Protein AF-A0AAF0JNV0-F1 (afdb_monomer_lite)

Foldseek 3Di:
DAFAEWEFQLAFEDDPPATDADDPLLSLLVVLLVVVVVLVVPVPPNVFKFFPFKFKEWQKWFWADADDQWIWTFRQAVFDKDKDKDFQADCVVLLVLLLVLLVDAFVVNLVSLVVSLVQLVCCPPVVPRTDIDMDIATRTDQPLLVQVVVLNRLQNIHSDDAFHHYDDGDDDDVVSNSVSLNVLLVSLVVLLVVLVVSLVSLVVSLVSNLVVLVVVLVVVLVVLVVVLVVLVVVLVVVLVVLVVVLVVVLVVLCVVCVVVLVVLVVLLVVLVVVLVVLVVCVVVVNDDPVSVVVNVVSVVVSVVSVVVSVVSVVVSVVVSVVSVVVSVVVSVVSVVVSVVSVVVSVVSVVSSVVSSVSSVVSSVSSNVSSVVVSVVSVVSSCSSSSSIHGAHPVGTGMYIFIWMWTWIAGPVRDIDIAIFGRKYWYFDDDPPDTDTDIDGDPVCVVVRVVVCVVQVDPVNVVVSSVSGCLDPVNLVSNLVSLVVCCVVVSDPPVSSVVSSVVSVVSNVD

Secondary structure (DSSP, 8-state):
----EEE--SEEEEETTEEEP--HHHHHHHHHHHHHHHHHHTTTTSTTPEEEEEEEEEEEEEEEEEETTEEEEE-TTT--EEEEEEEEE--HHHHHHHHHGGG--HHHHHHHHHHHHHHHHHHHHT-TTEEEEEEEEETB---HHHHHHHHHHGGG-BS-PPSEEEPPPPP--HHHHHHHHHHHHHHHHHHHHHHHHHHHHHHHHHHHHHHHHHHHHHHHHHHHHHHHHHHHHHHHHHHHHHHHHHHHHHHHHHHHHHHHHHHHHHHHHHHHHHHHHHHHHHHTT---HHHHHHHHHHHHHHHHHHHHHHHHHHHHHHHHHHHHHHHHHHHHHHHHHHHHHHHHHHHHHHHHHHHHHHHHHHHHHHHHHHHHHHHHHHHHHHHHHHTPEEPPTT-SEEEEEEEEEEEEE-TT--EEEEEE--EEEEEEE-SS-EEEEEEE-HHHHHHHHHHHHHH-SHHHHHHHHHT-S-SHHHHHHHHHHHHHHHHTTSS-HHHHHHHHHHHHHTT--

Radius of gyration: 56.32 Å; chains: 1; bounding box: 100×49×172 Å

Structure (mmCIF, N/CA/C/O backbone):
data_AF-A0AAF0JNV0-F1
#
_entry.id   AF-A0AAF0JNV0-F1
#
loop_
_atom_site.group_PDB
_atom_site.id
_atom_site.type_symbol
_atom_site.label_atom_id
_atom_site.label_alt_id
_atom_site.label_comp_id
_atom_site.label_asym_id
_atom_site.label_entity_id
_atom_site.label_seq_id
_atom_site.pdbx_PDB_ins_code
_atom_site.Cartn_x
_atom_site.Cartn_y
_atom_site.Cartn_z
_atom_site.occupancy
_atom_site.B_iso_or_equiv
_atom_site.auth_seq_id
_atom_site.auth_comp_id
_atom_site.auth_asym_id
_atom_site.auth_atom_id
_atom_site.pdbx_PDB_model_num
ATOM 1 N N . MET A 1 1 ? 4.043 14.669 -39.389 1.00 43.84 1 MET A N 1
ATOM 2 C CA . MET A 1 1 ? 5.152 15.501 -38.875 1.00 43.84 1 MET A CA 1
ATOM 3 C C . MET A 1 1 ? 6.414 14.658 -38.894 1.00 43.84 1 MET A C 1
ATOM 5 O O . MET A 1 1 ? 6.358 13.520 -38.448 1.00 43.84 1 MET A O 1
ATOM 9 N N . THR A 1 2 ? 7.511 15.151 -39.465 1.00 56.94 2 THR A N 1
ATOM 10 C CA . THR A 1 2 ? 8.812 14.467 -39.427 1.00 56.94 2 THR A CA 1
ATOM 11 C C . THR A 1 2 ? 9.325 14.486 -37.989 1.00 56.94 2 THR A C 1
ATOM 13 O O . THR A 1 2 ? 9.565 15.553 -37.431 1.00 56.94 2 THR A O 1
ATOM 16 N N . GLN A 1 3 ? 9.426 13.313 -37.367 1.00 75.44 3 GLN A N 1
ATOM 17 C CA . GLN A 1 3 ? 9.951 13.164 -36.011 1.00 75.44 3 GLN A CA 1
ATOM 18 C C . GLN A 1 3 ? 11.408 13.655 -35.966 1.00 75.44 3 GLN A C 1
ATOM 20 O O . GLN A 1 3 ? 12.186 13.335 -36.870 1.00 75.44 3 GLN A O 1
ATOM 25 N N . GLN A 1 4 ? 11.773 14.441 -34.946 1.00 90.44 4 GLN A N 1
ATOM 26 C CA . GLN A 1 4 ? 13.150 14.919 -34.770 1.00 90.44 4 GLN A CA 1
ATOM 27 C C . GLN A 1 4 ? 14.109 13.730 -34.623 1.00 90.44 4 GLN A C 1
ATOM 29 O O . GLN A 1 4 ? 13.754 12.709 -34.030 1.00 90.44 4 GLN A O 1
ATOM 34 N N . GLN A 1 5 ? 15.304 13.851 -35.205 1.00 93.94 5 GLN A N 1
ATOM 35 C CA . GLN A 1 5 ? 16.331 12.811 -35.195 1.00 93.94 5 GLN A CA 1
ATOM 36 C C . GLN A 1 5 ? 17.563 13.288 -34.432 1.00 93.94 5 GLN A C 1
ATOM 38 O O . GLN A 1 5 ? 18.047 14.398 -34.655 1.00 93.94 5 GLN A O 1
ATOM 43 N N . TYR A 1 6 ? 18.082 12.413 -33.579 1.00 94.62 6 TYR A N 1
ATOM 44 C CA . TYR A 1 6 ? 19.271 12.638 -32.773 1.00 94.62 6 TYR A CA 1
ATOM 45 C C . TYR A 1 6 ? 20.254 11.496 -32.984 1.00 94.62 6 TYR A C 1
ATOM 47 O O . TYR A 1 6 ? 19.867 10.331 -33.055 1.00 94.62 6 TYR A O 1
ATOM 55 N N . TYR A 1 7 ? 21.533 11.824 -33.064 1.00 92.75 7 TYR A N 1
ATOM 56 C CA . TYR A 1 7 ? 22.616 10.902 -33.359 1.00 92.75 7 TYR A CA 1
ATOM 57 C C . TYR A 1 7 ? 23.446 10.687 -32.106 1.00 92.75 7 TYR A C 1
ATOM 59 O O . TYR A 1 7 ? 23.985 11.640 -31.547 1.00 92.75 7 TYR A O 1
ATOM 67 N N . ILE A 1 8 ? 23.559 9.434 -31.671 1.00 91.50 8 ILE A N 1
ATOM 68 C CA . ILE A 1 8 ? 24.489 9.062 -30.605 1.00 91.50 8 ILE A CA 1
ATOM 69 C C . ILE A 1 8 ? 25.893 8.918 -31.225 1.00 91.50 8 ILE A C 1
ATOM 71 O O . ILE A 1 8 ? 26.005 8.402 -32.343 1.00 91.50 8 ILE A O 1
ATOM 75 N N . PRO A 1 9 ? 26.968 9.370 -30.554 1.00 87.06 9 PRO A N 1
ATOM 76 C CA . PRO A 1 9 ? 28.335 9.206 -31.046 1.00 87.06 9 PRO A CA 1
ATOM 77 C C . PRO A 1 9 ? 28.729 7.730 -31.206 1.00 87.06 9 PRO A C 1
ATOM 79 O O . PRO A 1 9 ? 28.411 6.896 -30.362 1.00 87.06 9 PRO A O 1
ATOM 82 N N . ALA A 1 10 ? 29.445 7.397 -32.287 1.00 84.12 10 ALA A N 1
ATOM 83 C CA . ALA A 1 10 ? 29.913 6.027 -32.565 1.00 84.12 10 ALA A CA 1
ATOM 84 C C . ALA A 1 10 ? 30.970 5.529 -31.575 1.00 84.12 10 ALA A C 1
ATOM 86 O O . ALA A 1 10 ? 31.101 4.325 -31.344 1.00 84.12 10 ALA A O 1
ATOM 87 N N . VAL A 1 11 ? 31.694 6.471 -30.978 1.00 85.56 11 VAL A N 1
ATOM 88 C CA . VAL A 1 11 ? 32.676 6.227 -29.935 1.00 85.56 11 VAL A CA 1
ATOM 89 C C . VAL A 1 11 ? 32.436 7.224 -28.812 1.00 85.56 11 VAL A C 1
ATOM 91 O O . VAL A 1 11 ? 32.247 8.412 -29.073 1.00 85.56 11 VAL A O 1
ATOM 94 N N . LEU A 1 12 ? 32.452 6.739 -27.573 1.00 85.19 12 LEU A N 1
ATOM 95 C CA . LEU A 1 12 ? 32.429 7.576 -26.379 1.00 85.19 12 LEU A CA 1
ATOM 96 C C . LEU A 1 12 ? 33.811 7.604 -25.742 1.00 85.19 12 LEU A C 1
ATOM 98 O O . LEU A 1 12 ? 34.355 6.558 -25.388 1.00 85.19 12 LEU A O 1
ATOM 102 N N . ILE A 1 13 ? 34.358 8.800 -25.565 1.00 83.81 13 ILE A N 1
ATOM 103 C CA . ILE A 1 13 ? 35.601 9.004 -24.824 1.00 83.81 13 ILE A CA 1
ATOM 104 C C . ILE A 1 13 ? 35.232 9.232 -23.362 1.00 83.81 13 ILE A C 1
ATOM 106 O O . ILE A 1 13 ? 34.379 10.058 -23.053 1.00 83.81 13 ILE A O 1
ATOM 110 N N . MET A 1 14 ? 35.832 8.465 -22.461 1.00 80.50 14 MET A N 1
ATOM 111 C CA . MET A 1 14 ? 35.452 8.398 -21.054 1.00 80.50 14 MET A CA 1
ATOM 112 C C . MET A 1 14 ? 36.561 8.970 -20.168 1.00 80.50 14 MET A C 1
ATOM 114 O O . MET A 1 14 ? 37.718 8.557 -20.277 1.00 80.50 14 MET A O 1
ATOM 118 N N . THR A 1 15 ? 36.192 9.845 -19.225 1.00 71.19 15 THR A N 1
ATOM 119 C CA . THR A 1 15 ? 37.034 10.201 -18.067 1.00 71.19 15 THR A CA 1
ATOM 120 C C . THR A 1 15 ? 36.371 9.698 -16.791 1.00 71.19 15 THR A C 1
ATOM 122 O O . THR A 1 15 ? 35.393 10.255 -16.294 1.00 71.19 15 THR A O 1
ATOM 125 N N . GLY A 1 16 ? 36.862 8.571 -16.274 1.00 70.56 16 GLY A N 1
ATOM 126 C CA . GLY A 1 16 ? 36.147 7.835 -15.229 1.00 70.56 16 GLY A CA 1
ATOM 127 C C . GLY A 1 16 ? 34.832 7.259 -15.766 1.00 70.56 16 GLY A C 1
ATOM 128 O O . GLY A 1 16 ? 34.832 6.558 -16.775 1.00 70.56 16 GLY A O 1
ATOM 129 N N . GLU A 1 17 ? 33.710 7.543 -15.102 1.00 65.38 17 GLU A N 1
ATOM 130 C CA . GLU A 1 17 ? 32.392 6.984 -15.453 1.00 65.38 17 GLU A CA 1
ATOM 131 C C . GLU A 1 17 ? 31.568 7.851 -16.418 1.00 65.38 17 GLU A C 1
ATOM 133 O O . GLU A 1 17 ? 30.508 7.414 -16.869 1.00 65.38 17 GLU A O 1
ATOM 138 N N . LYS A 1 18 ? 32.027 9.064 -16.762 1.00 69.38 18 LYS A N 1
ATOM 139 C CA . LYS A 1 18 ? 31.268 9.996 -17.610 1.00 69.38 18 LYS A CA 1
ATOM 140 C C . LYS A 1 18 ? 31.876 10.135 -19.013 1.00 69.38 18 LYS A C 1
ATOM 142 O O . LYS A 1 18 ? 33.100 10.252 -19.127 1.00 69.38 18 LYS A O 1
ATOM 147 N N . PRO A 1 19 ? 31.042 10.140 -20.069 1.00 78.44 19 PRO A N 1
ATOM 148 C CA . PRO A 1 19 ? 31.490 10.461 -21.416 1.00 78.44 19 PRO A CA 1
ATOM 149 C C . PRO A 1 19 ? 31.802 11.958 -21.540 1.00 78.44 19 PRO A C 1
ATOM 151 O O . PRO A 1 19 ? 31.100 12.791 -20.965 1.00 78.44 19 PRO A O 1
ATOM 154 N N . ILE A 1 20 ? 32.841 12.285 -22.303 1.00 78.94 20 ILE A N 1
ATOM 155 C CA . ILE A 1 20 ? 33.163 13.645 -22.736 1.00 78.94 20 ILE A CA 1
ATOM 156 C C . ILE A 1 20 ? 32.524 13.874 -24.105 1.00 78.94 20 ILE A C 1
ATOM 158 O O . ILE A 1 20 ? 32.528 12.991 -24.967 1.00 78.94 20 ILE A O 1
ATOM 162 N N . GLU A 1 21 ? 31.965 15.063 -24.298 1.00 75.44 21 GLU A N 1
ATOM 163 C CA . GLU A 1 21 ? 31.470 15.491 -25.599 1.00 75.44 21 GLU A CA 1
ATOM 164 C C . GLU A 1 21 ? 32.647 15.843 -26.515 1.00 75.44 21 GLU A C 1
ATOM 166 O O . GLU A 1 21 ? 33.492 16.666 -26.169 1.00 75.44 21 GLU A O 1
ATOM 171 N N . HIS A 1 22 ? 32.691 15.223 -27.692 1.00 79.12 22 HIS A N 1
ATOM 172 C CA . HIS A 1 22 ? 33.696 15.509 -28.708 1.00 79.12 22 HIS A CA 1
ATOM 173 C C . HIS A 1 22 ? 33.040 15.812 -30.050 1.00 79.12 22 HIS A C 1
ATOM 175 O O . HIS A 1 22 ? 31.973 15.294 -30.388 1.00 79.12 22 HIS A O 1
ATOM 181 N N . GLU A 1 23 ? 33.723 16.640 -30.835 1.00 85.12 23 GLU A N 1
ATOM 182 C CA . GLU A 1 23 ? 33.334 16.939 -32.206 1.00 85.12 23 GLU A CA 1
ATOM 183 C C . GLU A 1 23 ? 33.435 15.696 -33.109 1.00 85.12 23 GLU A C 1
ATOM 185 O O . GLU A 1 23 ? 34.151 14.728 -32.833 1.00 85.12 23 GLU A O 1
ATOM 190 N N . LEU A 1 24 ? 32.700 15.728 -34.225 1.00 83.88 24 LEU A N 1
ATOM 191 C CA . LEU A 1 24 ? 32.598 14.602 -35.160 1.00 83.88 24 LEU A CA 1
ATOM 192 C C . LEU A 1 24 ? 33.951 14.159 -35.739 1.00 83.88 24 LEU A C 1
ATOM 194 O O . LEU A 1 24 ? 34.103 12.990 -36.087 1.00 83.88 24 LEU A O 1
ATOM 198 N N . ASP A 1 25 ? 34.922 15.066 -35.852 1.00 89.44 25 ASP A N 1
ATOM 199 C CA . ASP A 1 25 ? 36.262 14.752 -36.346 1.00 89.44 25 ASP A CA 1
ATOM 200 C C . ASP A 1 25 ? 37.057 13.884 -35.364 1.00 89.44 25 ASP A C 1
ATOM 202 O O . ASP A 1 25 ? 37.627 12.872 -35.772 1.00 89.44 25 ASP A O 1
ATOM 206 N N . SER A 1 26 ? 37.018 14.207 -34.071 1.00 89.00 26 SER A N 1
ATOM 207 C CA . SER A 1 26 ? 37.591 13.374 -33.008 1.00 89.00 26 SER A CA 1
ATOM 208 C C . SER A 1 26 ? 36.904 12.009 -32.928 1.00 89.00 26 SER A C 1
ATOM 210 O O . SER A 1 26 ? 37.582 10.991 -32.805 1.00 89.00 26 SER A O 1
ATOM 212 N N . VAL A 1 27 ? 35.572 11.953 -33.076 1.00 88.31 27 VAL A N 1
ATOM 213 C CA . VAL A 1 27 ? 34.831 10.676 -33.115 1.00 88.31 27 VAL A CA 1
ATOM 214 C C . VAL A 1 27 ? 35.296 9.807 -34.287 1.00 88.31 27 VAL A C 1
ATOM 216 O O . VAL A 1 27 ? 35.524 8.612 -34.111 1.00 88.31 27 VAL A O 1
ATOM 219 N N . LEU A 1 28 ? 35.479 10.394 -35.472 1.00 89.81 28 LEU A N 1
ATOM 220 C CA . LEU A 1 28 ? 35.956 9.678 -36.655 1.00 89.81 28 LEU A CA 1
ATOM 221 C C . LEU A 1 28 ? 37.397 9.166 -36.489 1.00 89.81 28 LEU A C 1
ATOM 223 O O . LEU A 1 28 ? 37.675 8.010 -36.808 1.00 89.81 28 LEU A O 1
ATOM 227 N N . ALA A 1 29 ? 38.291 9.987 -35.932 1.00 90.62 29 ALA A N 1
ATOM 228 C CA . ALA A 1 29 ? 39.654 9.575 -35.597 1.00 90.62 29 ALA A CA 1
ATOM 229 C C . ALA A 1 29 ? 39.668 8.398 -34.608 1.00 90.62 29 ALA A C 1
ATOM 231 O O . ALA A 1 29 ? 40.393 7.422 -34.805 1.00 90.62 29 ALA A O 1
ATOM 232 N N . CYS A 1 30 ? 38.807 8.432 -33.587 1.00 89.81 30 CYS A N 1
ATOM 233 C CA . CYS A 1 30 ? 38.661 7.335 -32.635 1.00 89.81 30 CYS A CA 1
ATOM 234 C C . CYS A 1 30 ? 38.168 6.033 -33.277 1.00 89.81 30 CYS A C 1
ATOM 236 O O . CYS A 1 30 ? 38.628 4.963 -32.878 1.00 89.81 30 CYS A O 1
ATOM 238 N N . ILE A 1 31 ? 37.260 6.100 -34.261 1.00 89.50 31 ILE A N 1
ATOM 239 C CA . ILE A 1 31 ? 36.834 4.916 -35.023 1.00 89.50 31 ILE A CA 1
ATOM 240 C C . ILE A 1 31 ? 38.056 4.283 -35.692 1.00 89.50 31 ILE A C 1
ATOM 242 O O . ILE A 1 31 ? 38.305 3.096 -35.504 1.00 89.50 31 ILE A O 1
ATOM 246 N N . TYR A 1 32 ? 38.846 5.065 -36.430 1.00 90.31 32 TYR A N 1
ATOM 247 C CA . TYR A 1 32 ? 40.035 4.561 -37.123 1.00 90.31 32 TYR A CA 1
ATOM 248 C C . TYR A 1 32 ? 41.091 4.017 -36.171 1.00 90.31 32 TYR A C 1
ATOM 250 O O . TYR A 1 32 ? 41.570 2.904 -36.380 1.00 90.31 32 TYR A O 1
ATOM 258 N N . TYR A 1 33 ? 41.388 4.743 -35.094 1.00 88.50 33 TYR A N 1
ATOM 259 C CA . TYR A 1 33 ? 42.298 4.278 -34.050 1.00 88.50 33 TYR A CA 1
ATOM 260 C C . TYR A 1 33 ? 41.877 2.909 -33.504 1.00 88.50 33 TYR A C 1
ATOM 262 O O . TYR A 1 33 ? 42.670 1.971 -33.477 1.00 88.50 33 TYR A O 1
ATOM 270 N N . TYR A 1 34 ? 40.602 2.758 -33.138 1.00 87.00 34 TYR A N 1
ATOM 271 C CA . TYR A 1 34 ? 40.077 1.494 -32.632 1.00 87.00 34 TYR A CA 1
ATOM 272 C C . TYR A 1 34 ? 40.221 0.346 -33.643 1.00 87.00 34 TYR A C 1
ATOM 274 O O . TYR A 1 34 ? 40.635 -0.754 -33.269 1.00 87.00 34 TYR A O 1
ATOM 282 N N . LEU A 1 35 ? 39.913 0.590 -34.919 1.00 83.88 35 LEU A N 1
ATOM 283 C CA . LEU A 1 35 ? 40.027 -0.427 -35.965 1.00 83.88 35 LEU A CA 1
ATOM 284 C C . LEU A 1 35 ? 41.467 -0.899 -36.152 1.00 83.88 35 LEU A C 1
ATOM 286 O O . LEU A 1 35 ? 41.705 -2.103 -36.253 1.00 83.88 35 LEU A O 1
ATOM 290 N N . VAL A 1 36 ? 42.423 0.030 -36.152 1.00 83.81 36 VAL A N 1
ATOM 291 C CA . VAL A 1 36 ? 43.853 -0.279 -36.256 1.00 83.81 36 VAL A CA 1
ATOM 292 C C . VAL A 1 36 ? 44.308 -1.117 -35.063 1.00 83.81 36 VAL A C 1
ATOM 294 O O . VAL A 1 36 ? 44.938 -2.157 -35.259 1.00 83.81 36 VAL A O 1
ATOM 297 N N . THR A 1 37 ? 43.928 -0.738 -33.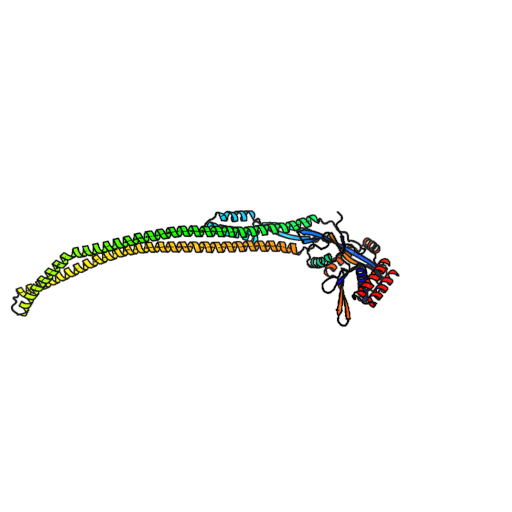842 1.00 81.12 37 THR A N 1
ATOM 298 C CA . THR A 1 37 ? 44.262 -1.489 -32.622 1.00 81.12 37 THR A CA 1
ATOM 299 C C . THR A 1 37 ? 43.689 -2.908 -32.654 1.00 81.12 37 THR A C 1
ATOM 301 O O . THR A 1 37 ? 44.419 -3.878 -32.445 1.00 81.12 37 THR A O 1
ATOM 304 N N . LYS A 1 38 ? 42.412 -3.066 -33.026 1.00 76.19 38 LYS A N 1
ATOM 305 C CA . LYS A 1 38 ? 41.756 -4.380 -33.137 1.00 76.19 38 LYS A CA 1
ATOM 306 C C . LYS A 1 38 ? 42.378 -5.266 -34.220 1.00 76.19 38 LYS A C 1
ATOM 308 O O . LYS A 1 38 ? 42.484 -6.479 -34.043 1.00 76.19 38 LYS A O 1
ATOM 313 N N . HIS A 1 39 ? 42.824 -4.679 -35.331 1.00 69.38 39 HIS A N 1
ATOM 314 C CA . HIS A 1 39 ? 43.530 -5.411 -36.383 1.00 69.38 39 HIS A CA 1
ATOM 315 C C . HIS A 1 39 ? 44.871 -5.997 -35.913 1.00 69.38 39 HIS A C 1
ATOM 317 O O . HIS A 1 39 ? 45.237 -7.080 -36.379 1.00 69.38 39 HIS A O 1
ATOM 323 N N . ARG A 1 40 ? 45.573 -5.330 -34.982 1.00 67.56 40 ARG A N 1
ATOM 324 C CA . ARG A 1 40 ? 46.857 -5.794 -34.424 1.00 67.56 40 ARG A CA 1
ATOM 325 C C . ARG A 1 40 ? 46.714 -6.944 -33.435 1.00 67.56 40 ARG A C 1
ATOM 327 O O . ARG A 1 40 ? 47.529 -7.859 -33.454 1.00 67.56 40 ARG A O 1
ATOM 334 N N . GLU A 1 41 ? 45.682 -6.928 -32.595 1.00 59.25 41 GLU A N 1
ATOM 335 C CA . GLU A 1 41 ? 45.451 -7.988 -31.600 1.00 59.25 41 GLU A CA 1
ATOM 336 C C . GLU A 1 41 ? 45.135 -9.355 -32.252 1.00 59.25 41 GLU A C 1
ATOM 338 O O . GLU A 1 41 ? 45.386 -10.406 -31.668 1.00 59.25 41 GLU A O 1
ATOM 343 N N . GLY A 1 42 ? 44.648 -9.365 -33.500 1.00 52.28 42 GLY A N 1
ATOM 344 C CA . GLY A 1 42 ? 44.255 -10.562 -34.257 1.00 52.28 42 GLY A CA 1
ATOM 345 C C . GLY A 1 42 ? 45.369 -11.282 -35.038 1.00 52.28 42 GLY A C 1
ATOM 346 O O . GLY A 1 42 ? 45.064 -11.896 -36.065 1.00 52.28 42 GLY A O 1
ATOM 347 N N . LEU A 1 43 ? 46.624 -11.219 -34.573 1.00 39.38 43 LEU A N 1
ATOM 348 C CA . LEU A 1 43 ? 47.893 -11.552 -35.261 1.00 39.38 43 LEU A CA 1
ATOM 349 C C . LEU A 1 43 ? 48.032 -12.933 -35.953 1.00 39.38 43 LEU A C 1
ATOM 351 O O . LEU A 1 43 ? 49.084 -13.209 -36.521 1.00 39.38 43 LEU A O 1
ATOM 355 N N . ILE A 1 44 ? 47.012 -13.802 -35.975 1.00 40.66 44 ILE A N 1
ATOM 356 C CA . ILE A 1 44 ? 47.068 -15.106 -36.675 1.00 40.66 44 ILE A CA 1
ATOM 357 C C . ILE A 1 44 ? 45.867 -15.362 -37.623 1.00 40.66 44 ILE A C 1
ATOM 359 O O . ILE A 1 44 ? 45.933 -16.269 -38.447 1.00 40.66 44 ILE A O 1
ATOM 363 N N . VAL A 1 45 ? 44.800 -14.543 -37.631 1.00 41.62 45 VAL A N 1
ATOM 364 C CA . VAL A 1 45 ? 43.605 -14.791 -38.490 1.00 41.62 45 VAL A CA 1
ATOM 365 C C . VAL A 1 45 ? 43.287 -13.646 -39.471 1.00 41.62 45 VAL A C 1
ATOM 367 O O . VAL A 1 45 ? 42.649 -13.871 -40.500 1.00 41.62 45 VAL A O 1
ATOM 370 N N . SER A 1 46 ? 43.765 -12.421 -39.230 1.00 47.72 46 SER A N 1
ATOM 371 C CA . SER A 1 46 ? 43.442 -11.232 -40.044 1.00 47.72 46 SER A CA 1
ATOM 372 C C . SER A 1 46 ? 44.375 -10.978 -41.238 1.00 47.72 46 SER A C 1
ATOM 374 O O . SER A 1 46 ? 44.021 -10.193 -42.115 1.00 47.72 46 SER A O 1
ATOM 376 N N . ALA A 1 47 ? 45.513 -11.677 -41.340 1.00 48.06 47 ALA A N 1
ATOM 377 C CA . ALA A 1 47 ? 46.592 -11.405 -42.305 1.00 48.06 47 ALA A CA 1
ATOM 378 C C . ALA A 1 47 ? 46.230 -11.560 -43.804 1.00 48.06 47 ALA A C 1
ATOM 380 O O . ALA A 1 47 ? 47.085 -11.374 -44.665 1.00 48.06 47 ALA A O 1
ATOM 381 N N . ARG A 1 48 ? 44.981 -11.899 -44.149 1.00 57.81 48 ARG A N 1
ATOM 382 C CA . ARG A 1 48 ? 44.514 -11.988 -45.546 1.00 57.81 48 ARG A CA 1
ATOM 383 C C . ARG A 1 48 ? 43.269 -11.154 -45.862 1.00 57.81 48 ARG A C 1
ATOM 385 O O . ARG A 1 48 ? 42.917 -11.045 -47.029 1.00 57.81 48 ARG A O 1
ATOM 392 N N . LYS A 1 49 ? 42.594 -10.552 -44.878 1.00 69.50 49 LYS A N 1
ATOM 393 C CA . LYS A 1 49 ? 41.371 -9.769 -45.124 1.00 69.50 49 LYS A CA 1
ATOM 394 C C . LYS A 1 49 ? 41.707 -8.289 -45.288 1.00 69.50 49 LYS A C 1
ATOM 396 O O . LYS A 1 49 ? 42.202 -7.675 -44.350 1.00 69.50 49 LYS A O 1
ATOM 401 N N . ARG A 1 50 ? 41.398 -7.711 -46.450 1.00 78.62 50 ARG A N 1
ATOM 402 C CA . ARG A 1 50 ? 41.500 -6.261 -46.690 1.00 78.62 50 ARG A CA 1
ATOM 403 C C . ARG A 1 50 ? 40.189 -5.577 -46.318 1.00 78.62 50 ARG A C 1
ATOM 405 O O . ARG A 1 50 ? 39.123 -6.127 -46.608 1.00 78.62 50 ARG A O 1
ATOM 412 N N . ILE A 1 51 ? 40.252 -4.408 -45.679 1.00 85.38 51 ILE A N 1
ATOM 413 C CA . ILE A 1 51 ? 39.056 -3.589 -45.447 1.00 85.38 51 ILE A CA 1
ATOM 414 C C . ILE A 1 51 ? 38.670 -2.947 -46.779 1.00 85.38 51 ILE A C 1
ATOM 416 O O . ILE A 1 51 ? 39.455 -2.219 -47.367 1.00 85.38 51 ILE A O 1
ATOM 420 N N . LYS A 1 52 ? 37.455 -3.226 -47.245 1.00 86.44 52 LYS A N 1
ATOM 421 C CA . LYS A 1 52 ? 36.879 -2.662 -48.469 1.00 86.44 52 LYS A CA 1
ATOM 422 C C . LYS A 1 52 ? 36.030 -1.421 -48.189 1.00 86.44 52 LYS A C 1
ATOM 424 O O . LYS A 1 52 ? 35.969 -0.526 -49.022 1.00 86.44 52 LYS A O 1
ATOM 429 N N . ALA A 1 53 ? 35.342 -1.381 -47.047 1.00 89.44 53 ALA A N 1
ATOM 430 C CA . ALA A 1 53 ? 34.549 -0.226 -46.630 1.00 89.44 53 ALA A CA 1
ATOM 431 C C . ALA A 1 53 ? 34.359 -0.175 -45.113 1.00 89.44 53 ALA A C 1
ATOM 433 O O . ALA A 1 53 ? 34.276 -1.218 -44.456 1.00 89.44 53 ALA A O 1
ATOM 434 N N . ILE A 1 54 ? 34.222 1.045 -44.595 1.00 90.69 54 ILE A N 1
ATOM 435 C CA . ILE A 1 54 ? 33.800 1.340 -43.222 1.00 90.69 54 ILE A CA 1
ATOM 436 C C . ILE A 1 54 ? 32.558 2.217 -43.309 1.00 90.69 54 ILE A C 1
ATOM 438 O O . ILE A 1 54 ? 32.591 3.252 -43.962 1.00 90.69 54 ILE A O 1
ATOM 442 N N . SER A 1 55 ? 31.481 1.860 -42.621 1.00 92.31 55 SER A N 1
ATOM 443 C CA . SER A 1 55 ? 30.271 2.689 -42.575 1.00 92.31 55 SER A CA 1
ATOM 444 C C . SER A 1 55 ? 29.618 2.656 -41.206 1.00 92.31 55 SER A C 1
ATOM 446 O O . SER A 1 55 ? 29.843 1.739 -40.416 1.00 92.31 55 SER A O 1
ATOM 448 N N . ILE A 1 56 ? 28.760 3.640 -40.940 1.00 92.56 56 ILE A N 1
ATOM 449 C CA . ILE A 1 56 ? 27.901 3.638 -39.756 1.00 92.56 56 ILE A CA 1
ATOM 450 C C . ILE A 1 56 ? 26.534 3.067 -40.116 1.00 92.56 56 ILE A C 1
ATOM 452 O O . ILE A 1 56 ? 25.894 3.503 -41.074 1.00 92.56 56 ILE A O 1
ATOM 456 N N . LEU A 1 57 ? 26.078 2.104 -39.322 1.00 92.69 57 LEU A N 1
ATOM 457 C CA . LEU A 1 57 ? 24.702 1.627 -39.304 1.00 92.69 57 LEU A CA 1
ATOM 458 C C . LEU A 1 57 ? 24.009 2.199 -38.071 1.00 92.69 57 LEU A C 1
ATOM 460 O O . LEU A 1 57 ? 24.395 1.911 -36.942 1.00 92.69 57 LEU A O 1
ATOM 464 N N . TYR A 1 58 ? 22.976 2.998 -38.278 1.00 92.62 58 TYR A N 1
ATOM 465 C CA . TYR A 1 58 ? 22.192 3.600 -37.213 1.00 92.62 58 TYR A CA 1
ATOM 466 C C . TYR A 1 58 ? 20.982 2.730 -36.882 1.00 92.62 58 TYR A C 1
ATOM 468 O O . TYR A 1 58 ? 20.059 2.597 -37.685 1.00 92.62 58 TYR A O 1
ATOM 476 N N . TYR A 1 59 ? 20.982 2.163 -35.678 1.00 92.50 59 TYR A N 1
ATOM 477 C CA . TYR A 1 59 ? 19.843 1.486 -35.075 1.00 92.50 59 TYR A CA 1
ATOM 478 C C . TYR A 1 59 ? 18.935 2.517 -34.395 1.00 92.50 59 TYR A C 1
ATOM 480 O O . TYR A 1 59 ? 19.345 3.131 -33.407 1.00 92.50 59 TYR A O 1
ATOM 488 N N . PRO A 1 60 ? 17.710 2.731 -34.883 1.00 93.19 60 PRO A N 1
ATOM 489 C CA . PRO A 1 60 ? 16.820 3.720 -34.309 1.00 93.19 60 PRO A CA 1
ATOM 490 C C . PRO A 1 60 ? 16.040 3.177 -33.098 1.00 93.19 60 PRO A C 1
ATOM 492 O O . PRO A 1 60 ? 15.445 2.099 -33.136 1.00 93.19 60 PRO A O 1
ATOM 495 N N . PHE A 1 61 ? 16.025 3.963 -32.024 1.00 94.25 61 PHE A N 1
ATOM 496 C CA . PHE A 1 61 ? 15.059 3.861 -30.933 1.00 94.25 61 PHE A CA 1
ATOM 497 C C . PHE A 1 61 ? 14.153 5.085 -30.958 1.00 94.25 61 PHE A C 1
ATOM 499 O O . PHE A 1 61 ? 14.636 6.212 -31.059 1.00 94.25 61 PHE A O 1
ATOM 506 N N . ASN A 1 62 ? 12.848 4.882 -30.819 1.00 94.69 62 ASN A N 1
ATOM 507 C CA . ASN A 1 62 ? 11.912 5.991 -30.681 1.00 94.69 62 ASN A CA 1
ATOM 508 C C . ASN A 1 62 ? 11.696 6.265 -29.194 1.00 94.69 62 ASN A C 1
ATOM 510 O O . ASN A 1 62 ? 11.288 5.376 -28.451 1.00 94.69 62 ASN A O 1
ATOM 514 N N . ILE A 1 63 ? 11.997 7.484 -28.762 1.00 95.25 63 ILE A N 1
ATOM 515 C CA . ILE A 1 63 ? 11.738 7.955 -27.405 1.00 95.25 63 ILE A CA 1
ATOM 516 C C . ILE A 1 63 ? 10.499 8.831 -27.447 1.00 95.25 63 ILE A C 1
ATOM 518 O O . ILE A 1 63 ? 10.448 9.799 -28.210 1.00 95.25 63 ILE A O 1
ATOM 522 N N . ILE A 1 64 ? 9.513 8.471 -26.634 1.00 95.00 64 ILE A N 1
ATOM 523 C CA . ILE A 1 64 ? 8.230 9.168 -26.533 1.00 95.00 64 ILE A CA 1
ATOM 524 C C . ILE A 1 64 ? 7.993 9.612 -25.097 1.00 95.00 64 ILE A C 1
ATOM 526 O O . ILE A 1 64 ? 8.403 8.928 -24.158 1.00 95.00 64 ILE A O 1
ATOM 530 N N . ASP A 1 65 ? 7.337 10.750 -24.924 1.00 94.25 65 ASP A N 1
ATOM 531 C CA . ASP A 1 65 ? 6.873 11.205 -23.622 1.00 94.25 65 ASP A CA 1
ATOM 532 C C . ASP A 1 65 ? 5.715 10.325 -23.151 1.00 94.25 65 ASP A C 1
ATOM 534 O O . ASP A 1 65 ? 4.867 9.912 -23.942 1.00 94.25 65 ASP A O 1
ATOM 538 N N . VAL A 1 66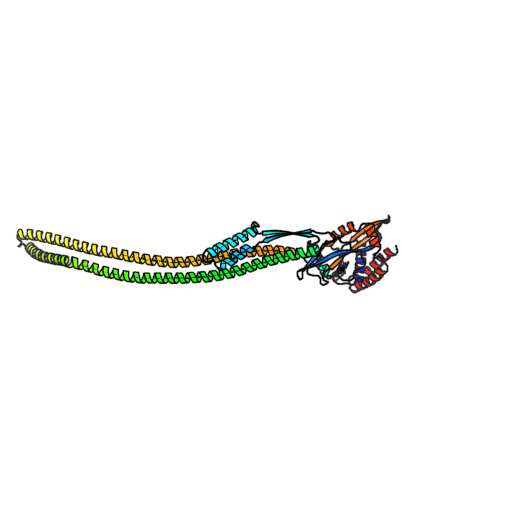 ? 5.702 10.020 -21.856 1.00 91.00 66 VAL A N 1
ATOM 539 C CA . VAL A 1 66 ? 4.625 9.243 -21.234 1.00 91.00 66 VAL A CA 1
ATOM 540 C C . VAL A 1 66 ? 3.919 10.096 -20.203 1.00 91.00 66 VAL A C 1
ATOM 542 O O . VAL A 1 66 ? 2.751 10.392 -20.358 1.00 91.00 66 VAL A O 1
ATOM 545 N N . HIS A 1 67 ? 4.616 10.522 -19.150 1.00 80.00 67 HIS A N 1
ATOM 546 C CA . HIS A 1 67 ? 3.980 11.301 -18.094 1.00 80.00 67 HIS A CA 1
ATOM 547 C C . HIS A 1 67 ? 5.004 12.162 -17.353 1.00 80.00 67 HIS A C 1
ATOM 549 O O . HIS A 1 67 ? 5.975 11.652 -16.783 1.00 80.00 67 HIS A O 1
ATOM 555 N N . GLY A 1 68 ? 4.766 13.475 -17.297 1.00 79.62 68 GLY A N 1
ATOM 556 C CA . GLY A 1 68 ? 5.630 14.431 -16.601 1.00 79.62 68 GLY A CA 1
ATOM 557 C C . GLY A 1 68 ? 7.078 14.372 -17.099 1.00 79.62 68 GLY A C 1
ATOM 558 O O . GLY A 1 68 ? 7.364 14.737 -18.232 1.00 79.62 68 GLY A O 1
ATOM 559 N N . LYS A 1 69 ? 7.993 13.902 -16.242 1.00 87.06 69 LYS A N 1
ATOM 560 C CA . LYS A 1 69 ? 9.430 13.782 -16.544 1.00 87.06 69 LYS A CA 1
ATOM 561 C C . LYS A 1 69 ? 9.853 12.427 -17.122 1.00 87.06 69 LYS A C 1
ATOM 563 O O . LYS A 1 69 ? 11.052 12.189 -17.231 1.00 87.06 69 LYS A O 1
ATOM 568 N N . TYR A 1 70 ? 8.916 11.526 -17.417 1.00 92.25 70 TYR A N 1
ATOM 569 C CA . TYR A 1 70 ? 9.223 10.165 -17.859 1.00 92.25 70 TYR A CA 1
ATOM 570 C C . TYR A 1 70 ? 8.990 9.965 -19.356 1.00 92.25 70 TYR A C 1
ATOM 572 O O . TYR A 1 70 ? 8.005 10.449 -19.919 1.00 92.25 70 TYR A O 1
ATOM 580 N N . ALA A 1 71 ? 9.874 9.183 -19.971 1.00 94.62 71 ALA A N 1
ATOM 581 C CA . ALA A 1 71 ? 9.829 8.801 -21.371 1.00 94.62 71 ALA A CA 1
ATOM 582 C C . ALA A 1 71 ? 9.949 7.280 -21.540 1.00 94.62 71 ALA A C 1
ATOM 584 O O . ALA A 1 71 ? 10.673 6.611 -20.799 1.00 94.62 71 ALA A O 1
ATOM 585 N N . ALA A 1 72 ? 9.261 6.731 -22.537 1.00 96.56 72 ALA A N 1
ATOM 586 C CA . ALA A 1 72 ? 9.371 5.330 -22.924 1.00 96.56 72 ALA A CA 1
ATOM 587 C C . ALA A 1 72 ? 10.321 5.167 -24.111 1.00 96.56 72 ALA A C 1
ATOM 589 O O . ALA A 1 72 ? 10.370 6.007 -25.009 1.00 96.56 72 ALA A O 1
ATOM 590 N N . VAL A 1 73 ? 11.047 4.049 -24.124 1.00 96.31 73 VAL A N 1
ATOM 591 C CA . VAL A 1 73 ? 11.929 3.665 -25.229 1.00 96.31 73 VAL A CA 1
ATOM 592 C C . VAL A 1 73 ? 11.258 2.577 -26.053 1.00 96.31 73 VAL A C 1
ATOM 594 O O . VAL A 1 73 ? 10.931 1.505 -25.539 1.00 96.31 73 VAL A O 1
ATOM 597 N N . ILE A 1 74 ? 11.105 2.836 -27.346 1.00 96.12 74 ILE A N 1
ATOM 598 C CA . ILE A 1 7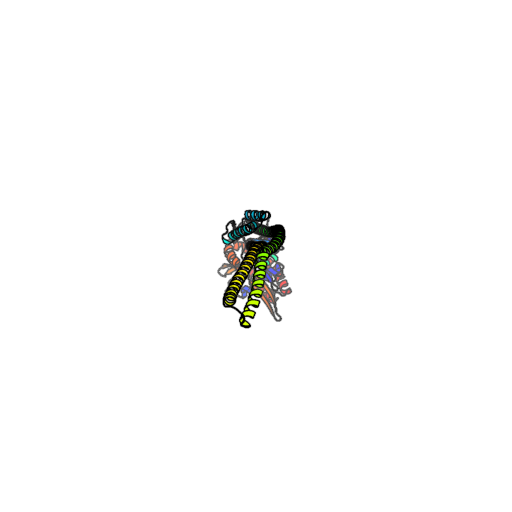4 ? 10.444 1.955 -28.303 1.00 96.12 74 ILE A CA 1
ATOM 599 C C . ILE A 1 74 ? 11.465 1.405 -29.299 1.00 96.12 74 ILE A C 1
ATOM 601 O O . ILE A 1 74 ? 12.168 2.151 -29.982 1.00 96.12 74 ILE A O 1
ATOM 605 N N . ASP A 1 75 ? 11.514 0.081 -29.409 1.00 93.62 75 ASP A N 1
ATOM 606 C CA . ASP A 1 75 ? 12.345 -0.669 -30.347 1.00 93.62 75 ASP A CA 1
ATOM 607 C C . ASP A 1 75 ? 11.473 -1.235 -31.480 1.00 93.62 75 ASP A C 1
ATOM 609 O O . ASP A 1 75 ? 10.905 -2.331 -31.397 1.00 93.62 75 ASP A O 1
ATOM 613 N N . ALA A 1 76 ? 11.364 -0.453 -32.558 1.00 89.56 76 ALA A N 1
ATOM 614 C CA . ALA A 1 76 ? 10.533 -0.761 -33.722 1.00 89.56 76 ALA A CA 1
ATOM 615 C C . ALA A 1 76 ? 11.046 -1.931 -34.578 1.00 89.56 76 ALA A C 1
ATOM 617 O O . ALA A 1 76 ? 10.301 -2.499 -35.384 1.00 89.56 76 ALA A O 1
ATOM 618 N N . ILE A 1 77 ? 12.308 -2.316 -34.386 1.00 89.69 77 ILE A N 1
ATOM 619 C CA . ILE A 1 77 ? 12.963 -3.381 -35.142 1.00 89.69 77 ILE A CA 1
ATOM 620 C C . ILE A 1 77 ? 12.697 -4.730 -34.478 1.00 89.69 77 ILE A C 1
ATOM 622 O O . ILE A 1 77 ? 12.231 -5.658 -35.144 1.00 89.69 77 ILE A O 1
ATOM 626 N N . THR A 1 78 ? 12.970 -4.849 -33.173 1.00 88.19 78 THR A N 1
ATOM 627 C CA . THR A 1 78 ? 12.830 -6.134 -32.467 1.00 88.19 78 THR A CA 1
ATOM 628 C C . THR A 1 78 ? 11.439 -6.375 -31.899 1.00 88.19 78 THR A C 1
ATOM 630 O O . THR A 1 78 ? 11.108 -7.528 -31.634 1.00 88.19 78 THR A O 1
ATOM 633 N N . LYS A 1 79 ? 10.618 -5.326 -31.763 1.00 90.88 79 LYS A N 1
ATOM 634 C CA . LYS A 1 79 ? 9.231 -5.394 -31.278 1.00 90.88 79 LYS A CA 1
ATOM 635 C C . LYS A 1 79 ? 9.066 -6.236 -29.997 1.00 90.88 79 LYS A C 1
ATOM 637 O O . LYS A 1 79 ? 8.223 -7.137 -29.980 1.00 90.88 79 LYS A O 1
ATOM 642 N N . PRO A 1 80 ? 9.856 -5.988 -28.934 1.00 92.12 80 PRO A N 1
ATOM 643 C CA . PRO A 1 80 ? 9.688 -6.699 -27.668 1.00 92.12 80 PRO A CA 1
ATOM 644 C C . PRO A 1 80 ? 8.260 -6.515 -27.140 1.00 92.12 80 PRO A C 1
ATOM 646 O O . PRO A 1 80 ? 7.661 -5.464 -27.348 1.00 92.12 80 PRO A O 1
ATOM 649 N N . VAL A 1 81 ? 7.702 -7.521 -26.470 1.00 95.19 81 VAL A N 1
ATOM 650 C CA . VAL A 1 81 ? 6.352 -7.435 -25.892 1.00 95.19 81 VAL A CA 1
ATOM 651 C C . VAL A 1 81 ? 6.479 -7.393 -24.379 1.00 95.19 81 VAL A C 1
ATOM 653 O O . VAL A 1 81 ? 6.862 -8.385 -23.762 1.00 95.19 81 VAL A O 1
ATOM 656 N N . TYR A 1 82 ? 6.178 -6.242 -23.783 1.00 96.25 82 TYR A N 1
ATOM 657 C CA . TYR A 1 82 ? 6.060 -6.119 -22.336 1.00 96.25 82 TYR A CA 1
ATOM 658 C C . TYR A 1 82 ? 4.644 -6.510 -21.921 1.00 96.25 82 TYR A C 1
ATOM 660 O O . TYR A 1 82 ? 3.678 -5.958 -22.441 1.00 96.25 82 TYR A O 1
ATOM 668 N N . THR A 1 83 ? 4.514 -7.471 -21.009 1.00 95.75 83 THR A N 1
ATOM 669 C CA . THR A 1 83 ? 3.214 -7.883 -20.466 1.00 95.75 83 THR A CA 1
ATOM 670 C C . THR A 1 83 ? 3.174 -7.594 -18.978 1.00 95.75 83 THR A C 1
ATOM 672 O O . THR A 1 83 ? 4.081 -7.995 -18.248 1.00 95.75 83 THR A O 1
ATOM 675 N N . THR A 1 84 ? 2.117 -6.930 -18.524 1.00 95.25 84 THR A N 1
ATOM 676 C CA . THR A 1 84 ? 1.838 -6.759 -17.098 1.00 95.25 84 THR A CA 1
ATOM 677 C C . THR A 1 84 ? 0.359 -6.979 -16.815 1.00 95.25 84 THR A C 1
ATOM 679 O O . THR A 1 84 ? -0.488 -6.829 -17.697 1.00 95.25 84 THR A O 1
ATOM 682 N N . VAL A 1 85 ? 0.058 -7.381 -15.587 1.00 93.50 85 VAL A N 1
ATOM 683 C CA . VAL A 1 85 ? -1.301 -7.645 -15.119 1.00 93.50 85 VAL A CA 1
ATOM 684 C C . VAL A 1 85 ? -1.573 -6.749 -13.923 1.00 93.50 85 VAL A C 1
ATOM 686 O O . VAL A 1 85 ? -0.730 -6.631 -13.030 1.00 93.50 85 VAL A O 1
ATOM 689 N N . PHE A 1 86 ? -2.743 -6.124 -13.925 1.00 93.25 86 PHE A N 1
ATOM 690 C CA . PHE A 1 86 ? -3.253 -5.324 -12.828 1.00 93.25 86 PHE A CA 1
ATOM 691 C C . PHE A 1 86 ? -4.616 -5.857 -12.403 1.00 93.25 86 PHE A C 1
ATOM 693 O O . PHE A 1 86 ? -5.582 -5.768 -13.156 1.00 93.25 86 PHE A O 1
ATOM 700 N N . ASP A 1 87 ? -4.689 -6.409 -11.199 1.00 92.00 87 ASP A N 1
ATOM 701 C CA . ASP A 1 87 ? -5.956 -6.768 -10.572 1.00 92.00 87 ASP A CA 1
ATOM 702 C C . ASP A 1 87 ? -6.515 -5.506 -9.905 1.00 92.00 87 ASP A C 1
ATOM 704 O O . ASP A 1 87 ? -6.157 -5.166 -8.778 1.00 92.00 87 ASP A O 1
ATOM 708 N N . LYS A 1 88 ? -7.317 -4.741 -10.654 1.00 93.38 88 LYS A N 1
ATOM 709 C CA . LYS A 1 88 ? -7.833 -3.443 -10.212 1.00 93.38 88 LYS A CA 1
ATOM 710 C C . LYS A 1 88 ? -8.953 -3.649 -9.185 1.00 93.38 88 LYS A C 1
ATOM 712 O O . LYS A 1 88 ? -9.975 -4.224 -9.562 1.00 93.38 88 LYS A O 1
ATOM 717 N N . PRO A 1 89 ? -8.827 -3.168 -7.937 1.00 93.81 89 PRO A N 1
ATOM 718 C CA . PRO A 1 89 ? -9.899 -3.297 -6.954 1.00 93.81 89 PRO A CA 1
ATOM 719 C C . PRO A 1 89 ? -11.091 -2.396 -7.304 1.00 93.81 89 PRO A C 1
ATOM 721 O O . PRO A 1 89 ? -10.910 -1.247 -7.718 1.00 93.81 89 PRO A O 1
ATOM 724 N N . ILE A 1 90 ? -12.310 -2.910 -7.125 1.00 93.94 90 ILE A N 1
ATOM 725 C CA . ILE A 1 90 ? -13.554 -2.135 -7.218 1.00 93.94 90 ILE A CA 1
ATOM 726 C C . ILE A 1 90 ? -13.881 -1.620 -5.815 1.00 93.94 90 ILE A C 1
ATOM 728 O O . ILE A 1 90 ? -14.376 -2.360 -4.972 1.00 93.94 90 ILE A O 1
ATOM 732 N N . LEU A 1 91 ? -13.576 -0.350 -5.551 1.00 95.12 91 LEU A N 1
ATOM 733 C CA . LEU A 1 91 ? -13.669 0.222 -4.201 1.00 95.12 91 LEU A CA 1
ATOM 734 C C . LEU A 1 91 ? -15.000 0.930 -3.905 1.00 95.12 91 LEU A C 1
ATOM 736 O O . LEU A 1 91 ? -15.208 1.337 -2.767 1.00 95.12 91 LEU A O 1
ATOM 740 N N . GLU A 1 92 ? -15.889 1.080 -4.890 1.00 93.38 92 GLU A N 1
ATOM 741 C CA . GLU A 1 92 ? -17.135 1.864 -4.787 1.00 93.38 92 GLU A CA 1
ATOM 742 C C . GLU A 1 92 ? -18.015 1.407 -3.611 1.00 93.38 92 GLU A C 1
ATOM 744 O O . GLU A 1 92 ? -18.266 2.191 -2.697 1.00 93.38 92 GLU A O 1
ATOM 749 N N . ASP A 1 93 ? -18.350 0.115 -3.548 1.00 92.81 93 ASP A N 1
ATOM 750 C CA . ASP A 1 93 ? -19.161 -0.454 -2.461 1.00 92.81 93 ASP A CA 1
ATOM 751 C C . ASP A 1 93 ? -18.511 -0.287 -1.077 1.00 92.81 93 ASP A C 1
ATOM 753 O O . ASP A 1 93 ? -19.192 -0.119 -0.063 1.00 92.81 93 ASP A O 1
ATOM 757 N N . ILE A 1 94 ? -17.177 -0.344 -1.008 1.00 95.38 94 ILE A N 1
ATOM 758 C CA . ILE A 1 94 ? -16.450 -0.203 0.257 1.00 95.38 94 ILE A CA 1
ATOM 759 C C . ILE A 1 94 ? -16.453 1.254 0.710 1.00 95.38 94 ILE A C 1
ATOM 761 O O . ILE A 1 94 ? -16.629 1.527 1.897 1.00 95.38 94 ILE A O 1
ATOM 765 N N . VAL A 1 95 ? -16.271 2.189 -0.223 1.00 95.44 95 VAL A N 1
ATOM 766 C CA . VAL A 1 95 ? -16.359 3.625 0.050 1.00 95.44 95 VAL A CA 1
ATOM 767 C C . VAL A 1 95 ? -17.744 3.969 0.597 1.00 95.44 95 VAL A C 1
ATOM 769 O O . VAL A 1 95 ? -17.832 4.664 1.609 1.00 95.44 95 VAL A O 1
ATOM 772 N N . ASP A 1 96 ? -18.811 3.430 0.007 1.00 94.81 96 ASP A N 1
ATOM 773 C CA . ASP A 1 96 ? -20.182 3.657 0.475 1.00 94.81 96 ASP A CA 1
ATOM 774 C C . ASP A 1 96 ? -20.415 3.111 1.890 1.00 94.81 96 ASP A C 1
ATOM 776 O O . ASP A 1 96 ? -20.941 3.819 2.755 1.00 94.81 96 ASP A O 1
ATOM 780 N N . ARG A 1 97 ? -19.948 1.889 2.176 1.00 95.69 97 ARG A N 1
ATOM 781 C CA . ARG A 1 97 ? -19.995 1.305 3.531 1.00 95.69 97 ARG A CA 1
ATOM 782 C C . ARG A 1 97 ? -19.207 2.125 4.547 1.00 95.69 97 ARG A C 1
ATOM 784 O O . ARG A 1 97 ? -19.668 2.345 5.665 1.00 95.69 97 ARG A O 1
ATOM 791 N N . LEU A 1 98 ? -18.032 2.610 4.156 1.00 95.88 98 LEU A N 1
ATOM 792 C CA . LEU A 1 98 ? -17.180 3.422 5.015 1.00 95.88 98 LEU A CA 1
ATOM 793 C C . LEU A 1 98 ? -17.829 4.774 5.327 1.00 95.88 98 LEU A C 1
ATOM 795 O O . LEU A 1 98 ? -17.788 5.211 6.474 1.00 95.88 98 LEU A O 1
ATOM 799 N N . ASN A 1 99 ? -18.496 5.395 4.353 1.00 94.19 99 ASN A N 1
ATOM 800 C CA . ASN A 1 99 ? -19.272 6.616 4.571 1.00 94.19 99 ASN A CA 1
ATOM 801 C C . ASN A 1 99 ? -20.457 6.377 5.527 1.00 94.19 99 ASN A C 1
ATOM 803 O O . ASN A 1 99 ? -20.733 7.217 6.390 1.00 94.19 99 ASN A O 1
ATOM 807 N N . ALA A 1 100 ? -21.117 5.216 5.427 1.00 94.94 100 ALA A N 1
ATOM 808 C CA . ALA A 1 100 ? -22.221 4.833 6.309 1.00 94.94 100 ALA A CA 1
ATOM 809 C C . ALA A 1 100 ? -21.799 4.678 7.785 1.00 94.94 100 ALA A C 1
ATOM 811 O O . ALA A 1 100 ? -22.629 4.861 8.679 1.00 94.94 100 ALA A O 1
ATOM 812 N N . LEU A 1 101 ? -20.508 4.443 8.074 1.00 94.94 101 LEU A N 1
ATOM 813 C CA . LEU A 1 101 ? -19.988 4.412 9.450 1.00 94.94 101 LEU A CA 1
ATOM 814 C C . LEU A 1 101 ? -20.279 5.704 10.224 1.00 94.94 101 LEU A C 1
ATOM 816 O O . LEU A 1 101 ? -20.373 5.671 11.449 1.00 94.94 101 LEU A O 1
ATOM 820 N N . GLY A 1 102 ? -20.433 6.840 9.534 1.00 89.25 102 GLY A N 1
ATOM 821 C CA . GLY A 1 102 ? -20.730 8.128 10.160 1.00 89.25 102 GLY A CA 1
ATOM 822 C C . GLY A 1 102 ? -22.053 8.182 10.928 1.00 89.25 102 GLY A C 1
ATOM 823 O O . GLY A 1 102 ? -22.192 9.036 11.801 1.00 89.25 102 GLY A O 1
ATOM 824 N N . GLU A 1 103 ? -22.994 7.286 10.631 1.00 91.44 103 GLU A N 1
ATOM 825 C CA . GLU A 1 103 ? -24.309 7.227 11.282 1.00 91.44 103 GLU A CA 1
ATOM 826 C C . GLU A 1 103 ? -24.425 6.075 12.291 1.00 91.44 103 GLU A C 1
ATOM 828 O O . GLU A 1 103 ? -25.350 6.040 13.110 1.00 91.44 103 GLU A O 1
ATOM 833 N N . MET A 1 104 ? -23.478 5.135 12.262 1.00 93.94 104 MET A N 1
ATOM 834 C CA . MET A 1 104 ? -23.501 3.938 13.096 1.00 93.94 104 MET A CA 1
ATOM 835 C C . MET A 1 104 ? -23.078 4.228 14.538 1.00 93.94 104 MET A C 1
ATOM 837 O O . MET A 1 104 ? -22.255 5.097 14.822 1.00 93.94 104 MET A O 1
ATOM 841 N N . ARG A 1 105 ? -23.635 3.457 15.478 1.00 89.31 105 ARG A N 1
ATOM 842 C CA . ARG A 1 105 ? -23.391 3.613 16.919 1.00 89.31 105 ARG A CA 1
ATOM 843 C C . ARG A 1 105 ? -23.053 2.288 17.579 1.00 89.31 105 ARG A C 1
ATOM 845 O O . ARG A 1 105 ? -23.466 1.224 17.116 1.00 89.31 105 ARG A O 1
ATOM 852 N N . GLY A 1 106 ? -22.331 2.375 18.695 1.00 88.94 106 GLY A N 1
ATOM 853 C CA . GLY A 1 106 ? -22.011 1.232 19.546 1.00 88.94 106 GLY A CA 1
ATOM 854 C C . GLY A 1 106 ? -21.392 0.071 18.766 1.00 88.94 106 GLY A C 1
ATOM 855 O O . GLY A 1 106 ? -20.461 0.264 17.989 1.00 88.94 106 GLY A O 1
ATOM 856 N N . GLN A 1 107 ? -21.940 -1.128 18.962 1.00 92.00 107 GLN A N 1
ATOM 857 C CA . GLN A 1 107 ? -21.423 -2.365 18.379 1.00 92.00 107 GLN A CA 1
ATOM 858 C C . GLN A 1 107 ? -21.540 -2.428 16.845 1.00 92.00 107 GLN A C 1
ATOM 860 O O . GLN A 1 107 ? -20.644 -2.973 16.207 1.00 92.00 107 GLN A O 1
ATOM 865 N N . ALA A 1 108 ? -22.585 -1.840 16.252 1.00 94.62 108 ALA A N 1
ATOM 866 C CA . ALA A 1 108 ? -22.805 -1.891 14.804 1.00 94.62 108 ALA A CA 1
ATOM 867 C C . ALA A 1 108 ? -21.651 -1.243 14.018 1.00 94.62 108 ALA A C 1
ATOM 869 O O . ALA A 1 108 ? -21.242 -1.751 12.981 1.00 94.62 108 ALA A O 1
ATOM 870 N N . PHE A 1 109 ? -21.066 -0.170 14.563 1.00 96.25 109 PHE A N 1
ATOM 871 C CA . PHE A 1 109 ? -19.875 0.471 13.998 1.00 96.25 109 PHE A CA 1
ATOM 872 C C . PHE A 1 109 ? -18.674 -0.488 13.941 1.00 96.25 109 PHE A C 1
ATOM 874 O O . PHE A 1 109 ? -17.964 -0.547 12.943 1.00 96.25 109 PHE A O 1
ATOM 881 N N . ILE A 1 110 ? -18.457 -1.263 15.009 1.00 95.88 110 ILE A N 1
ATOM 882 C CA . ILE A 1 110 ? -17.340 -2.214 15.110 1.00 95.88 110 ILE A CA 1
ATOM 883 C C . ILE A 1 110 ? -17.538 -3.379 14.137 1.00 95.88 110 ILE A C 1
ATOM 885 O O . ILE A 1 110 ? -16.594 -3.809 13.480 1.00 95.88 110 ILE A O 1
ATOM 889 N N . GLU A 1 111 ? -18.766 -3.888 14.047 1.00 96.31 111 GLU A N 1
ATOM 890 C CA . GLU A 1 111 ? -19.118 -4.977 13.134 1.00 96.31 111 GLU A CA 1
ATOM 891 C C . GLU A 1 111 ? -18.930 -4.563 11.675 1.00 96.31 111 GLU A C 1
ATOM 893 O O . GLU A 1 111 ? -18.339 -5.318 10.906 1.00 96.31 111 GLU A O 1
ATOM 898 N N . GLU A 1 112 ? -19.332 -3.346 11.304 1.00 97.25 112 GLU A N 1
ATOM 899 C CA . GLU A 1 112 ? -19.168 -2.882 9.928 1.00 97.25 112 GLU A CA 1
ATOM 900 C C . GLU A 1 112 ? -17.703 -2.624 9.555 1.00 97.25 112 GLU A C 1
ATOM 902 O O . GLU A 1 112 ? -17.305 -2.945 8.437 1.00 97.25 112 GLU A O 1
ATOM 907 N N . ILE A 1 113 ? -16.857 -2.150 10.481 1.00 97.56 113 ILE A N 1
ATOM 908 C CA . ILE A 1 113 ? -15.401 -2.091 10.244 1.00 97.56 113 ILE A CA 1
ATOM 909 C C . ILE A 1 113 ? -14.850 -3.482 9.928 1.00 97.56 113 ILE A C 1
ATOM 911 O O . ILE A 1 113 ? -14.075 -3.638 8.983 1.00 97.56 113 ILE A O 1
ATOM 915 N N . SER A 1 114 ? -15.271 -4.491 10.693 1.00 96.56 114 SER A N 1
ATOM 916 C CA . SER A 1 114 ? -14.852 -5.876 10.474 1.00 96.56 114 SER A CA 1
ATOM 917 C C . SER A 1 114 ? -15.341 -6.403 9.116 1.00 96.56 114 SER A C 1
ATOM 919 O O . SER A 1 114 ? -14.579 -7.029 8.382 1.00 96.56 114 SER A O 1
ATOM 921 N N . ASN A 1 115 ? -16.576 -6.074 8.717 1.00 96.56 115 ASN A N 1
ATOM 922 C CA . ASN A 1 115 ? -17.113 -6.416 7.396 1.00 96.56 115 ASN A CA 1
ATOM 923 C C . ASN A 1 115 ? -16.306 -5.767 6.263 1.00 96.56 115 ASN A C 1
ATOM 925 O O . ASN A 1 115 ? -15.908 -6.452 5.321 1.00 96.56 115 ASN A O 1
ATOM 929 N N . ILE A 1 116 ? -16.030 -4.463 6.366 1.00 97.31 116 ILE A N 1
ATOM 930 C CA . ILE A 1 116 ? -15.216 -3.714 5.399 1.00 97.31 116 ILE A CA 1
ATOM 931 C C . ILE A 1 116 ? -13.823 -4.338 5.275 1.00 97.31 116 ILE A C 1
ATOM 933 O O . ILE A 1 116 ? -13.327 -4.537 4.165 1.00 97.31 116 ILE A O 1
ATOM 937 N N . LYS A 1 117 ? -13.202 -4.682 6.406 1.00 96.31 117 LYS A N 1
ATOM 938 C CA . LYS A 1 117 ? -11.901 -5.350 6.437 1.00 96.31 117 LYS A CA 1
ATOM 939 C C . LYS A 1 117 ? -11.941 -6.677 5.679 1.00 96.31 117 LYS A C 1
ATOM 941 O O . LYS A 1 117 ? -11.101 -6.885 4.810 1.00 96.31 117 LYS A O 1
ATOM 946 N N . ASN A 1 118 ? -12.919 -7.536 5.961 1.00 95.25 118 ASN A N 1
ATOM 947 C CA . ASN A 1 118 ? -13.031 -8.844 5.310 1.00 95.25 118 ASN A CA 1
ATOM 948 C C . ASN A 1 118 ? -13.196 -8.711 3.786 1.00 95.25 118 ASN A C 1
ATOM 950 O O . ASN A 1 118 ? -12.581 -9.467 3.040 1.00 95.25 118 ASN A O 1
ATOM 954 N N . LEU A 1 119 ? -13.960 -7.717 3.316 1.00 95.44 119 LEU A N 1
ATOM 955 C CA . LEU A 1 119 ? -14.096 -7.430 1.882 1.00 95.44 119 LEU A CA 1
ATOM 956 C C . LEU A 1 119 ? -12.758 -7.019 1.247 1.00 95.44 119 LEU A C 1
ATOM 958 O O . LEU A 1 119 ? -12.404 -7.506 0.175 1.00 95.44 119 LEU A O 1
ATOM 962 N N . LEU A 1 120 ? -11.985 -6.161 1.918 1.00 95.25 120 LEU A N 1
ATOM 963 C CA . LEU A 1 120 ? -10.655 -5.755 1.450 1.00 95.25 120 LEU A CA 1
ATOM 964 C C . LEU A 1 120 ? -9.641 -6.914 1.485 1.00 95.25 120 LEU A C 1
ATOM 966 O O . LEU A 1 120 ? -8.798 -7.024 0.594 1.00 95.25 120 LEU A O 1
ATOM 970 N N . GLU A 1 121 ? -9.711 -7.792 2.489 1.00 93.75 121 GLU A N 1
ATOM 971 C CA . GLU A 1 121 ? -8.862 -8.988 2.569 1.00 93.75 121 GLU A CA 1
ATOM 972 C C . GLU A 1 121 ? -9.182 -9.996 1.459 1.00 93.75 121 GLU A C 1
ATOM 974 O O . GLU A 1 121 ? -8.249 -10.558 0.872 1.00 93.75 121 GLU A O 1
ATOM 979 N N . ALA A 1 122 ? -10.464 -10.182 1.129 1.00 92.69 122 ALA A N 1
ATOM 980 C CA . ALA A 1 122 ? -10.912 -11.019 0.017 1.00 92.69 122 ALA A CA 1
ATOM 981 C C . ALA A 1 122 ? -10.444 -10.463 -1.340 1.00 92.69 122 ALA A C 1
ATOM 983 O O . ALA A 1 122 ? -9.944 -11.219 -2.178 1.00 92.69 122 ALA A O 1
ATOM 984 N N . MET A 1 123 ? -10.483 -9.135 -1.523 1.00 91.88 123 MET A N 1
ATOM 985 C CA . MET A 1 123 ? -9.947 -8.470 -2.722 1.00 91.88 123 MET A CA 1
ATOM 986 C C . MET A 1 123 ? -8.479 -8.783 -2.975 1.00 91.88 123 MET A C 1
ATOM 988 O O . MET A 1 123 ? -8.075 -8.976 -4.120 1.00 91.88 123 MET A O 1
ATOM 992 N N . TYR A 1 124 ? -7.672 -8.858 -1.922 1.00 83.94 124 TYR A N 1
ATOM 993 C CA . TYR A 1 124 ? -6.260 -9.177 -2.074 1.00 83.94 124 TYR A CA 1
ATOM 994 C C . TYR A 1 124 ? -5.998 -10.684 -2.196 1.00 83.94 124 TYR A C 1
ATOM 996 O O . TYR A 1 124 ? -5.252 -11.121 -3.073 1.00 83.94 124 TYR A O 1
ATOM 1004 N N . SER A 1 125 ? -6.570 -11.477 -1.292 1.00 86.75 125 SER A N 1
ATOM 1005 C CA . SER A 1 125 ? -6.185 -12.884 -1.121 1.00 86.75 125 SER A CA 1
ATOM 1006 C C . SER A 1 125 ? -6.830 -13.787 -2.170 1.00 86.75 125 SER A C 1
ATOM 1008 O O . SER A 1 125 ? -6.203 -14.728 -2.656 1.00 86.75 125 SER A O 1
ATOM 1010 N N . GLU A 1 126 ? -8.074 -13.479 -2.533 1.00 88.50 126 GLU A N 1
ATOM 1011 C CA . GLU A 1 126 ? -8.929 -14.309 -3.388 1.00 88.50 126 GLU A CA 1
ATOM 1012 C C . GLU A 1 126 ? -9.285 -13.612 -4.709 1.00 88.50 126 GLU A C 1
ATOM 1014 O O . GLU A 1 126 ? -9.845 -14.236 -5.609 1.00 88.50 126 GLU A O 1
ATOM 1019 N N . LYS A 1 127 ? -8.896 -12.336 -4.863 1.00 87.31 127 LYS A N 1
ATOM 1020 C CA . LYS A 1 127 ? -9.203 -11.473 -6.017 1.00 87.31 127 LYS A CA 1
ATOM 1021 C C . LYS A 1 127 ? -10.694 -11.194 -6.211 1.00 87.31 127 LYS A C 1
ATOM 1023 O O . LYS A 1 127 ? -11.097 -10.726 -7.280 1.00 87.31 127 LYS A O 1
ATOM 1028 N N . GLU A 1 128 ? -11.517 -11.444 -5.197 1.00 90.50 128 GLU A N 1
ATOM 1029 C CA . GLU A 1 128 ? -12.941 -11.112 -5.231 1.00 90.50 128 GLU A CA 1
ATOM 1030 C C . GLU A 1 128 ? -13.135 -9.598 -5.348 1.00 90.50 128 GLU A C 1
ATOM 1032 O O . GLU A 1 128 ? -12.393 -8.834 -4.753 1.00 90.50 128 GLU A O 1
ATOM 1037 N N . GLY A 1 129 ? -14.100 -9.122 -6.137 1.00 88.81 129 GLY A N 1
ATOM 1038 C CA . GLY A 1 129 ? -14.301 -7.673 -6.298 1.00 88.81 129 GLY A CA 1
ATOM 1039 C C . GLY A 1 129 ? -13.141 -6.944 -6.999 1.00 88.81 129 GLY A C 1
ATOM 1040 O O . GLY A 1 129 ? -12.992 -5.731 -6.848 1.00 88.81 129 GLY A O 1
ATOM 1041 N N . THR A 1 130 ? -12.318 -7.658 -7.776 1.00 92.88 130 THR A N 1
ATOM 1042 C CA . THR A 1 130 ? -11.285 -7.063 -8.637 1.00 92.88 130 THR A CA 1
ATOM 1043 C C . THR A 1 130 ? -11.589 -7.285 -10.120 1.00 92.88 130 THR A C 1
ATOM 1045 O O . THR A 1 130 ? -12.251 -8.249 -10.506 1.00 92.88 130 THR A O 1
ATOM 1048 N N . VAL A 1 131 ? -11.094 -6.388 -10.975 1.00 94.06 131 VAL A N 1
ATOM 1049 C CA . VAL A 1 131 ? -11.113 -6.539 -12.435 1.00 94.06 131 VAL A CA 1
ATOM 1050 C C . VAL A 1 131 ? -9.687 -6.752 -12.918 1.00 94.06 131 VAL A C 1
ATOM 1052 O O . VAL A 1 131 ? -8.878 -5.821 -12.921 1.00 94.06 131 VAL A O 1
ATOM 1055 N N . THR A 1 132 ? -9.378 -7.967 -13.369 1.00 93.19 132 THR A N 1
ATOM 1056 C CA . THR A 1 132 ? -8.075 -8.274 -13.963 1.00 93.19 132 THR A CA 1
ATOM 1057 C C . THR A 1 132 ? -7.932 -7.588 -15.318 1.00 93.19 132 THR A C 1
ATOM 1059 O O . THR A 1 132 ? -8.616 -7.924 -16.286 1.00 93.19 132 THR A O 1
ATOM 1062 N N . ARG A 1 133 ? -6.985 -6.656 -15.408 1.00 92.88 133 ARG A N 1
ATOM 1063 C CA . ARG A 1 133 ? -6.554 -6.025 -16.654 1.00 92.88 133 ARG A CA 1
ATOM 1064 C C . ARG A 1 133 ? -5.195 -6.549 -17.067 1.00 92.88 133 ARG A C 1
ATOM 1066 O O . ARG A 1 133 ? -4.248 -6.556 -16.283 1.00 92.88 133 ARG A O 1
ATOM 1073 N N . ARG A 1 134 ? -5.089 -6.972 -18.322 1.00 95.06 134 ARG A N 1
ATOM 1074 C CA . ARG A 1 134 ? -3.834 -7.411 -18.929 1.00 95.06 134 ARG A CA 1
ATOM 1075 C C . ARG A 1 134 ? -3.399 -6.388 -19.964 1.00 95.06 134 ARG A C 1
ATOM 1077 O O . ARG A 1 134 ? -4.119 -6.138 -20.924 1.00 95.06 134 ARG A O 1
ATOM 1084 N N . TYR A 1 135 ? -2.200 -5.858 -19.778 1.00 95.00 135 TYR A N 1
ATOM 1085 C CA . TYR A 1 135 ? -1.580 -4.899 -20.677 1.00 95.00 135 TYR A CA 1
ATOM 1086 C C . TYR A 1 135 ? -0.483 -5.593 -21.471 1.00 95.00 135 TYR A C 1
ATOM 1088 O O . TYR A 1 135 ? 0.442 -6.157 -20.884 1.00 95.00 135 TYR A O 1
ATOM 1096 N N . GLU A 1 136 ? -0.575 -5.539 -22.798 1.00 96.06 136 GLU A N 1
ATOM 1097 C CA . GLU A 1 136 ? 0.446 -6.050 -23.713 1.00 96.06 136 GLU A CA 1
ATOM 1098 C C . GLU A 1 136 ? 0.980 -4.912 -24.576 1.00 96.06 136 GLU A C 1
ATOM 1100 O O . GLU A 1 136 ? 0.356 -4.489 -25.544 1.00 96.06 136 GLU A O 1
ATOM 1105 N N . ILE A 1 137 ? 2.163 -4.415 -24.227 1.00 96.38 137 ILE A N 1
ATOM 1106 C CA . ILE A 1 137 ? 2.756 -3.238 -24.851 1.00 96.38 137 ILE A CA 1
ATOM 1107 C C . ILE A 1 137 ? 3.861 -3.690 -25.802 1.00 96.38 137 ILE A C 1
ATOM 1109 O O . ILE A 1 137 ? 4.955 -4.091 -25.388 1.00 96.38 137 ILE A O 1
ATOM 1113 N N . ARG A 1 138 ? 3.567 -3.656 -27.103 1.00 95.31 138 ARG A N 1
ATOM 1114 C CA . ARG A 1 138 ? 4.498 -4.073 -28.160 1.00 95.31 138 ARG A CA 1
ATOM 1115 C C . ARG A 1 138 ? 5.465 -2.948 -28.516 1.00 95.31 138 ARG A C 1
ATOM 1117 O O . ARG A 1 138 ? 5.075 -1.801 -28.680 1.00 95.31 138 ARG A O 1
ATOM 1124 N N . GLY A 1 139 ? 6.734 -3.292 -28.695 1.00 94.19 139 GLY A N 1
ATOM 1125 C CA . GLY A 1 139 ? 7.812 -2.344 -28.971 1.00 94.19 139 GLY A CA 1
ATOM 1126 C C . GLY A 1 139 ? 8.496 -1.782 -27.732 1.00 94.19 139 GLY A C 1
ATOM 1127 O O . GLY A 1 139 ? 9.591 -1.248 -27.869 1.00 94.19 139 GLY A O 1
ATOM 1128 N N . LEU A 1 140 ? 7.915 -1.916 -26.539 1.00 96.88 140 LEU A N 1
ATOM 1129 C CA . LEU A 1 140 ? 8.464 -1.311 -25.327 1.00 96.88 140 LEU A CA 1
ATOM 1130 C C . LEU A 1 140 ? 9.738 -2.025 -24.865 1.00 96.88 140 LEU A C 1
ATOM 1132 O O . LEU A 1 140 ? 9.739 -3.226 -24.591 1.00 96.88 140 LEU A O 1
ATOM 1136 N N . VAL A 1 141 ? 10.834 -1.281 -24.736 1.00 94.88 141 VAL A N 1
ATOM 1137 C CA . VAL A 1 141 ? 12.078 -1.803 -24.166 1.00 94.88 141 VAL A CA 1
ATOM 1138 C C . VAL A 1 141 ? 11.934 -1.888 -22.649 1.00 94.88 141 VAL A C 1
ATOM 1140 O O . VAL A 1 141 ? 11.818 -0.874 -21.979 1.00 94.88 141 VAL A O 1
ATOM 1143 N N . TYR A 1 142 ? 11.991 -3.103 -22.104 1.00 94.50 142 TYR A N 1
ATOM 1144 C CA . TYR A 1 142 ? 11.905 -3.358 -20.657 1.00 94.50 142 TYR A CA 1
ATOM 1145 C C . TYR A 1 142 ? 13.163 -4.030 -20.080 1.00 94.50 142 TYR A C 1
ATOM 1147 O O . TYR A 1 142 ? 13.238 -4.317 -18.886 1.00 94.50 142 TYR A O 1
ATOM 1155 N N . ASN A 1 143 ? 14.169 -4.317 -20.916 1.00 91.19 143 ASN A N 1
ATOM 1156 C CA . ASN A 1 143 ? 15.433 -4.879 -20.445 1.00 91.19 143 ASN A CA 1
ATOM 1157 C C . ASN A 1 143 ? 16.234 -3.796 -19.711 1.00 91.19 143 ASN A C 1
ATOM 1159 O O . ASN A 1 143 ? 16.713 -2.849 -20.336 1.00 91.19 143 ASN A O 1
ATOM 1163 N N . LYS A 1 144 ? 16.410 -3.978 -18.400 1.00 89.62 144 LYS A N 1
ATOM 1164 C CA . LYS A 1 144 ? 17.074 -3.009 -17.524 1.00 89.62 144 LYS A CA 1
ATOM 1165 C C . LYS A 1 144 ? 18.479 -2.624 -17.996 1.00 89.62 144 LYS A C 1
ATOM 1167 O O . LYS A 1 144 ? 18.777 -1.440 -18.056 1.00 89.62 144 LYS A O 1
ATOM 1172 N N . ASN A 1 145 ? 19.302 -3.585 -18.423 1.00 88.69 145 ASN A N 1
ATOM 1173 C CA . ASN A 1 145 ? 20.668 -3.300 -18.881 1.00 88.69 145 ASN A CA 1
ATOM 1174 C C . ASN A 1 145 ? 20.669 -2.392 -20.118 1.00 88.69 145 ASN A C 1
ATOM 1176 O O . ASN A 1 145 ? 21.512 -1.508 -20.244 1.00 88.69 145 ASN A O 1
ATOM 1180 N N . VAL A 1 146 ? 19.720 -2.609 -21.036 1.00 88.75 146 VAL A N 1
ATOM 1181 C CA . VAL A 1 146 ? 19.573 -1.782 -22.243 1.00 88.75 146 VAL A CA 1
ATOM 1182 C C . VAL A 1 146 ? 19.119 -0.376 -21.868 1.00 88.75 146 VAL A C 1
ATOM 1184 O O . VAL A 1 146 ? 19.664 0.591 -22.387 1.00 88.75 146 VAL A O 1
ATOM 1187 N N . LEU A 1 147 ? 18.134 -0.259 -20.975 1.00 91.75 147 LEU A N 1
ATOM 1188 C CA . LEU A 1 147 ? 17.617 1.032 -20.523 1.00 91.75 147 LEU A CA 1
ATOM 1189 C C . LEU A 1 147 ? 18.673 1.842 -19.768 1.00 91.75 147 LEU A C 1
ATOM 1191 O O . LEU A 1 147 ? 18.829 3.027 -20.044 1.00 91.75 147 LEU A O 1
ATOM 1195 N N . ASP A 1 148 ? 19.420 1.212 -18.861 1.00 88.12 148 ASP A N 1
ATOM 1196 C CA . ASP A 1 148 ? 20.479 1.874 -18.097 1.00 88.12 148 ASP A CA 1
ATOM 1197 C C . ASP A 1 148 ? 21.605 2.373 -19.017 1.00 88.12 148 ASP A C 1
ATOM 1199 O O . ASP A 1 148 ? 22.093 3.489 -18.841 1.00 88.12 148 ASP A O 1
ATOM 1203 N N . GLU A 1 149 ? 21.972 1.609 -20.052 1.00 86.12 149 GLU A N 1
ATOM 1204 C CA . GLU A 1 149 ? 22.932 2.081 -21.052 1.00 86.12 149 GLU A CA 1
ATOM 1205 C C . GLU A 1 149 ? 22.358 3.221 -21.903 1.00 86.12 149 GLU A C 1
ATOM 1207 O O . GLU A 1 149 ? 22.995 4.268 -22.033 1.00 86.12 149 GLU A O 1
ATOM 1212 N N . LEU A 1 150 ? 21.137 3.071 -22.430 1.00 89.12 150 LEU A N 1
ATOM 1213 C CA . LEU A 1 150 ? 20.488 4.120 -23.218 1.00 89.12 150 LEU A CA 1
ATOM 1214 C C . LEU A 1 150 ? 20.335 5.418 -22.425 1.00 89.12 150 LEU A C 1
ATOM 1216 O O . LEU A 1 150 ? 20.528 6.479 -23.006 1.00 89.12 150 LEU A O 1
ATOM 1220 N N . ARG A 1 151 ? 20.083 5.358 -21.111 1.00 88.62 151 ARG A N 1
ATOM 1221 C CA . ARG A 1 151 ? 20.007 6.535 -20.230 1.00 88.62 151 ARG A CA 1
ATOM 1222 C C . ARG A 1 151 ? 21.273 7.395 -20.290 1.00 88.62 151 ARG A C 1
ATOM 1224 O O . ARG A 1 151 ? 21.182 8.618 -20.242 1.00 88.62 151 ARG A O 1
ATOM 1231 N N . VAL A 1 152 ? 22.446 6.774 -20.407 1.00 84.81 152 VAL A N 1
ATOM 1232 C CA . VAL A 1 152 ? 23.714 7.498 -20.576 1.00 84.81 152 VAL A CA 1
ATOM 1233 C C . VAL A 1 152 ? 23.843 8.003 -22.011 1.00 84.81 152 VAL A C 1
ATOM 1235 O O . VAL A 1 152 ? 24.142 9.175 -22.226 1.00 84.81 152 VAL A O 1
ATOM 1238 N N . LEU A 1 153 ? 23.573 7.140 -22.995 1.00 87.00 153 LEU A N 1
ATOM 1239 C CA . LEU A 1 153 ? 23.801 7.446 -24.409 1.00 87.00 153 LEU A CA 1
ATOM 1240 C C . LEU A 1 153 ? 22.918 8.584 -24.938 1.00 87.00 153 LEU A C 1
ATOM 1242 O O . LEU A 1 153 ? 23.409 9.454 -25.652 1.00 87.00 153 LEU A O 1
ATOM 1246 N N . VAL A 1 154 ? 21.632 8.617 -24.585 1.00 90.19 154 VAL A N 1
ATOM 1247 C CA . VAL A 1 154 ? 20.682 9.627 -25.095 1.00 90.19 154 VAL A CA 1
ATOM 1248 C C . VAL A 1 154 ? 21.066 11.048 -24.685 1.00 90.19 154 VAL A C 1
ATOM 1250 O O . VAL A 1 154 ? 20.810 11.988 -25.430 1.00 90.19 154 VAL A O 1
ATOM 1253 N N . ASN A 1 155 ? 21.744 11.195 -23.545 1.00 86.25 155 ASN A N 1
ATOM 1254 C CA . ASN A 1 155 ? 22.240 12.478 -23.051 1.00 86.25 155 ASN A CA 1
ATOM 1255 C C . ASN A 1 155 ? 23.548 12.923 -23.725 1.00 86.25 155 ASN A C 1
ATOM 1257 O O . ASN A 1 155 ? 23.959 14.062 -23.546 1.00 86.25 155 ASN A O 1
ATOM 1261 N N . THR A 1 156 ? 24.184 12.047 -24.509 1.00 86.44 156 THR A N 1
ATOM 1262 C CA . THR A 1 156 ? 25.350 12.371 -25.357 1.00 86.44 156 THR A CA 1
ATOM 1263 C C . THR A 1 156 ? 24.977 12.595 -26.820 1.00 86.44 156 THR A C 1
ATOM 1265 O O . THR A 1 156 ? 25.851 12.794 -27.660 1.00 86.44 156 THR A O 1
ATOM 1268 N N . ALA A 1 157 ? 23.688 12.488 -27.154 1.00 90.00 157 ALA A N 1
ATOM 1269 C CA . ALA A 1 157 ? 23.236 12.608 -28.527 1.00 90.00 157 ALA A CA 1
ATOM 1270 C C . ALA A 1 157 ? 23.383 14.048 -29.043 1.00 90.00 157 ALA A C 1
ATOM 1272 O O . ALA A 1 157 ? 23.417 15.002 -28.273 1.00 90.00 157 ALA A O 1
ATOM 1273 N N . SER A 1 158 ? 23.426 14.208 -30.364 1.00 89.50 158 SER A N 1
ATOM 1274 C CA . SER A 1 158 ? 23.471 15.512 -31.025 1.00 89.50 158 SER A CA 1
ATOM 1275 C C . SER A 1 158 ? 22.547 15.543 -32.245 1.00 89.50 158 SER A C 1
ATOM 1277 O O . SER A 1 158 ? 22.067 14.514 -32.715 1.00 89.50 158 SER A O 1
ATOM 1279 N N . GLN A 1 159 ? 22.296 16.725 -32.806 1.00 89.06 159 GLN A N 1
ATOM 1280 C CA . GLN A 1 159 ? 21.529 16.853 -34.053 1.00 89.06 159 GLN A CA 1
ATOM 1281 C C . GLN A 1 159 ? 22.364 16.560 -35.314 1.00 89.06 159 GLN A C 1
ATOM 1283 O O . GLN A 1 159 ? 21.815 16.510 -36.414 1.00 89.06 159 GLN A O 1
ATOM 1288 N N . LYS A 1 160 ? 23.687 16.380 -35.185 1.00 86.56 160 LYS A N 1
ATOM 1289 C CA . LYS A 1 160 ? 24.608 16.167 -36.311 1.00 86.56 160 LYS A CA 1
ATOM 1290 C C . LYS A 1 160 ? 25.283 14.802 -36.189 1.00 86.56 160 LYS A C 1
ATOM 1292 O O . LYS A 1 160 ? 26.074 14.578 -35.281 1.00 86.56 160 LYS A O 1
ATOM 1297 N N . GLY A 1 161 ? 24.995 13.908 -37.128 1.00 85.88 161 GLY A N 1
ATOM 1298 C CA . GLY A 1 161 ? 25.630 12.594 -37.221 1.00 85.88 161 GLY A CA 1
ATOM 1299 C C . GLY A 1 161 ? 26.739 12.526 -38.264 1.00 85.88 161 GLY A C 1
ATOM 1300 O O . GLY A 1 161 ? 26.862 13.394 -39.132 1.00 85.88 161 GLY A O 1
ATOM 1301 N N . LEU A 1 162 ? 27.515 11.443 -38.210 1.00 88.31 162 LEU A N 1
ATOM 1302 C CA . LEU A 1 162 ? 28.302 11.008 -39.359 1.00 88.31 162 LEU A CA 1
ATOM 1303 C C . LEU A 1 162 ? 27.355 10.467 -40.449 1.00 88.31 162 LEU A C 1
ATOM 1305 O O . LEU A 1 162 ? 26.257 9.999 -40.142 1.00 88.31 162 LEU A O 1
ATOM 1309 N N . PRO A 1 163 ? 27.760 10.502 -41.726 1.00 89.06 163 PRO A N 1
ATOM 1310 C CA . PRO A 1 163 ? 27.042 9.793 -42.777 1.00 89.06 163 PRO A CA 1
ATOM 1311 C C . PRO A 1 163 ? 26.927 8.303 -42.438 1.00 89.06 163 PRO A C 1
ATOM 1313 O O . PRO A 1 163 ? 27.897 7.666 -42.025 1.00 89.06 163 PRO A O 1
ATOM 1316 N N . GLY A 1 164 ? 25.736 7.743 -42.624 1.00 91.44 164 GLY A N 1
ATOM 1317 C CA . GLY A 1 164 ? 25.468 6.346 -42.322 1.00 91.44 164 GLY A CA 1
ATOM 1318 C C . GLY A 1 164 ? 24.098 5.901 -42.810 1.00 91.44 164 GLY A C 1
ATOM 1319 O O . GLY A 1 164 ? 23.285 6.710 -43.257 1.00 91.44 164 GLY A O 1
ATOM 1320 N N . LEU A 1 165 ? 23.845 4.599 -42.718 1.00 92.00 165 LEU A N 1
ATOM 1321 C CA . LEU A 1 165 ? 22.568 3.996 -43.088 1.00 92.00 165 LEU A CA 1
ATOM 1322 C C . LEU A 1 165 ? 21.689 3.850 -41.856 1.00 92.00 165 LEU A C 1
ATOM 1324 O O . LEU A 1 165 ? 22.084 3.205 -40.888 1.00 92.00 165 LEU A O 1
ATOM 1328 N N . VAL A 1 166 ? 20.477 4.391 -41.903 1.00 91.56 166 VAL A N 1
ATOM 1329 C CA . VAL A 1 166 ? 19.468 4.128 -40.874 1.00 91.56 166 VAL A CA 1
ATOM 1330 C C . VAL A 1 166 ? 18.784 2.806 -41.187 1.00 91.56 166 VAL A C 1
ATOM 1332 O O . VAL A 1 166 ? 18.272 2.607 -42.287 1.00 91.56 166 VAL A O 1
ATOM 1335 N N . ILE A 1 167 ? 18.774 1.901 -40.213 1.00 89.81 167 ILE A N 1
ATOM 1336 C CA . ILE A 1 167 ? 18.091 0.617 -40.346 1.00 89.81 167 ILE A CA 1
ATOM 1337 C C . ILE A 1 167 ? 16.582 0.881 -40.435 1.00 89.81 167 ILE A C 1
ATOM 1339 O O . ILE A 1 167 ? 16.040 1.597 -39.587 1.00 89.81 167 ILE A O 1
ATOM 1343 N N . PRO A 1 168 ? 15.887 0.334 -41.446 1.00 85.81 168 PRO A N 1
ATOM 1344 C CA . PRO A 1 168 ? 14.474 0.576 -41.641 1.00 85.81 168 PRO A CA 1
ATOM 1345 C C . PRO A 1 168 ? 13.682 -0.023 -40.489 1.00 85.81 168 PRO A C 1
ATOM 1347 O O . PRO A 1 168 ? 13.878 -1.167 -40.068 1.00 85.81 168 PRO A O 1
ATOM 1350 N N . GLU A 1 169 ? 12.751 0.774 -39.995 1.00 84.50 169 GLU A N 1
ATOM 1351 C CA . GLU A 1 169 ? 11.840 0.371 -38.943 1.00 84.50 169 GLU A CA 1
ATOM 1352 C C . GLU A 1 169 ? 10.587 -0.258 -39.531 1.00 84.50 169 GLU A C 1
ATOM 1354 O O . GLU A 1 169 ? 10.135 0.077 -40.626 1.00 84.50 169 GLU A O 1
ATOM 1359 N N . LYS A 1 170 ? 9.971 -1.135 -38.747 1.00 82.00 170 LYS A N 1
ATOM 1360 C CA . LYS A 1 170 ? 8.584 -1.525 -38.975 1.00 82.00 170 LYS A CA 1
ATOM 1361 C C . LYS A 1 170 ? 7.675 -0.518 -38.274 1.00 82.00 170 LYS A C 1
ATOM 1363 O O . LYS A 1 170 ? 8.056 0.041 -37.250 1.00 82.00 170 LYS A O 1
ATOM 1368 N N . SER A 1 171 ? 6.444 -0.360 -38.752 1.00 84.31 171 SER A N 1
ATOM 1369 C CA . SER A 1 171 ? 5.453 0.452 -38.043 1.00 84.31 171 SER A CA 1
ATOM 1370 C C . SER A 1 171 ? 5.196 -0.099 -36.633 1.00 84.31 171 SER A C 1
ATOM 1372 O O . SER A 1 171 ? 5.020 -1.312 -36.441 1.00 84.31 171 SER A O 1
ATOM 1374 N N . ILE A 1 172 ? 5.211 0.800 -35.650 1.00 88.56 172 ILE A N 1
ATOM 1375 C CA . ILE A 1 172 ? 4.697 0.615 -34.291 1.00 88.56 172 ILE A CA 1
ATOM 1376 C C . ILE A 1 172 ? 3.823 1.827 -33.999 1.00 88.56 172 ILE A C 1
ATOM 1378 O O . ILE A 1 172 ? 4.232 2.952 -34.286 1.00 88.56 172 ILE A O 1
ATOM 1382 N N . ASP A 1 173 ? 2.640 1.592 -33.440 1.00 91.56 173 ASP A N 1
ATOM 1383 C CA . ASP A 1 173 ? 1.785 2.668 -32.961 1.00 91.56 173 ASP A CA 1
ATOM 1384 C C . ASP A 1 173 ? 2.323 3.184 -31.621 1.00 91.56 173 ASP A C 1
ATOM 1386 O O . ASP A 1 173 ? 2.139 2.586 -30.562 1.00 91.56 173 ASP A O 1
ATOM 1390 N N . THR A 1 174 ? 3.065 4.287 -31.670 1.00 91.50 174 THR A N 1
ATOM 1391 C CA . THR A 1 174 ? 3.624 4.907 -30.467 1.00 91.50 174 THR A CA 1
ATOM 1392 C C . THR A 1 174 ? 2.561 5.580 -29.603 1.00 91.50 174 THR A C 1
ATOM 1394 O O . THR A 1 174 ? 2.784 5.736 -28.404 1.00 91.50 174 THR A O 1
ATOM 1397 N N . ASN A 1 175 ? 1.418 5.963 -30.181 1.00 92.69 175 ASN A N 1
ATOM 1398 C CA . ASN A 1 175 ? 0.321 6.567 -29.428 1.00 92.69 175 ASN A CA 1
ATOM 1399 C C . ASN A 1 175 ? -0.384 5.508 -28.580 1.00 92.69 175 ASN A C 1
ATOM 1401 O O . ASN A 1 175 ? -0.687 5.770 -27.421 1.00 92.69 175 ASN A O 1
ATOM 1405 N N . GLU A 1 176 ? -0.572 4.303 -29.123 1.00 94.44 176 GLU A N 1
ATOM 1406 C CA . GLU A 1 176 ? -1.080 3.156 -28.363 1.00 94.44 176 GLU A CA 1
ATOM 1407 C C . GLU A 1 176 ? -0.164 2.836 -27.173 1.00 94.44 176 GLU A C 1
ATOM 1409 O O . GLU A 1 176 ? -0.634 2.702 -26.044 1.00 94.44 176 GLU A O 1
ATOM 1414 N N . VAL A 1 177 ? 1.157 2.783 -27.389 1.00 94.94 177 VAL A N 1
ATOM 1415 C CA . VAL A 1 177 ? 2.113 2.532 -26.297 1.00 94.94 177 VAL A CA 1
ATOM 1416 C C . VAL A 1 177 ? 2.032 3.610 -25.215 1.00 94.94 177 VAL A C 1
ATOM 1418 O O . VAL A 1 177 ? 2.003 3.276 -24.030 1.00 94.94 177 VAL A O 1
ATOM 1421 N N . LYS A 1 178 ? 1.985 4.887 -25.613 1.00 95.31 178 LYS A N 1
ATOM 1422 C CA . LYS A 1 178 ? 1.829 6.009 -24.682 1.00 95.31 178 LYS A CA 1
ATOM 1423 C C . LYS A 1 178 ? 0.545 5.863 -23.863 1.00 95.31 178 LYS A C 1
ATOM 1425 O O . LYS A 1 178 ? 0.626 5.839 -22.639 1.00 95.31 178 LYS A O 1
ATOM 1430 N N . HIS A 1 179 ? -0.590 5.673 -24.535 1.00 95.38 179 HIS A N 1
ATOM 1431 C CA . HIS A 1 179 ? -1.896 5.532 -23.898 1.00 95.38 179 HIS A CA 1
ATOM 1432 C C . HIS A 1 179 ? -1.923 4.377 -22.890 1.00 95.38 179 HIS A C 1
ATOM 1434 O O . HIS A 1 179 ? -2.386 4.557 -21.772 1.00 95.38 179 HIS A O 1
ATOM 1440 N N . LEU A 1 180 ? -1.400 3.197 -23.244 1.00 95.88 180 LEU A N 1
ATOM 1441 C CA . LEU A 1 180 ? -1.385 2.044 -22.334 1.00 95.88 180 LEU A CA 1
ATOM 1442 C C . LEU A 1 180 ? -0.525 2.296 -21.087 1.00 95.88 180 LEU A C 1
ATOM 1444 O O . LEU A 1 180 ? -0.879 1.857 -19.996 1.00 95.88 180 LEU A O 1
ATOM 1448 N N . LEU A 1 181 ? 0.605 2.995 -21.225 1.00 95.81 181 LEU A N 1
ATOM 1449 C CA . LEU A 1 181 ? 1.449 3.349 -20.081 1.00 95.81 181 LEU A CA 1
ATOM 1450 C C . LEU A 1 181 ? 0.798 4.415 -19.194 1.00 95.81 181 LEU A C 1
ATOM 1452 O O . LEU A 1 181 ? 0.825 4.270 -17.972 1.00 95.81 181 LEU A O 1
ATOM 1456 N N . GLU A 1 182 ? 0.218 5.456 -19.795 1.00 94.88 182 GLU A N 1
ATOM 1457 C CA . GLU A 1 182 ? -0.554 6.483 -19.086 1.00 94.88 182 GLU A CA 1
ATOM 1458 C C . GLU A 1 182 ? -1.732 5.851 -18.340 1.00 94.88 182 GLU A C 1
ATOM 1460 O O . GLU A 1 182 ? -1.888 6.094 -17.149 1.00 94.88 182 GLU A O 1
ATOM 1465 N N . GLU A 1 183 ? -2.481 4.950 -18.982 1.00 94.69 183 GLU A N 1
ATOM 1466 C CA . GLU A 1 183 ? -3.597 4.239 -18.361 1.00 94.69 183 GLU A CA 1
ATOM 1467 C C . GLU A 1 183 ? -3.146 3.487 -17.102 1.00 94.69 183 GLU A C 1
ATOM 1469 O O . GLU A 1 183 ? -3.734 3.674 -16.039 1.00 94.69 183 GLU A O 1
ATOM 1474 N N . ILE A 1 184 ? -2.066 2.697 -17.163 1.00 94.81 184 ILE A N 1
ATOM 1475 C CA . ILE A 1 184 ? -1.583 1.962 -15.981 1.00 94.81 184 ILE A CA 1
ATOM 1476 C C . ILE A 1 184 ? -1.171 2.926 -14.854 1.00 94.81 184 ILE A C 1
ATOM 1478 O O . ILE A 1 184 ? -1.465 2.685 -13.677 1.00 94.81 184 ILE A O 1
ATOM 1482 N N . LEU A 1 185 ? -0.469 4.014 -15.182 1.00 93.94 185 LEU A N 1
ATOM 1483 C CA . LEU A 1 185 ? -0.012 4.994 -14.192 1.00 93.94 185 LEU A CA 1
ATOM 1484 C C . LEU A 1 185 ? -1.178 5.771 -13.564 1.00 93.94 185 LEU A C 1
ATOM 1486 O O . LEU A 1 185 ? -1.180 5.991 -12.350 1.00 93.94 185 LEU A O 1
ATOM 1490 N N . ASP A 1 186 ? -2.179 6.139 -14.355 1.00 94.00 186 ASP A N 1
ATOM 1491 C CA . ASP A 1 186 ? -3.366 6.856 -13.899 1.00 94.00 186 ASP A CA 1
ATOM 1492 C C . ASP A 1 186 ? -4.273 5.957 -13.065 1.00 94.00 186 ASP A C 1
ATOM 1494 O O . ASP A 1 186 ? -4.757 6.368 -12.011 1.00 94.00 186 ASP A O 1
ATOM 1498 N N . GLU A 1 187 ? -4.489 4.712 -13.491 1.00 94.06 187 GLU A N 1
ATOM 1499 C CA . GLU A 1 187 ? -5.315 3.765 -12.747 1.00 94.06 187 GLU A CA 1
ATOM 1500 C C . GLU A 1 187 ? -4.705 3.415 -11.394 1.00 94.06 187 GLU A C 1
ATOM 1502 O O . GLU A 1 187 ? -5.405 3.445 -10.381 1.00 94.06 187 GLU A O 1
ATOM 1507 N N . THR A 1 188 ? -3.398 3.145 -11.353 1.00 95.56 188 THR A N 1
ATOM 1508 C CA . THR A 1 188 ? -2.701 2.903 -10.082 1.00 95.56 188 THR A CA 1
ATOM 1509 C C . THR A 1 188 ? -2.722 4.140 -9.183 1.00 95.56 188 THR A C 1
ATOM 1511 O O . THR A 1 188 ? -2.903 3.996 -7.976 1.00 95.56 188 THR A O 1
ATOM 1514 N N . SER A 1 189 ? -2.604 5.354 -9.739 1.00 94.69 189 SER A N 1
ATOM 1515 C CA . SER A 1 189 ? -2.741 6.602 -8.969 1.00 94.69 189 SER A CA 1
ATOM 1516 C C . SER A 1 189 ? -4.136 6.745 -8.362 1.00 94.69 189 SER A C 1
ATOM 1518 O O . SER A 1 189 ? -4.248 6.923 -7.155 1.00 94.69 189 SER A O 1
ATOM 1520 N N . LYS A 1 190 ? -5.193 6.570 -9.165 1.00 95.69 190 LYS A N 1
ATOM 1521 C CA . LYS A 1 190 ? -6.587 6.675 -8.705 1.00 95.69 190 LYS A CA 1
ATOM 1522 C C . LYS A 1 190 ? -6.899 5.699 -7.572 1.00 95.69 190 LYS A C 1
ATOM 1524 O O . LYS A 1 190 ? -7.539 6.091 -6.602 1.00 95.69 190 LYS A O 1
ATOM 1529 N N . VAL A 1 191 ? -6.431 4.453 -7.671 1.00 96.44 191 VAL A N 1
ATOM 1530 C CA . VAL A 1 191 ? -6.626 3.446 -6.615 1.00 96.44 191 VAL A CA 1
ATOM 1531 C C . VAL A 1 191 ? -5.889 3.840 -5.333 1.00 96.44 191 VAL A C 1
ATOM 1533 O O . VAL A 1 191 ? -6.475 3.782 -4.255 1.00 96.44 191 VAL A O 1
ATOM 1536 N N . ILE A 1 192 ? -4.634 4.292 -5.432 1.00 96.75 192 ILE A N 1
ATOM 1537 C CA . ILE A 1 192 ? -3.867 4.769 -4.268 1.00 96.75 192 ILE A CA 1
ATOM 1538 C C . ILE A 1 192 ? -4.570 5.961 -3.604 1.00 96.75 192 ILE A C 1
ATOM 1540 O O . ILE A 1 192 ? -4.703 5.988 -2.378 1.00 96.75 192 ILE A O 1
ATOM 1544 N N . ASP A 1 193 ? -5.049 6.922 -4.394 1.00 96.88 193 ASP A N 1
ATOM 1545 C CA . ASP A 1 193 ? -5.738 8.111 -3.891 1.00 96.88 193 ASP A CA 1
ATOM 1546 C C . ASP A 1 193 ? -7.055 7.740 -3.195 1.00 96.88 193 ASP A C 1
ATOM 1548 O O . ASP A 1 193 ? -7.332 8.226 -2.097 1.00 96.88 193 ASP A O 1
ATOM 1552 N N . GLN A 1 194 ? -7.839 6.823 -3.776 1.00 96.38 194 GLN A N 1
ATOM 1553 C CA . GLN A 1 194 ? -9.069 6.310 -3.166 1.00 96.38 194 GLN A CA 1
ATOM 1554 C C . GLN A 1 194 ? -8.795 5.603 -1.833 1.00 96.38 194 GLN A C 1
ATOM 1556 O O . GLN A 1 194 ? -9.425 5.938 -0.832 1.00 96.38 194 GLN A O 1
ATOM 1561 N N . LEU A 1 195 ? -7.818 4.693 -1.781 1.00 97.00 195 LEU A N 1
ATOM 1562 C CA . LEU A 1 195 ? -7.434 3.993 -0.548 1.00 97.00 195 LEU A CA 1
ATOM 1563 C C . LEU A 1 195 ? -6.925 4.964 0.529 1.00 97.00 195 LEU A C 1
ATOM 1565 O O . LEU A 1 195 ? -7.266 4.837 1.706 1.00 97.00 195 LEU A O 1
ATOM 1569 N N . THR A 1 196 ? -6.162 5.983 0.131 1.00 96.81 196 THR A N 1
ATOM 1570 C CA . THR A 1 196 ? -5.693 7.038 1.043 1.00 96.81 196 THR A CA 1
ATOM 1571 C C . THR A 1 196 ? -6.863 7.870 1.576 1.00 96.81 196 THR A C 1
ATOM 1573 O O . THR A 1 196 ? -6.931 8.165 2.771 1.00 96.81 196 THR A O 1
ATOM 1576 N N . SER A 1 197 ? -7.823 8.216 0.715 1.00 96.25 197 SER A N 1
ATOM 1577 C CA . SER A 1 197 ? -9.048 8.913 1.111 1.00 96.25 197 SER A CA 1
ATOM 1578 C C . SER A 1 197 ? -9.878 8.074 2.084 1.00 96.25 197 SER A C 1
ATOM 1580 O O . SER A 1 197 ? -10.352 8.606 3.084 1.00 96.25 197 SER A O 1
ATOM 1582 N N . MET A 1 198 ? -10.017 6.769 1.838 1.00 96.31 198 MET A N 1
ATOM 1583 C CA . MET A 1 198 ? -10.707 5.843 2.742 1.00 96.31 198 MET A CA 1
ATOM 1584 C C . MET A 1 198 ? -10.057 5.820 4.126 1.00 96.31 198 MET A C 1
ATOM 1586 O O . MET A 1 198 ? -10.762 5.884 5.131 1.00 96.31 198 MET A O 1
ATOM 1590 N N . MET A 1 199 ? -8.722 5.792 4.194 1.00 96.56 199 MET A N 1
ATOM 1591 C CA . MET A 1 199 ? -7.989 5.826 5.461 1.00 96.56 199 MET A CA 1
ATOM 1592 C C . MET A 1 199 ? -8.259 7.118 6.247 1.00 96.56 199 MET A C 1
ATOM 1594 O O . MET A 1 199 ? -8.535 7.067 7.446 1.00 96.56 199 MET A O 1
ATOM 1598 N N . ASN A 1 200 ? -8.265 8.267 5.565 1.00 96.00 200 ASN A N 1
ATOM 1599 C CA . ASN A 1 200 ? -8.598 9.553 6.181 1.00 96.00 200 ASN A CA 1
ATOM 1600 C C . ASN A 1 200 ? -10.055 9.605 6.665 1.00 96.00 200 ASN A C 1
ATOM 1602 O O . ASN A 1 200 ? -10.326 10.093 7.764 1.00 96.00 200 ASN A O 1
ATOM 1606 N N . SER A 1 201 ? -10.998 9.102 5.866 1.00 95.88 201 SER A N 1
ATOM 1607 C CA . SER A 1 201 ? -12.410 9.039 6.247 1.00 95.88 201 SER A CA 1
ATOM 1608 C C . SER A 1 201 ? -12.622 8.116 7.450 1.00 95.88 201 SER A C 1
ATOM 1610 O O . SER A 1 201 ? -13.325 8.496 8.383 1.00 95.88 201 SER A O 1
ATOM 1612 N N . LEU A 1 202 ? -11.961 6.953 7.496 1.00 97.25 202 LEU A N 1
ATOM 1613 C CA . LEU A 1 202 ? -12.016 6.028 8.632 1.00 97.25 202 LEU A CA 1
ATOM 1614 C C . LEU A 1 202 ? -11.594 6.716 9.935 1.00 97.25 202 LEU A C 1
ATOM 1616 O O . LEU A 1 202 ? -12.285 6.593 10.946 1.00 97.25 202 LEU A O 1
ATOM 1620 N N . ASP A 1 203 ? -10.506 7.489 9.901 1.00 96.56 203 ASP A N 1
ATOM 1621 C CA . ASP A 1 203 ? -10.040 8.257 11.058 1.00 96.56 203 ASP A CA 1
ATOM 1622 C C . ASP A 1 203 ? -11.060 9.294 11.528 1.00 96.56 203 ASP A C 1
ATOM 1624 O O . ASP A 1 203 ? -11.316 9.432 12.728 1.00 96.56 203 ASP A O 1
ATOM 1628 N N . GLN A 1 204 ? -11.696 9.994 10.588 1.00 96.38 204 GLN A N 1
ATOM 1629 C CA . GLN A 1 204 ? -12.748 10.952 10.915 1.00 96.38 204 GLN A CA 1
ATOM 1630 C C . GLN A 1 204 ? -13.977 10.269 11.521 1.00 96.38 204 GLN A C 1
ATOM 1632 O O . GLN A 1 204 ? -14.503 10.749 12.530 1.00 96.38 204 GLN A O 1
ATOM 1637 N N . HIS A 1 205 ? -14.437 9.162 10.934 1.00 97.00 205 HIS A N 1
ATOM 1638 C CA . HIS A 1 205 ? -15.589 8.412 11.431 1.00 97.00 205 HIS A CA 1
ATOM 1639 C C . HIS A 1 205 ? -15.313 7.824 12.816 1.00 97.00 205 HIS A C 1
ATOM 1641 O O . HIS A 1 205 ? -16.134 7.994 13.716 1.00 97.00 205 HIS A O 1
ATOM 1647 N N . TYR A 1 206 ? -14.133 7.241 13.034 1.00 96.88 206 TYR A N 1
ATOM 1648 C CA . TYR A 1 206 ? -13.733 6.715 14.337 1.00 96.88 206 TYR A CA 1
ATOM 1649 C C . TYR A 1 206 ? -13.646 7.803 15.410 1.00 96.88 206 TYR A C 1
ATOM 1651 O O . TYR A 1 206 ? -14.173 7.626 16.507 1.00 96.88 206 TYR A O 1
ATOM 1659 N N . ALA A 1 207 ? -13.050 8.959 15.102 1.00 95.75 207 ALA A N 1
ATOM 1660 C CA . ALA A 1 207 ? -12.976 10.070 16.048 1.00 95.75 207 ALA A CA 1
ATOM 1661 C C . ALA A 1 207 ? -14.369 10.592 16.444 1.00 95.75 207 ALA A C 1
ATOM 1663 O O . ALA A 1 207 ? -14.620 10.870 17.621 1.00 95.75 207 ALA A O 1
ATOM 1664 N N . ARG A 1 208 ? -15.293 10.699 15.476 1.00 95.44 208 ARG A N 1
ATOM 1665 C CA . ARG A 1 208 ? -16.688 11.093 15.740 1.00 95.44 208 ARG A CA 1
ATOM 1666 C C . ARG A 1 208 ? -17.414 10.051 16.581 1.00 95.44 208 ARG A C 1
ATOM 1668 O O . ARG A 1 208 ? -17.988 10.416 17.605 1.00 95.44 208 ARG A O 1
ATOM 1675 N N . TRP A 1 209 ? -17.340 8.780 16.189 1.00 96.44 209 TRP A N 1
ATOM 1676 C CA . TRP A 1 209 ? -17.945 7.667 16.919 1.00 96.44 209 TRP A CA 1
ATOM 1677 C C . TRP A 1 209 ? -17.435 7.605 18.361 1.00 96.44 209 TRP A C 1
ATOM 1679 O O . TRP A 1 209 ? -18.231 7.517 19.293 1.00 96.44 209 TRP A O 1
ATOM 1689 N N . ARG A 1 210 ? -16.120 7.750 18.567 1.00 95.19 210 ARG A N 1
ATOM 1690 C CA . ARG A 1 210 ? -15.502 7.735 19.896 1.00 95.19 210 ARG A CA 1
ATOM 1691 C C . ARG A 1 210 ? -16.022 8.866 20.780 1.00 95.19 210 ARG A C 1
ATOM 1693 O O . ARG A 1 210 ? -16.437 8.631 21.909 1.00 95.19 210 ARG A O 1
ATOM 1700 N N . LYS A 1 211 ? -16.052 10.093 20.259 1.00 93.94 211 LYS A N 1
ATOM 1701 C CA . LYS A 1 211 ? -16.601 11.234 21.001 1.00 93.94 211 LYS A CA 1
ATOM 1702 C C . LYS A 1 211 ? -18.070 11.005 21.358 1.00 93.94 211 LYS A C 1
ATOM 1704 O O . LYS A 1 211 ? -18.510 11.355 22.448 1.00 93.94 211 LYS A O 1
ATOM 1709 N N . GLN A 1 212 ? -18.833 10.432 20.433 1.00 92.75 212 GLN A N 1
ATOM 1710 C CA . GLN A 1 212 ? -20.244 10.166 20.643 1.00 92.75 212 GLN A CA 1
ATOM 1711 C C . GLN A 1 212 ? -20.476 9.090 21.711 1.00 92.75 212 GLN A C 1
ATOM 1713 O O . GLN A 1 212 ? -21.276 9.317 22.616 1.00 92.75 212 GLN A O 1
ATOM 1718 N N . ILE A 1 213 ? -19.767 7.959 21.645 1.00 92.25 213 ILE A N 1
ATOM 1719 C CA . ILE A 1 213 ? -19.929 6.863 22.607 1.00 92.25 213 ILE A CA 1
ATOM 1720 C C . ILE A 1 213 ? -19.473 7.290 24.009 1.00 92.25 213 ILE A C 1
ATOM 1722 O O . ILE A 1 213 ? -20.133 6.963 24.990 1.00 92.25 213 ILE A O 1
ATOM 1726 N N . GLU A 1 214 ? -18.418 8.106 24.118 1.00 91.06 214 GLU A N 1
ATOM 1727 C CA . GLU A 1 214 ? -17.977 8.696 25.389 1.00 91.06 214 GLU A CA 1
ATOM 1728 C C . GLU A 1 214 ? -19.066 9.595 26.004 1.00 91.06 214 GLU A C 1
ATOM 1730 O O . GLU A 1 214 ? -19.352 9.487 27.197 1.00 91.06 214 GLU A O 1
ATOM 1735 N N . VAL A 1 215 ? -19.734 10.433 25.199 1.00 91.69 215 VAL A N 1
ATOM 1736 C CA . VAL A 1 215 ? -20.847 11.281 25.666 1.00 91.69 215 VAL A CA 1
ATOM 1737 C C . VAL A 1 215 ? -22.065 10.446 26.068 1.00 91.69 215 VAL A C 1
ATOM 1739 O O . VAL A 1 215 ? -22.618 10.665 27.146 1.00 91.69 215 VAL A O 1
ATOM 1742 N N . GLU A 1 216 ? -22.486 9.490 25.234 1.00 89.06 216 GLU A N 1
ATOM 1743 C CA . GLU A 1 216 ? -23.627 8.609 25.525 1.00 89.06 216 GLU A CA 1
ATOM 1744 C C . GLU A 1 216 ? -23.398 7.817 26.823 1.00 89.06 216 GLU A C 1
ATOM 1746 O O . GLU A 1 216 ? -24.292 7.718 27.669 1.00 89.06 216 GLU A O 1
ATOM 1751 N N . HIS A 1 217 ? -22.180 7.311 27.033 1.00 88.12 217 HIS A N 1
ATOM 1752 C CA . HIS A 1 217 ? -21.832 6.611 28.264 1.00 88.12 217 HIS A CA 1
ATOM 1753 C C . HIS A 1 217 ? -21.751 7.526 29.483 1.00 88.12 217 HIS A C 1
ATOM 1755 O O . HIS A 1 217 ? -22.212 7.117 30.545 1.00 88.12 217 HIS A O 1
ATOM 1761 N N . GLU A 1 218 ? -21.216 8.740 29.365 1.00 89.25 218 GLU A N 1
ATOM 1762 C CA . GLU A 1 218 ? -21.150 9.688 30.482 1.00 89.25 218 GLU A CA 1
ATOM 1763 C C . GLU A 1 218 ? -22.550 10.132 30.938 1.00 89.25 218 GLU A C 1
ATOM 1765 O O . GLU A 1 218 ? -22.808 10.246 32.139 1.00 89.25 218 GLU A O 1
ATOM 1770 N N . VAL A 1 219 ? -23.484 10.335 30.000 1.00 90.19 219 VAL A N 1
ATOM 1771 C CA . VAL A 1 219 ? -24.892 10.627 30.321 1.00 90.19 219 VAL A CA 1
ATOM 1772 C C . VAL A 1 219 ? -25.511 9.464 31.093 1.00 90.19 219 VAL A C 1
ATOM 1774 O O . VAL A 1 219 ? -26.019 9.664 32.197 1.00 90.19 219 VAL A O 1
ATOM 1777 N N . LYS A 1 220 ? -25.401 8.241 30.567 1.00 87.69 220 LYS A N 1
ATOM 1778 C CA . LYS A 1 220 ? -25.987 7.058 31.206 1.00 87.69 220 LYS A CA 1
ATOM 1779 C C . LYS A 1 220 ? -25.327 6.719 32.545 1.00 87.69 220 LYS A C 1
ATOM 1781 O O . LYS A 1 220 ? -26.000 6.297 33.481 1.00 87.69 220 LYS A O 1
ATOM 1786 N N . LYS A 1 221 ? -24.022 6.964 32.678 1.00 88.88 221 LYS A N 1
ATOM 1787 C CA . LYS A 1 221 ? -23.299 6.850 33.947 1.00 88.88 221 LYS A CA 1
ATOM 1788 C C . LYS A 1 221 ? -23.867 7.815 34.986 1.00 88.88 221 LYS A C 1
ATOM 1790 O O . LYS A 1 221 ? -24.193 7.373 36.079 1.00 88.88 221 LYS A O 1
ATOM 1795 N N . LYS A 1 222 ? -24.065 9.093 34.642 1.00 90.19 222 LYS A N 1
ATOM 1796 C CA . LYS A 1 222 ? -24.676 10.086 35.545 1.00 90.19 222 LYS A CA 1
ATOM 1797 C C . LYS A 1 222 ? -26.105 9.731 35.948 1.00 90.19 222 LYS A C 1
ATOM 1799 O O . LYS A 1 222 ? -26.508 10.018 37.074 1.00 90.19 222 LYS A O 1
ATOM 1804 N N . GLU A 1 223 ? -26.885 9.144 35.044 1.00 88.44 223 GLU A N 1
ATOM 1805 C CA . GLU A 1 223 ? -28.229 8.642 35.355 1.00 88.44 223 GLU A CA 1
ATOM 1806 C C . GLU A 1 223 ? -28.176 7.510 36.388 1.00 88.44 223 GLU A C 1
ATOM 1808 O O . GLU A 1 223 ? -28.855 7.592 37.412 1.00 88.44 223 GLU A O 1
ATOM 1813 N N . LEU A 1 224 ? -27.303 6.519 36.181 1.00 86.75 224 LEU A N 1
ATOM 1814 C CA . LEU A 1 224 ? -27.099 5.417 37.125 1.00 86.75 224 LEU A CA 1
ATOM 1815 C C . LEU A 1 224 ? -26.523 5.894 38.469 1.00 86.75 224 LEU A C 1
ATOM 1817 O O . LEU A 1 224 ? -26.952 5.421 39.516 1.00 86.75 224 LEU A O 1
ATOM 1821 N N . GLU A 1 225 ? -25.595 6.857 38.475 1.00 89.81 225 GLU A N 1
ATOM 1822 C CA . GLU A 1 225 ? -25.064 7.461 39.708 1.00 89.81 225 GLU A CA 1
ATOM 1823 C C . GLU A 1 225 ? -26.175 8.130 40.527 1.00 89.81 225 GLU A C 1
ATOM 1825 O O . GLU A 1 225 ? -26.262 7.922 41.738 1.00 89.81 225 GLU A O 1
ATOM 1830 N N . LYS A 1 226 ? -27.066 8.887 39.871 1.00 90.56 226 LYS A N 1
ATOM 1831 C CA . LYS A 1 226 ? -28.237 9.490 40.525 1.00 90.56 226 LYS A CA 1
ATOM 1832 C C . LYS A 1 226 ? -29.193 8.434 41.072 1.00 90.56 226 LYS A C 1
ATOM 1834 O O . LYS A 1 226 ? -29.713 8.605 42.175 1.00 90.56 226 LYS A O 1
ATOM 1839 N N . GLU A 1 227 ? -29.431 7.359 40.326 1.00 86.62 227 GLU A N 1
ATOM 1840 C CA . GLU A 1 227 ? -30.286 6.260 40.775 1.00 86.62 227 GLU A CA 1
ATOM 1841 C C . GLU A 1 227 ? -29.697 5.570 42.014 1.00 86.62 227 GLU A C 1
ATOM 1843 O O . GLU A 1 227 ? -30.392 5.428 43.024 1.00 86.62 227 GLU A O 1
ATOM 1848 N N . VAL A 1 228 ? -28.399 5.246 41.993 1.00 88.38 228 VAL A N 1
ATOM 1849 C CA . VAL A 1 228 ? -27.668 4.682 43.138 1.00 88.38 228 VAL A CA 1
ATOM 1850 C C . VAL A 1 228 ? -27.768 5.597 44.358 1.00 88.38 228 VAL A C 1
ATOM 1852 O O . VAL A 1 228 ? -28.068 5.117 45.451 1.00 88.38 228 VAL A O 1
ATOM 1855 N N . GLU A 1 229 ? -27.567 6.904 44.188 1.00 89.88 229 GLU A N 1
ATOM 1856 C CA . GLU A 1 229 ? -27.638 7.868 45.291 1.00 89.88 229 GLU A CA 1
ATOM 1857 C C . GLU A 1 229 ? -29.055 7.976 45.871 1.00 89.88 229 GLU A C 1
ATOM 1859 O O . GLU A 1 229 ? -29.247 7.957 47.088 1.00 89.88 229 GLU A O 1
ATOM 1864 N N . SER A 1 230 ? -30.079 7.991 45.012 1.00 88.38 230 SER A N 1
ATOM 1865 C CA . SER A 1 230 ? -31.474 7.986 45.460 1.00 88.38 230 SER A CA 1
ATOM 1866 C C . SER A 1 230 ? -31.811 6.729 46.273 1.00 88.38 230 SER A C 1
ATOM 1868 O O . SER A 1 230 ? -32.477 6.806 47.307 1.00 88.38 230 SER A O 1
ATOM 1870 N N . ILE A 1 231 ? -31.293 5.570 45.856 1.00 85.25 231 ILE A N 1
ATOM 1871 C CA . ILE A 1 231 ? -31.508 4.293 46.534 1.00 85.25 231 ILE A CA 1
ATOM 1872 C C . ILE A 1 231 ? -30.751 4.252 47.861 1.00 85.25 231 ILE A C 1
ATOM 1874 O O . ILE A 1 231 ? -31.319 3.786 48.848 1.00 85.25 231 ILE A O 1
ATOM 1878 N N . LYS A 1 232 ? -29.532 4.800 47.935 1.00 86.75 232 LYS A N 1
ATOM 1879 C CA . LYS A 1 232 ? -28.785 4.955 49.195 1.00 86.75 232 LYS A CA 1
ATOM 1880 C C . LYS A 1 232 ? -29.576 5.750 50.226 1.00 86.75 232 LYS A C 1
ATOM 1882 O O . LYS A 1 232 ? -29.726 5.288 51.353 1.00 86.75 232 LYS A O 1
ATOM 1887 N N . LEU A 1 233 ? -30.143 6.891 49.833 1.00 89.81 233 LEU A N 1
ATOM 1888 C CA . LEU A 1 233 ? -30.963 7.717 50.724 1.00 89.81 233 LEU A CA 1
ATOM 1889 C C . LEU A 1 233 ? -32.210 6.968 51.218 1.00 89.81 233 LEU A C 1
ATOM 1891 O O . LEU A 1 233 ? -32.541 7.016 52.403 1.00 89.81 233 LEU A O 1
ATOM 1895 N N . VAL A 1 234 ? -32.890 6.234 50.329 1.00 88.69 234 VAL A N 1
ATOM 1896 C CA . VAL A 1 234 ? -34.061 5.419 50.697 1.00 88.69 234 VAL A CA 1
ATOM 1897 C C . VAL A 1 234 ? -33.678 4.280 51.645 1.00 88.69 234 VAL A C 1
ATOM 1899 O O . VAL A 1 234 ? -34.397 4.030 52.613 1.00 88.69 234 VAL A O 1
ATOM 1902 N N . ILE A 1 235 ? -32.561 3.596 51.391 1.00 85.75 235 ILE A N 1
ATOM 1903 C CA . ILE A 1 235 ? -32.051 2.521 52.249 1.00 85.75 235 ILE A CA 1
ATOM 1904 C C . ILE A 1 235 ? -31.680 3.074 53.622 1.00 85.75 235 ILE A C 1
ATOM 1906 O O . ILE A 1 235 ? -32.112 2.508 54.620 1.00 85.75 235 ILE A O 1
ATOM 1910 N N . GLN A 1 236 ? -30.960 4.195 53.680 1.00 87.19 236 GLN A N 1
ATOM 1911 C CA . GLN A 1 236 ? -30.562 4.838 54.930 1.00 87.19 236 GLN A CA 1
ATOM 1912 C C . GLN A 1 236 ? -31.783 5.175 55.792 1.00 87.19 236 GLN A C 1
ATOM 1914 O O . GLN A 1 236 ? -31.864 4.759 56.946 1.00 87.19 236 GLN A O 1
ATOM 1919 N N . LYS A 1 237 ? -32.797 5.815 55.198 1.00 90.12 237 LYS A N 1
ATOM 1920 C CA . LYS A 1 237 ? -34.049 6.128 55.898 1.00 90.12 237 LYS A CA 1
ATOM 1921 C C . LYS A 1 237 ? -34.778 4.869 56.383 1.00 90.12 237 LYS A C 1
ATOM 1923 O O . LYS A 1 237 ? -35.293 4.839 57.496 1.00 90.12 237 LYS A O 1
ATOM 1928 N N . ARG A 1 238 ? -34.821 3.807 55.569 1.00 86.00 238 ARG A N 1
ATOM 1929 C CA . ARG A 1 238 ? -35.425 2.523 55.968 1.00 86.00 238 ARG A CA 1
ATOM 1930 C C . ARG A 1 238 ? -34.668 1.865 57.117 1.00 86.00 238 ARG A C 1
ATOM 1932 O O . ARG A 1 238 ? -35.311 1.304 57.998 1.00 86.00 238 ARG A O 1
ATOM 1939 N N . ILE A 1 239 ? -33.336 1.908 57.109 1.00 85.75 239 ILE A N 1
ATOM 1940 C CA . ILE A 1 239 ? -32.503 1.379 58.195 1.00 85.75 239 ILE A CA 1
ATOM 1941 C C . ILE A 1 239 ? -32.849 2.101 59.497 1.00 85.75 239 ILE A C 1
ATOM 1943 O O . ILE A 1 239 ? -33.192 1.433 60.466 1.00 85.75 239 ILE A O 1
ATOM 1947 N N . GLU A 1 240 ? -32.884 3.434 59.484 1.00 89.00 240 GLU A N 1
ATOM 1948 C CA . GLU A 1 240 ? -33.266 4.246 60.647 1.00 89.00 240 GLU A CA 1
ATOM 1949 C C . GLU A 1 240 ? -34.682 3.902 61.151 1.00 89.00 240 GLU A C 1
ATOM 1951 O O . GLU A 1 240 ? -34.897 3.716 62.351 1.00 89.00 240 GLU A O 1
ATOM 1956 N N . GLU A 1 241 ? -35.656 3.730 60.247 1.00 89.44 241 GLU A N 1
ATOM 1957 C CA . GLU A 1 241 ? -37.016 3.298 60.600 1.00 89.44 241 GLU A CA 1
ATOM 1958 C C . GLU A 1 241 ? -37.047 1.892 61.227 1.00 89.44 241 GLU A C 1
ATOM 1960 O O . GLU A 1 241 ? -37.802 1.644 62.175 1.00 89.44 241 GLU A O 1
ATOM 1965 N N . TYR A 1 242 ? -36.249 0.953 60.713 1.00 86.75 242 TYR A N 1
ATOM 1966 C CA . TYR A 1 242 ? -36.167 -0.404 61.250 1.00 86.75 242 TYR A CA 1
ATOM 1967 C C . TYR A 1 242 ? -35.440 -0.461 62.594 1.00 86.75 242 TYR A C 1
ATOM 1969 O O . TYR A 1 242 ? -35.871 -1.210 63.470 1.00 86.75 242 TYR A O 1
ATOM 1977 N N . GLU A 1 243 ? -34.391 0.333 62.790 1.00 87.00 243 GLU A N 1
ATOM 1978 C CA . GLU A 1 243 ? -33.689 0.465 64.070 1.00 87.00 243 GLU A CA 1
ATOM 1979 C C . GLU A 1 243 ? -34.596 1.090 65.135 1.00 87.00 243 GLU A C 1
ATOM 1981 O O . GLU A 1 243 ? -34.719 0.553 66.237 1.00 87.00 243 GLU A O 1
ATOM 1986 N N . ALA A 1 244 ? -35.344 2.142 64.788 1.00 90.00 244 ALA A N 1
ATOM 1987 C CA . ALA A 1 244 ? -36.341 2.721 65.685 1.00 90.00 244 ALA A CA 1
ATOM 1988 C C . ALA A 1 244 ? -37.438 1.704 66.058 1.00 90.00 244 ALA A C 1
ATOM 1990 O O . ALA A 1 244 ? -37.817 1.583 67.226 1.00 90.00 244 ALA A O 1
ATOM 1991 N N . ARG A 1 245 ? -37.933 0.918 65.088 1.00 88.75 245 ARG A N 1
ATOM 1992 C CA . ARG A 1 245 ? -38.894 -0.169 65.356 1.00 88.75 245 ARG A CA 1
ATOM 1993 C C . ARG A 1 245 ? -38.304 -1.266 66.238 1.00 88.75 245 ARG A C 1
ATOM 1995 O O . ARG A 1 245 ? -39.024 -1.776 67.094 1.00 88.75 245 ARG A O 1
ATOM 2002 N N . LEU A 1 246 ? -37.030 -1.619 66.051 1.00 89.19 246 LEU A N 1
ATOM 2003 C CA . LEU A 1 246 ? -36.335 -2.605 66.879 1.00 89.19 246 LEU A CA 1
ATOM 2004 C C . LEU A 1 246 ? -36.335 -2.177 68.347 1.00 89.19 246 LEU A C 1
ATOM 2006 O O . LEU A 1 246 ? -36.678 -2.986 69.209 1.00 89.19 246 LEU A O 1
ATOM 2010 N N . GLU A 1 247 ? -35.995 -0.919 68.627 1.00 89.19 247 GLU A N 1
ATOM 2011 C CA . GLU A 1 247 ? -35.984 -0.382 69.991 1.00 89.19 247 GLU A CA 1
ATOM 2012 C C . GLU A 1 247 ? -37.386 -0.351 70.609 1.00 89.19 247 GLU A C 1
ATOM 2014 O O . GLU A 1 247 ? -37.584 -0.817 71.735 1.00 89.19 247 GLU A O 1
ATOM 2019 N N . ILE A 1 248 ? -38.400 0.081 69.850 1.00 90.56 248 ILE A N 1
ATOM 2020 C CA . ILE A 1 248 ? -39.797 0.069 70.311 1.00 90.56 248 ILE A CA 1
ATOM 2021 C C . ILE A 1 248 ? -40.266 -1.362 70.624 1.00 90.56 248 ILE A C 1
ATOM 2023 O O . ILE A 1 248 ? -40.887 -1.601 71.661 1.00 90.56 248 ILE A O 1
ATOM 2027 N N . GLU A 1 249 ? -39.984 -2.335 69.754 1.00 86.94 249 GLU A N 1
ATOM 2028 C CA . GLU A 1 249 ? -40.379 -3.730 69.975 1.00 86.94 249 GLU A CA 1
ATOM 2029 C C . GLU A 1 249 ? -39.611 -4.381 71.135 1.00 86.94 249 GLU A C 1
ATOM 2031 O O . GLU A 1 249 ? -40.211 -5.121 71.921 1.00 86.94 249 GLU A O 1
ATOM 2036 N N . LYS A 1 250 ? -38.313 -4.079 71.300 1.00 87.81 250 LYS A N 1
ATOM 2037 C CA . LYS A 1 250 ? -37.519 -4.518 72.460 1.00 87.81 250 LYS A CA 1
ATOM 2038 C C . LYS A 1 250 ? -38.096 -3.964 73.763 1.00 87.81 250 LYS A C 1
ATOM 2040 O O . LYS A 1 250 ? -38.257 -4.744 74.704 1.00 87.81 250 LYS A O 1
ATOM 2045 N N . SER A 1 251 ? -38.460 -2.682 73.787 1.00 88.06 251 SER A N 1
ATOM 2046 C CA . SER A 1 251 ? -39.088 -2.031 74.942 1.00 88.06 251 SER A CA 1
ATOM 2047 C C . SER A 1 251 ? -40.454 -2.644 75.274 1.00 88.06 251 SER A C 1
ATOM 2049 O O . SER A 1 251 ? -40.698 -3.035 76.412 1.00 88.06 251 SER A O 1
ATOM 2051 N N . ARG A 1 252 ? -41.314 -2.888 74.273 1.00 88.62 252 ARG A N 1
ATOM 2052 C CA . ARG A 1 252 ? -42.604 -3.581 74.478 1.00 88.62 252 ARG A CA 1
ATOM 2053 C C . ARG A 1 252 ? -42.440 -4.988 75.046 1.00 88.62 252 ARG A C 1
ATOM 2055 O O . ARG A 1 252 ? -43.251 -5.426 75.861 1.00 88.62 252 ARG A O 1
ATOM 2062 N N . ILE A 1 253 ? -41.411 -5.721 74.614 1.00 88.38 253 ILE A N 1
ATOM 2063 C CA . ILE A 1 253 ? -41.076 -7.022 75.205 1.00 88.38 253 ILE A CA 1
ATOM 2064 C C . ILE A 1 253 ? -40.645 -6.844 76.665 1.00 88.38 253 ILE A C 1
ATOM 2066 O O . ILE A 1 253 ? -41.079 -7.621 77.514 1.00 88.38 253 ILE A O 1
ATOM 2070 N N . ASP A 1 254 ? -39.821 -5.842 76.977 1.00 86.75 254 ASP A N 1
ATOM 2071 C CA . ASP A 1 254 ? -39.431 -5.554 78.359 1.00 86.75 254 ASP A CA 1
ATOM 2072 C C . ASP A 1 254 ? -40.631 -5.230 79.244 1.00 86.75 254 ASP A C 1
ATOM 2074 O O . ASP A 1 254 ? -40.758 -5.833 80.308 1.00 86.75 254 ASP A O 1
ATOM 2078 N N . GLU A 1 255 ? -41.534 -4.361 78.791 1.00 87.50 255 GLU A N 1
ATOM 2079 C CA . GLU A 1 255 ? -42.758 -3.988 79.505 1.00 87.50 255 GLU A CA 1
ATOM 2080 C C . GLU A 1 255 ? -43.687 -5.186 79.717 1.00 87.50 255 GLU A C 1
ATOM 2082 O O . GLU A 1 255 ? -44.170 -5.409 80.828 1.00 87.50 255 GLU A O 1
ATOM 2087 N N . LYS A 1 256 ? -43.890 -6.011 78.681 1.00 87.50 256 LYS A N 1
ATOM 2088 C CA . LYS A 1 256 ? -44.766 -7.189 78.741 1.00 87.50 256 LYS A CA 1
ATOM 2089 C C . LYS A 1 256 ? -44.355 -8.168 79.839 1.00 87.50 256 LYS A C 1
ATOM 2091 O O . LYS A 1 256 ? -45.219 -8.734 80.503 1.00 87.50 256 LYS A O 1
ATOM 2096 N N . TYR A 1 257 ? -43.053 -8.390 80.006 1.00 88.62 257 TYR A N 1
ATOM 2097 C CA . TYR A 1 257 ? -42.536 -9.305 81.025 1.00 88.62 257 TYR A CA 1
ATOM 2098 C C . TYR A 1 257 ? -42.153 -8.599 82.334 1.00 88.62 257 TYR A C 1
ATOM 2100 O O . TYR A 1 257 ? -41.927 -9.287 83.321 1.00 88.62 257 TYR A O 1
ATOM 2108 N N . SER A 1 258 ? -42.115 -7.262 82.379 1.00 86.69 258 SER A N 1
ATOM 2109 C CA . SER A 1 258 ? -41.726 -6.463 83.554 1.00 86.69 258 SER A CA 1
ATOM 2110 C C . SER A 1 258 ? -42.596 -6.756 84.777 1.00 86.69 258 SER A C 1
ATOM 2112 O O . SER A 1 258 ? -42.064 -7.057 85.846 1.00 86.69 258 SER A O 1
ATOM 2114 N N . MET A 1 259 ? -43.927 -6.729 84.622 1.00 82.81 259 MET A N 1
ATOM 2115 C CA . MET A 1 259 ? -44.835 -7.007 85.740 1.00 82.81 259 MET A CA 1
ATOM 2116 C C . MET A 1 259 ? -44.707 -8.450 86.237 1.00 82.81 259 MET A C 1
ATOM 2118 O O . MET A 1 259 ? -44.572 -8.660 87.437 1.00 82.81 259 MET A O 1
ATOM 2122 N N . GLU A 1 260 ? -44.663 -9.439 85.339 1.00 85.44 260 GLU A N 1
ATOM 2123 C CA . GLU A 1 260 ? -44.540 -10.849 85.741 1.00 85.44 260 GLU A CA 1
ATOM 2124 C C . GLU A 1 260 ? -43.157 -11.154 86.355 1.00 85.44 260 GLU A C 1
ATOM 2126 O O . GLU A 1 260 ? -43.068 -11.898 87.330 1.00 85.44 260 GLU A O 1
ATOM 2131 N N . GLU A 1 261 ? -42.074 -10.548 85.849 1.00 87.12 261 GLU A N 1
ATOM 2132 C CA . GLU A 1 261 ? -40.734 -10.644 86.450 1.00 87.12 261 GLU A CA 1
ATOM 2133 C C . GLU A 1 261 ? -40.707 -10.029 87.853 1.00 87.12 261 GLU A C 1
ATOM 2135 O O . GLU A 1 261 ? -40.171 -10.651 88.773 1.00 87.12 261 GLU A O 1
ATOM 2140 N N . LYS A 1 262 ? -41.303 -8.843 88.029 1.00 87.50 262 LYS A N 1
ATOM 2141 C CA . LYS A 1 262 ? -41.361 -8.138 89.314 1.00 87.50 262 LYS A CA 1
ATOM 2142 C C . LYS A 1 262 ? -42.204 -8.896 90.338 1.00 87.50 262 LYS A C 1
ATOM 2144 O O . LYS A 1 262 ? -41.727 -9.145 91.438 1.00 87.50 262 LYS A O 1
ATOM 2149 N N . GLU A 1 263 ? -43.397 -9.355 89.965 1.00 86.12 263 GLU A N 1
ATOM 2150 C CA . GLU A 1 263 ? -44.255 -10.157 90.845 1.00 86.12 263 GLU A CA 1
ATOM 2151 C C . GLU A 1 263 ? -43.592 -11.469 91.280 1.00 86.12 263 GLU A C 1
ATOM 2153 O O . GLU A 1 263 ? -43.733 -11.892 92.429 1.00 86.12 263 GLU A O 1
ATOM 2158 N N . LEU A 1 264 ? -42.877 -12.142 90.370 1.00 87.50 264 LEU A N 1
ATOM 2159 C CA . LEU A 1 264 ? -42.141 -13.359 90.703 1.00 87.50 264 LEU A CA 1
ATOM 2160 C C . LEU A 1 264 ? -40.947 -13.069 91.613 1.00 87.50 264 LEU A C 1
ATOM 2162 O O . LEU A 1 264 ? -40.717 -13.841 92.539 1.00 87.50 264 LEU A O 1
ATOM 2166 N N . LEU A 1 265 ? -40.217 -11.974 91.384 1.00 87.94 265 LEU A N 1
ATOM 2167 C CA . LEU A 1 265 ? -39.122 -11.532 92.252 1.00 87.94 265 LEU A CA 1
ATOM 2168 C C . LEU A 1 265 ? -39.620 -11.183 93.659 1.00 87.94 265 LEU A C 1
ATOM 2170 O O . LEU A 1 265 ? -39.047 -11.666 94.632 1.00 87.94 265 LEU A O 1
ATOM 2174 N N . ASP A 1 266 ? -40.707 -10.420 93.770 1.00 88.88 266 ASP A N 1
ATOM 2175 C CA . ASP A 1 266 ? -41.300 -10.031 95.053 1.00 88.88 266 ASP A CA 1
ATOM 2176 C C . ASP A 1 266 ? -41.822 -11.263 95.815 1.00 88.88 266 ASP A C 1
ATOM 2178 O O . ASP A 1 266 ? -41.568 -11.420 97.012 1.00 88.88 266 ASP A O 1
ATOM 2182 N N . LYS A 1 267 ? -42.471 -12.210 95.118 1.00 85.88 267 LYS A N 1
ATOM 2183 C CA . LYS A 1 267 ? -42.891 -13.493 95.708 1.00 85.88 267 LYS A CA 1
ATOM 2184 C C . LYS A 1 267 ? -41.703 -14.336 96.162 1.00 85.88 267 LYS A C 1
ATOM 2186 O O . LYS A 1 267 ? -41.747 -14.866 97.270 1.00 85.88 267 LYS A O 1
ATOM 2191 N N . ILE A 1 268 ? -40.647 -14.450 95.353 1.00 88.94 268 ILE A N 1
ATOM 2192 C CA . ILE A 1 268 ? -39.417 -15.161 95.737 1.00 88.94 268 ILE A CA 1
ATOM 2193 C C . ILE A 1 268 ? -38.810 -14.526 96.991 1.00 88.94 268 ILE A C 1
ATOM 2195 O O . ILE A 1 268 ? -38.538 -15.255 97.939 1.00 88.94 268 ILE A O 1
ATOM 2199 N N . ARG A 1 269 ? -38.695 -13.195 97.044 1.00 89.69 269 ARG A N 1
ATOM 2200 C CA . ARG A 1 269 ? -38.151 -12.464 98.198 1.00 89.69 269 ARG A CA 1
ATOM 2201 C C . ARG A 1 269 ? -38.979 -12.688 99.468 1.00 89.69 269 ARG A C 1
ATOM 2203 O O . ARG A 1 269 ? -38.425 -13.015 100.511 1.00 89.69 269 ARG A O 1
ATOM 2210 N N . SER A 1 270 ? -40.309 -12.622 99.374 1.00 86.69 270 SER A N 1
ATOM 2211 C CA . SER A 1 270 ? -41.190 -12.903 100.522 1.00 86.69 270 SER A CA 1
ATOM 2212 C C . SER A 1 270 ? -41.092 -14.356 101.018 1.00 86.69 270 SER A C 1
ATOM 2214 O O . SER A 1 270 ? -41.199 -14.629 102.216 1.00 86.69 270 SER A O 1
ATOM 2216 N N . LEU A 1 271 ? -40.868 -15.311 100.103 1.00 87.81 271 LEU A N 1
ATOM 2217 C CA . LEU A 1 271 ? -40.620 -16.709 100.453 1.00 87.81 271 LEU A CA 1
ATOM 2218 C C . LEU A 1 271 ? -39.241 -16.887 101.084 1.00 87.81 271 LEU A C 1
ATOM 2220 O O . LEU A 1 271 ? -39.122 -17.674 102.013 1.00 87.81 271 LEU A O 1
ATOM 2224 N N . GLU A 1 272 ? -38.217 -16.177 100.609 1.00 86.62 272 GLU A N 1
ATOM 2225 C CA . GLU A 1 272 ? -36.878 -16.174 101.203 1.00 86.62 272 GLU A CA 1
ATOM 2226 C C . GLU A 1 272 ? -36.912 -15.680 102.646 1.00 86.62 272 GLU A C 1
ATOM 2228 O O . GLU A 1 272 ? -36.421 -16.386 103.519 1.00 86.62 272 GLU A O 1
ATOM 2233 N N . GLU A 1 273 ? -37.583 -14.561 102.923 1.00 87.56 273 GLU A N 1
ATOM 2234 C CA . GLU A 1 273 ? -37.759 -14.037 104.284 1.00 87.56 273 GLU A CA 1
ATOM 2235 C C . GLU A 1 273 ? -38.458 -15.051 105.209 1.00 87.56 273 GLU A C 1
ATOM 2237 O O . GLU A 1 273 ? -38.004 -15.306 106.326 1.00 87.56 273 GLU A O 1
ATOM 2242 N N . ARG A 1 274 ? -39.529 -15.705 104.735 1.00 84.62 274 ARG A N 1
ATOM 2243 C CA . ARG A 1 274 ? -40.234 -16.761 105.489 1.00 84.62 274 ARG A CA 1
ATOM 2244 C C . ARG A 1 274 ? -39.388 -18.019 105.697 1.00 84.62 274 ARG A C 1
ATOM 2246 O O . ARG A 1 274 ? -39.410 -18.598 106.784 1.00 84.62 274 ARG A O 1
ATOM 2253 N N . ILE A 1 275 ? -38.651 -18.446 104.672 1.00 87.12 275 ILE A N 1
ATOM 2254 C CA . ILE A 1 275 ? -37.719 -19.579 104.743 1.00 87.12 275 ILE A CA 1
ATOM 2255 C C . ILE A 1 275 ? -36.609 -19.277 105.751 1.00 87.12 275 ILE A C 1
ATOM 2257 O O . ILE A 1 275 ? -36.269 -20.162 106.526 1.00 87.12 275 ILE A O 1
ATOM 2261 N N . GLU A 1 276 ? -36.074 -18.057 105.773 1.00 86.44 276 GLU A N 1
ATOM 2262 C CA . GLU A 1 276 ? -35.021 -17.611 106.693 1.00 86.44 276 GLU A CA 1
ATOM 2263 C C . GLU A 1 276 ? -35.480 -17.690 108.158 1.00 86.44 276 GLU A C 1
ATOM 2265 O O . GLU A 1 276 ? -34.776 -18.234 109.010 1.00 86.44 276 GLU A O 1
ATOM 2270 N N . VAL A 1 277 ? -36.697 -17.210 108.447 1.00 84.62 277 VAL A N 1
ATOM 2271 C CA . VAL A 1 277 ? -37.308 -17.274 109.788 1.00 84.62 277 VAL A CA 1
ATOM 2272 C C . VAL A 1 277 ? -37.518 -18.724 110.235 1.00 84.62 277 VAL A C 1
ATOM 2274 O O . VAL A 1 277 ? -37.208 -19.073 111.374 1.00 84.62 277 VAL A O 1
ATOM 2277 N N . LEU A 1 278 ? -38.023 -19.588 109.350 1.00 82.19 278 LEU A N 1
ATOM 2278 C CA . LEU A 1 278 ? -38.231 -21.006 109.657 1.00 82.19 278 LEU A CA 1
ATOM 2279 C C . LEU A 1 278 ? -36.912 -21.786 109.755 1.00 82.19 278 LEU A C 1
ATOM 2281 O O . LEU A 1 278 ? -36.807 -22.683 110.587 1.00 82.19 278 LEU A O 1
ATOM 2285 N N . ARG A 1 279 ? -35.888 -21.435 108.964 1.00 84.50 279 ARG A N 1
ATOM 2286 C CA . ARG A 1 279 ? -34.534 -22.001 109.085 1.00 84.50 279 ARG A CA 1
ATOM 2287 C C . ARG A 1 279 ? -33.923 -21.688 110.442 1.00 84.50 279 ARG A C 1
ATOM 2289 O O . ARG A 1 279 ? -33.482 -22.625 111.095 1.00 84.50 279 ARG A O 1
ATOM 2296 N N . ARG A 1 280 ? -33.989 -20.431 110.900 1.00 82.50 280 ARG A N 1
ATOM 2297 C CA . ARG A 1 280 ? -33.510 -20.047 112.240 1.00 82.50 280 ARG A CA 1
ATOM 2298 C C . ARG A 1 280 ? -34.198 -20.841 113.346 1.00 82.50 280 ARG A C 1
ATOM 2300 O O . ARG A 1 280 ? -33.516 -21.431 114.168 1.00 82.50 280 ARG A O 1
ATOM 2307 N N . LYS A 1 281 ? -35.530 -20.980 113.305 1.00 78.81 281 LYS A N 1
ATOM 2308 C CA . LYS A 1 281 ? -36.274 -21.812 114.276 1.00 78.81 281 LYS A CA 1
ATOM 2309 C C . LYS A 1 281 ? -35.838 -23.283 114.282 1.00 78.81 281 LYS A C 1
ATOM 2311 O O . LYS A 1 281 ? -35.869 -23.933 115.327 1.00 78.81 281 LYS A O 1
ATOM 2316 N N . VAL A 1 282 ? -35.478 -23.827 113.116 1.00 76.69 282 VAL A N 1
ATOM 2317 C CA . VAL A 1 282 ? -34.981 -25.205 112.972 1.00 76.69 282 VAL A CA 1
ATOM 2318 C C . VAL A 1 282 ? -33.544 -25.341 113.486 1.00 76.69 282 VAL A C 1
ATOM 2320 O O . VAL A 1 282 ? -33.252 -26.329 114.157 1.00 76.69 282 VAL A O 1
ATOM 2323 N N . GLU A 1 283 ? -32.673 -24.369 113.210 1.00 79.38 283 GLU A N 1
ATOM 2324 C CA . GLU A 1 283 ? -31.274 -24.321 113.671 1.00 79.38 283 GLU A CA 1
ATOM 2325 C C . GLU A 1 283 ? -31.162 -24.087 115.187 1.00 79.38 283 GLU A C 1
ATOM 2327 O O . GLU A 1 283 ? -30.317 -24.693 115.839 1.00 79.38 283 GLU A O 1
ATOM 2332 N N . GLU A 1 284 ? -32.064 -23.293 115.765 1.00 81.31 284 GLU A N 1
ATOM 2333 C CA . GLU A 1 284 ? -32.174 -23.035 117.209 1.00 81.31 284 GLU A CA 1
ATOM 2334 C C . GLU A 1 284 ? -32.816 -24.206 117.988 1.00 81.31 284 GLU A C 1
ATOM 2336 O O . GLU A 1 284 ? -32.898 -24.168 119.214 1.00 81.31 284 GLU A O 1
ATOM 2341 N N . GLY A 1 285 ? -33.285 -25.260 117.302 1.00 69.56 285 GLY A N 1
ATOM 2342 C CA . GLY A 1 285 ? -33.846 -26.469 117.923 1.00 69.56 285 GLY A CA 1
ATOM 2343 C C . GLY A 1 285 ? -35.280 -26.337 118.460 1.00 69.56 285 GLY A C 1
ATOM 2344 O O . GLY A 1 285 ? -35.759 -27.247 119.134 1.00 69.56 285 GLY A O 1
ATOM 2345 N N . ILE A 1 286 ? -35.978 -25.239 118.151 1.00 72.38 286 ILE A N 1
ATOM 2346 C CA . ILE A 1 286 ? -37.305 -24.885 118.703 1.00 72.38 286 ILE A CA 1
ATOM 2347 C C . ILE A 1 286 ? -38.454 -25.253 117.735 1.00 72.38 286 ILE A C 1
ATOM 2349 O O . ILE A 1 286 ? -39.635 -25.132 118.061 1.00 72.38 286 ILE A O 1
ATOM 2353 N N . ALA A 1 287 ? -38.127 -25.701 116.522 1.00 68.50 287 ALA A N 1
ATOM 2354 C CA . ALA A 1 287 ? -39.097 -26.019 115.475 1.00 68.50 287 ALA A CA 1
ATOM 2355 C C . ALA A 1 287 ? -39.897 -27.309 115.737 1.00 68.50 287 ALA A C 1
ATOM 2357 O O . ALA A 1 287 ? -39.328 -28.361 116.040 1.00 68.50 287 ALA A O 1
ATOM 2358 N N . ARG A 1 288 ? -41.216 -27.249 115.511 1.00 76.25 288 ARG A N 1
ATOM 2359 C CA . ARG A 1 288 ? -42.127 -28.408 115.507 1.00 76.25 288 ARG A CA 1
ATOM 2360 C C . ARG A 1 288 ? -41.999 -29.191 114.190 1.00 76.25 288 ARG A C 1
ATOM 2362 O O . ARG A 1 288 ? -41.496 -28.678 113.191 1.00 76.25 288 ARG A O 1
ATOM 2369 N N . GLU A 1 289 ? -42.480 -30.437 114.152 1.00 73.94 289 GLU A N 1
ATOM 2370 C CA . GLU A 1 289 ? -42.459 -31.263 112.924 1.00 73.94 289 GLU A CA 1
ATOM 2371 C C . GLU A 1 289 ? -43.219 -30.585 111.762 1.00 73.94 289 GLU A C 1
ATOM 2373 O O . GLU A 1 289 ? -42.796 -30.642 110.606 1.00 73.94 289 GLU A O 1
ATOM 2378 N N . GLU A 1 290 ? -44.285 -29.844 112.076 1.00 75.88 290 GLU A N 1
ATOM 2379 C CA . GLU A 1 290 ? -45.043 -29.020 111.126 1.00 75.88 290 GLU A CA 1
ATOM 2380 C C . GLU A 1 290 ? -44.189 -27.903 110.498 1.00 75.88 290 GLU A C 1
ATOM 2382 O O . GLU A 1 290 ? -44.223 -27.737 109.277 1.00 75.88 290 GLU A O 1
ATOM 2387 N N . ASP A 1 291 ? -43.342 -27.224 111.283 1.00 78.75 291 ASP A N 1
ATOM 2388 C CA . ASP A 1 291 ? -42.429 -26.178 110.794 1.00 78.75 291 ASP A CA 1
ATOM 2389 C C . ASP A 1 291 ? -41.390 -26.757 109.815 1.00 78.75 291 ASP A C 1
ATOM 2391 O O . ASP A 1 291 ? -41.037 -26.134 108.810 1.00 78.75 291 ASP A O 1
ATOM 2395 N N . ARG A 1 292 ? -40.913 -27.990 110.059 1.00 76.69 292 ARG A N 1
ATOM 2396 C CA . ARG A 1 292 ? -39.976 -28.698 109.162 1.00 76.69 292 ARG A CA 1
ATOM 2397 C C . ARG A 1 292 ? -40.636 -29.104 107.841 1.00 76.69 292 ARG A C 1
ATOM 2399 O O . ARG A 1 292 ? -39.997 -29.045 106.783 1.00 76.69 292 ARG A O 1
ATOM 2406 N N . ILE A 1 293 ? -41.905 -29.513 107.882 1.00 80.75 293 ILE A N 1
ATOM 2407 C CA . ILE A 1 293 ? -42.707 -29.829 106.690 1.00 80.75 293 ILE A CA 1
ATOM 2408 C C . ILE A 1 293 ? -42.994 -28.554 105.888 1.00 80.75 293 ILE A C 1
ATOM 2410 O O . ILE A 1 293 ? -42.857 -28.558 104.660 1.00 80.75 293 ILE A O 1
ATOM 2414 N N . GLU A 1 294 ? -43.348 -27.461 106.561 1.00 82.69 294 GLU A N 1
ATOM 2415 C CA . GLU A 1 294 ? -43.610 -26.162 105.944 1.00 82.69 294 GLU A CA 1
ATOM 2416 C C . GLU A 1 294 ? -42.348 -25.571 105.305 1.00 82.69 294 GLU A C 1
ATOM 2418 O O . GLU A 1 294 ? -42.375 -25.192 104.133 1.00 82.69 294 GLU A O 1
ATOM 2423 N N . LEU A 1 295 ? -41.201 -25.626 105.989 1.00 83.75 295 LEU A N 1
ATOM 2424 C CA . LEU A 1 295 ? -39.906 -25.230 105.435 1.00 83.75 295 LEU A CA 1
ATOM 2425 C C . LEU A 1 295 ? -39.576 -26.000 104.144 1.00 83.75 295 LEU A C 1
ATOM 2427 O O . LEU A 1 295 ? -39.202 -25.400 103.133 1.00 83.75 295 LEU A O 1
ATOM 2431 N N . LYS A 1 296 ? -39.761 -27.330 104.129 1.00 84.50 296 LYS A N 1
ATOM 2432 C CA . LYS A 1 296 ? -39.572 -28.146 102.914 1.00 84.50 296 LYS A CA 1
ATOM 2433 C C . LYS A 1 296 ? -40.535 -27.747 101.789 1.00 84.50 296 LYS A C 1
ATOM 2435 O O . LYS A 1 296 ? -40.133 -27.780 100.622 1.00 84.50 296 LYS A O 1
ATOM 2440 N N . LYS A 1 297 ? -41.786 -27.387 102.103 1.00 86.69 297 LYS A N 1
ATOM 2441 C CA . LYS A 1 297 ? -42.773 -26.911 101.117 1.00 86.69 297 LYS A CA 1
ATOM 2442 C C . LYS A 1 297 ? -42.372 -25.555 100.531 1.00 86.69 297 LYS A C 1
ATOM 2444 O O . LYS A 1 297 ? -42.287 -25.453 99.309 1.00 86.69 297 LYS A O 1
ATOM 2449 N N . LEU A 1 298 ? -42.032 -24.574 101.365 1.00 86.12 298 LEU A N 1
ATOM 2450 C CA . LEU A 1 298 ? -41.639 -23.230 100.925 1.00 86.12 298 LEU A CA 1
ATOM 2451 C C . LEU A 1 298 ? -40.346 -23.254 100.100 1.00 86.12 298 LEU A C 1
ATOM 2453 O O . LEU A 1 298 ? -40.270 -22.606 99.060 1.00 86.12 298 LEU A O 1
ATOM 2457 N N . VAL A 1 299 ? -39.354 -24.072 100.476 1.00 85.06 299 VAL A N 1
ATOM 2458 C CA . VAL A 1 299 ? -38.127 -24.261 99.677 1.00 85.06 299 VAL A CA 1
ATOM 2459 C C . VAL A 1 299 ? -38.436 -24.863 98.299 1.00 85.06 299 VAL A C 1
ATOM 2461 O O . VAL A 1 299 ? -37.857 -24.443 97.293 1.00 85.06 299 VAL A O 1
ATOM 2464 N N . ARG A 1 300 ? -39.361 -25.832 98.212 1.00 87.44 300 ARG A N 1
ATOM 2465 C CA . ARG A 1 300 ? -39.810 -26.389 96.921 1.00 87.44 300 ARG A CA 1
ATOM 2466 C C . ARG A 1 300 ? -40.554 -25.351 96.083 1.00 87.44 300 ARG A C 1
ATOM 2468 O O . ARG A 1 300 ? -40.353 -25.306 94.870 1.00 87.44 300 ARG A O 1
ATOM 2475 N N . GLU A 1 301 ? -41.388 -24.531 96.711 1.00 86.94 301 GLU A N 1
ATOM 2476 C CA . GLU A 1 301 ? -42.145 -23.469 96.051 1.00 86.94 301 GLU A CA 1
ATOM 2477 C C . GLU A 1 301 ? -41.231 -22.355 95.529 1.00 86.94 301 GLU A C 1
ATOM 2479 O O . GLU A 1 301 ? -41.312 -22.020 94.347 1.00 86.94 301 GLU A O 1
ATOM 2484 N N . ARG A 1 302 ? -40.266 -21.889 96.333 1.00 89.06 302 ARG A N 1
ATOM 2485 C CA . ARG A 1 302 ? -39.214 -20.950 95.911 1.00 89.06 302 ARG A CA 1
ATOM 2486 C C . ARG A 1 302 ? -38.476 -21.465 94.680 1.00 89.06 302 ARG A C 1
ATOM 2488 O O . ARG A 1 302 ? -38.413 -20.780 93.667 1.00 89.06 302 ARG A O 1
ATOM 2495 N N . LYS A 1 303 ? -38.014 -22.720 94.718 1.00 87.44 303 LYS A N 1
ATOM 2496 C CA . LYS A 1 303 ? -37.311 -23.359 93.592 1.00 87.44 303 LYS A CA 1
ATOM 2497 C C . LYS A 1 303 ? -38.188 -23.474 92.338 1.00 87.44 303 LYS A C 1
ATOM 2499 O O . LYS A 1 303 ? -37.685 -23.431 91.215 1.00 87.44 303 LYS A O 1
ATOM 2504 N N . ARG A 1 304 ? -39.507 -23.633 92.500 1.00 90.44 304 ARG A N 1
ATOM 2505 C CA . ARG A 1 304 ? -40.475 -23.628 91.391 1.00 90.44 304 ARG A CA 1
ATOM 2506 C C . ARG A 1 304 ? -40.637 -22.225 90.799 1.00 90.44 304 ARG A C 1
ATOM 2508 O O . ARG A 1 304 ? -40.667 -22.106 89.575 1.00 90.44 304 ARG A O 1
ATOM 2515 N N . LEU A 1 305 ? -40.713 -21.188 91.635 1.00 88.88 305 LEU A N 1
ATOM 2516 C CA . LEU A 1 305 ? -40.796 -19.793 91.192 1.00 88.88 305 LEU A CA 1
ATOM 2517 C C . LEU A 1 305 ? -39.494 -19.315 90.535 1.00 88.88 305 LEU A C 1
ATOM 2519 O O . LEU A 1 305 ? -39.563 -18.705 89.475 1.00 88.88 305 LEU A O 1
ATOM 2523 N N . GLU A 1 306 ? -38.323 -19.675 91.067 1.00 86.88 306 GLU A N 1
ATOM 2524 C CA . GLU A 1 306 ? -37.013 -19.409 90.448 1.00 86.88 306 GLU A CA 1
ATOM 2525 C C . GLU A 1 306 ? -36.925 -20.020 89.044 1.00 86.88 306 GLU A C 1
ATOM 2527 O O . GLU A 1 306 ? -36.585 -19.334 88.082 1.00 86.88 306 GLU A O 1
ATOM 2532 N N . LYS A 1 307 ? -37.312 -21.297 88.890 1.00 89.88 307 LYS A N 1
ATOM 2533 C CA . LYS A 1 307 ? -37.375 -21.953 87.572 1.00 89.88 307 LYS A CA 1
ATOM 2534 C C . LYS A 1 307 ? -38.333 -21.245 86.614 1.00 89.88 307 LYS A C 1
ATOM 2536 O O . LYS A 1 307 ? -38.066 -21.191 85.414 1.00 89.88 307 LYS A O 1
ATOM 2541 N N . ARG A 1 308 ? -39.449 -20.717 87.123 1.00 88.12 308 ARG A N 1
ATOM 2542 C CA . ARG A 1 308 ? -40.416 -19.967 86.317 1.00 88.12 308 ARG A CA 1
ATOM 2543 C C . ARG A 1 308 ? -39.855 -18.603 85.896 1.00 88.12 308 ARG A C 1
ATOM 2545 O O . ARG A 1 308 ? -39.935 -18.281 84.714 1.00 88.12 308 ARG A O 1
ATOM 2552 N N . LEU A 1 309 ? -39.215 -17.865 86.801 1.00 89.75 309 LEU A N 1
ATOM 2553 C CA . LEU A 1 309 ? -38.529 -16.602 86.506 1.00 89.75 309 LEU A CA 1
ATOM 2554 C C . LEU A 1 309 ? -37.418 -16.795 85.462 1.00 89.75 309 LEU A C 1
ATOM 2556 O O . LEU A 1 309 ? -37.343 -16.058 84.483 1.00 89.75 309 LEU A O 1
ATOM 2560 N N . GLU A 1 310 ? -36.598 -17.833 85.627 1.00 89.25 310 GLU A N 1
ATOM 2561 C CA . GLU A 1 310 ? -35.574 -18.248 84.663 1.00 89.25 310 GLU A CA 1
ATOM 2562 C C . GLU A 1 310 ? -36.193 -18.543 83.285 1.00 89.25 310 GLU A C 1
ATOM 2564 O O . GLU A 1 310 ? -35.680 -18.101 82.255 1.00 89.25 310 GLU A O 1
ATOM 2569 N N . SER A 1 311 ? -37.325 -19.258 83.246 1.00 89.75 311 SER A N 1
ATOM 2570 C CA . SER A 1 311 ? -38.025 -19.566 81.994 1.00 89.75 311 SER A CA 1
ATOM 2571 C C . SER A 1 311 ? -38.554 -18.310 81.294 1.00 89.75 311 SER A C 1
ATOM 2573 O O . SER A 1 311 ? -38.387 -18.185 80.082 1.00 89.75 311 SER A O 1
ATOM 2575 N N . ILE A 1 312 ? -39.097 -17.346 82.044 1.00 88.88 312 ILE A N 1
ATOM 2576 C CA . ILE A 1 312 ? -39.590 -16.070 81.512 1.00 88.88 312 ILE A CA 1
ATOM 2577 C C . ILE A 1 312 ? -38.433 -15.238 80.967 1.00 88.88 312 ILE A C 1
ATOM 2579 O O . ILE A 1 312 ? -38.490 -14.815 79.814 1.00 88.88 312 ILE A O 1
ATOM 2583 N N . LYS A 1 313 ? -37.333 -15.107 81.720 1.00 88.62 313 LYS A N 1
ATOM 2584 C CA . LYS A 1 313 ? -36.109 -14.435 81.252 1.00 88.62 313 LYS A CA 1
ATOM 2585 C C . LYS A 1 313 ? -35.576 -15.060 79.961 1.00 88.62 313 LYS A C 1
ATOM 2587 O O . LYS A 1 313 ? -35.194 -14.350 79.029 1.00 88.62 313 LYS A O 1
ATOM 2592 N N . ARG A 1 314 ? -35.584 -16.396 79.858 1.00 89.56 314 ARG A N 1
ATOM 2593 C CA . ARG A 1 314 ? -35.192 -17.112 78.631 1.00 89.56 314 ARG A CA 1
ATOM 2594 C C . ARG A 1 314 ? -36.139 -16.828 77.468 1.00 89.56 314 ARG A C 1
ATOM 2596 O O . ARG A 1 314 ? -35.659 -16.586 76.364 1.00 89.56 314 ARG A O 1
ATOM 2603 N N . ILE A 1 315 ? -37.454 -16.838 77.690 1.00 89.88 315 ILE A N 1
ATOM 2604 C CA . ILE A 1 315 ? -38.461 -16.540 76.657 1.00 89.88 315 ILE A CA 1
ATOM 2605 C C . ILE A 1 315 ? -38.326 -15.090 76.174 1.00 89.88 315 ILE A C 1
ATOM 2607 O O . ILE A 1 315 ? -38.253 -14.862 74.966 1.00 89.88 315 ILE A O 1
ATOM 2611 N N . LYS A 1 316 ? -38.212 -14.133 77.098 1.00 89.69 316 LYS A N 1
ATOM 2612 C CA . LYS A 1 316 ? -37.977 -12.707 76.841 1.00 89.69 316 LYS A CA 1
ATOM 2613 C C . LYS A 1 316 ? -36.737 -12.489 75.973 1.00 89.69 316 LYS A C 1
ATOM 2615 O O . LYS A 1 316 ? -36.826 -11.904 74.894 1.00 89.69 316 LYS A O 1
ATOM 2620 N N . ASN A 1 317 ? -35.596 -13.050 76.379 1.00 89.19 317 ASN A N 1
ATOM 2621 C CA . ASN A 1 317 ? -34.349 -12.955 75.615 1.00 89.19 317 ASN A CA 1
ATOM 2622 C C . ASN A 1 317 ? -34.444 -13.644 74.248 1.00 89.19 317 ASN A C 1
ATOM 2624 O O . ASN A 1 317 ? -33.919 -13.130 73.259 1.00 89.19 317 ASN A O 1
ATOM 2628 N N . LYS A 1 318 ? -35.135 -14.787 74.161 1.00 91.88 318 LYS A N 1
ATOM 2629 C CA . LYS A 1 318 ? -35.368 -15.486 72.892 1.00 91.88 318 LYS A CA 1
ATOM 2630 C C . LYS A 1 318 ? -36.203 -14.637 71.932 1.00 91.88 318 LYS A C 1
ATOM 2632 O O . LYS A 1 318 ? -35.868 -14.573 70.753 1.00 91.88 318 LYS A O 1
ATOM 2637 N N . GLN A 1 319 ? -37.247 -13.967 72.420 1.00 90.19 319 GLN A N 1
ATOM 2638 C CA . GLN A 1 319 ? -38.081 -13.076 71.608 1.00 90.19 319 GLN A CA 1
ATOM 2639 C C . GLN A 1 319 ? -37.306 -11.842 71.135 1.00 90.19 319 GLN A C 1
ATOM 2641 O O . GLN A 1 319 ? -37.341 -11.542 69.944 1.00 90.19 319 GLN A O 1
ATOM 2646 N N . LYS A 1 320 ? -36.526 -11.196 72.014 1.00 89.50 320 LYS A N 1
ATOM 2647 C CA . LYS A 1 320 ? -35.651 -10.074 71.629 1.00 89.50 320 LYS A CA 1
ATOM 2648 C C . LYS A 1 320 ? -34.667 -10.459 70.525 1.00 89.50 320 LYS A C 1
ATOM 2650 O O . LYS A 1 320 ? -34.599 -9.784 69.502 1.00 89.50 320 LYS A O 1
ATOM 2655 N N . ARG A 1 321 ? -33.965 -11.586 70.690 1.00 90.25 321 ARG A N 1
ATOM 2656 C CA . ARG A 1 321 ? -33.027 -12.101 69.677 1.00 90.25 321 ARG A CA 1
ATOM 2657 C C . ARG A 1 321 ? -33.720 -12.443 68.360 1.00 90.25 321 ARG A C 1
ATOM 2659 O O . ARG A 1 321 ? -33.144 -12.220 67.300 1.00 90.25 321 ARG A O 1
ATOM 2666 N N . ALA A 1 322 ? -34.937 -12.986 68.408 1.00 89.19 322 ALA A N 1
ATOM 2667 C CA . ALA A 1 322 ? -35.692 -13.323 67.203 1.00 89.19 322 ALA A CA 1
ATOM 2668 C C . ALA A 1 322 ? -36.050 -12.074 66.381 1.00 89.19 322 ALA A C 1
ATOM 2670 O O . ALA A 1 322 ? -35.889 -12.087 65.160 1.00 89.19 322 ALA A O 1
ATOM 2671 N N . ILE A 1 323 ? -36.480 -10.994 67.040 1.00 87.62 323 ILE A N 1
ATOM 2672 C CA . ILE A 1 323 ? -36.781 -9.714 66.382 1.00 87.62 323 ILE A CA 1
ATOM 2673 C C . ILE A 1 323 ? -35.508 -9.073 65.831 1.00 87.62 323 ILE A C 1
ATOM 2675 O O . ILE A 1 323 ? -35.475 -8.680 64.668 1.00 87.62 323 ILE A O 1
ATOM 2679 N N . GLU A 1 324 ? -34.435 -9.055 66.618 1.00 89.00 324 GLU A N 1
ATOM 2680 C CA . GLU A 1 324 ? -33.134 -8.530 66.195 1.00 89.00 324 GLU A CA 1
ATOM 2681 C C . GLU A 1 324 ? -32.597 -9.262 64.959 1.00 89.00 324 GLU A C 1
ATOM 2683 O O . GLU A 1 324 ? -32.223 -8.632 63.973 1.00 89.00 324 GLU A O 1
ATOM 2688 N N . THR A 1 325 ? -32.682 -10.595 64.943 1.00 91.00 325 THR A N 1
ATOM 2689 C CA . THR A 1 325 ? -32.297 -11.405 63.776 1.00 91.00 325 THR A CA 1
ATOM 2690 C C . THR A 1 325 ? -33.165 -11.087 62.555 1.00 91.00 325 THR A C 1
ATOM 2692 O O . THR A 1 325 ? -32.666 -11.028 61.432 1.00 91.00 325 THR A O 1
ATOM 2695 N N . LYS A 1 326 ? -34.477 -10.892 62.748 1.00 88.38 326 LYS A N 1
ATOM 2696 C CA . LYS A 1 326 ? -35.407 -10.557 61.662 1.00 88.38 326 LYS A CA 1
ATOM 2697 C C . LYS A 1 326 ? -35.073 -9.194 61.052 1.00 88.38 326 LYS A C 1
ATOM 2699 O O . LYS A 1 326 ? -35.023 -9.089 59.830 1.00 88.38 326 LYS A O 1
ATOM 2704 N N . ILE A 1 327 ? -34.822 -8.185 61.882 1.00 85.94 327 ILE A N 1
ATOM 2705 C CA . ILE A 1 327 ? -34.507 -6.825 61.432 1.00 85.94 327 ILE A CA 1
ATOM 2706 C C . ILE A 1 327 ? -33.129 -6.772 60.760 1.00 85.94 327 ILE A C 1
ATOM 2708 O O . ILE A 1 327 ? -33.023 -6.245 59.654 1.00 85.94 327 ILE A O 1
ATOM 2712 N N . GLN A 1 328 ? -32.106 -7.425 61.322 1.00 87.56 328 GLN A N 1
ATOM 2713 C CA . GLN A 1 328 ? -30.786 -7.510 60.683 1.00 87.56 328 GLN A CA 1
ATOM 2714 C C . GLN A 1 328 ? -30.824 -8.193 59.309 1.00 87.56 328 GLN A C 1
ATOM 2716 O O . GLN A 1 328 ? -30.111 -7.777 58.399 1.00 87.56 328 GLN A O 1
ATOM 2721 N N . ARG A 1 329 ? -31.679 -9.210 59.112 1.00 89.25 329 ARG A N 1
ATOM 2722 C CA . ARG A 1 329 ? -31.870 -9.825 57.784 1.00 89.25 329 ARG A CA 1
ATOM 2723 C C . ARG A 1 329 ? -32.435 -8.843 56.759 1.00 89.25 329 ARG A C 1
ATOM 2725 O O . ARG A 1 329 ? -32.007 -8.876 55.610 1.00 89.25 329 ARG A O 1
ATOM 2732 N N . ILE A 1 330 ? -33.382 -7.996 57.160 1.00 86.12 330 ILE A N 1
ATOM 2733 C CA . ILE A 1 330 ? -33.987 -6.993 56.272 1.00 86.12 330 ILE A CA 1
ATOM 2734 C C . ILE A 1 330 ? -32.946 -5.936 55.889 1.00 86.12 330 ILE A C 1
ATOM 2736 O O . ILE A 1 330 ? -32.777 -5.663 54.703 1.00 86.12 330 ILE A O 1
ATOM 2740 N N . ILE A 1 331 ? -32.195 -5.420 56.869 1.00 85.44 331 ILE A N 1
ATOM 2741 C CA . ILE A 1 331 ? -31.090 -4.477 56.632 1.00 85.44 331 ILE A CA 1
ATOM 2742 C C . ILE A 1 331 ? -30.066 -5.093 55.670 1.00 85.44 331 ILE A C 1
ATOM 2744 O O . ILE A 1 331 ? -29.726 -4.487 54.658 1.00 85.44 331 ILE A O 1
ATOM 2748 N N . GLY A 1 332 ? -29.642 -6.337 55.921 1.00 87.12 332 GLY A N 1
ATOM 2749 C CA . GLY A 1 332 ? -28.691 -7.040 55.061 1.00 87.12 332 GLY A CA 1
ATOM 2750 C C . GLY A 1 332 ? -29.170 -7.209 53.612 1.00 87.12 332 GLY A C 1
ATOM 2751 O O . GLY A 1 332 ? -28.364 -7.086 52.690 1.00 87.12 332 GLY A O 1
ATOM 2752 N N . ALA A 1 333 ? -30.467 -7.448 53.389 1.00 87.69 333 ALA A N 1
ATOM 2753 C CA . ALA A 1 333 ? -31.039 -7.545 52.045 1.00 87.69 333 ALA A CA 1
ATOM 2754 C C . ALA A 1 333 ? -31.006 -6.199 51.297 1.00 87.69 333 ALA A C 1
ATOM 2756 O O . ALA A 1 333 ? -30.628 -6.159 50.125 1.00 87.69 333 ALA A O 1
ATOM 2757 N N . GLU A 1 334 ? -31.336 -5.097 51.975 1.00 80.62 334 GLU A N 1
ATOM 2758 C CA . GLU A 1 334 ? -31.271 -3.749 51.394 1.00 80.62 334 GLU A CA 1
ATOM 2759 C C . GLU A 1 334 ? -29.820 -3.347 51.071 1.00 80.62 334 GLU A C 1
ATOM 2761 O O . GLU A 1 334 ? -29.533 -2.892 49.964 1.00 80.62 334 GLU A O 1
ATOM 2766 N N . THR A 1 335 ? -28.858 -3.627 51.960 1.00 84.88 335 THR A N 1
ATOM 2767 C CA . THR A 1 335 ? -27.429 -3.385 51.683 1.00 84.88 335 THR A CA 1
ATOM 2768 C C . THR A 1 335 ? -26.923 -4.191 50.480 1.00 84.88 335 THR A C 1
ATOM 2770 O O . THR A 1 335 ? -26.110 -3.705 49.693 1.00 84.88 335 THR A O 1
ATOM 2773 N N . MET A 1 336 ? -27.394 -5.430 50.301 1.00 87.44 336 MET A N 1
ATOM 2774 C CA . MET A 1 336 ? -27.041 -6.240 49.127 1.00 87.44 336 MET A CA 1
ATOM 2775 C C . MET A 1 336 ? -27.598 -5.651 47.829 1.00 87.44 336 MET A C 1
ATOM 2777 O O . MET A 1 336 ? -26.908 -5.678 46.809 1.00 87.44 336 MET A O 1
ATOM 2781 N N . ARG A 1 337 ? -28.806 -5.077 47.867 1.00 82.81 337 ARG A N 1
ATOM 2782 C CA . ARG A 1 337 ? -29.401 -4.378 46.723 1.00 82.81 337 ARG A CA 1
ATOM 2783 C C . ARG A 1 337 ? -28.575 -3.158 46.309 1.00 82.81 337 ARG A C 1
ATOM 2785 O O . ARG A 1 337 ? -28.310 -2.998 45.122 1.00 82.81 337 ARG A O 1
ATOM 2792 N N . GLN A 1 338 ? -28.112 -2.350 47.265 1.00 84.75 338 GLN A N 1
ATOM 2793 C CA . GLN A 1 338 ? -27.200 -1.231 46.989 1.00 84.75 338 GLN A CA 1
ATOM 2794 C C . GLN A 1 338 ? -25.911 -1.707 46.303 1.00 84.75 338 GLN A C 1
ATOM 2796 O O . GLN A 1 338 ? -25.541 -1.195 45.248 1.00 84.75 338 GLN A O 1
ATOM 2801 N N . LYS A 1 339 ? -25.258 -2.734 46.865 1.00 88.25 339 LYS A N 1
ATOM 2802 C CA . LYS A 1 339 ? -24.016 -3.298 46.309 1.00 88.25 339 LYS A CA 1
ATOM 2803 C C . LYS A 1 339 ? -24.187 -3.846 44.893 1.00 88.25 339 LYS A C 1
ATOM 2805 O O . LYS A 1 339 ? -23.236 -3.831 44.118 1.00 88.25 339 LYS A O 1
ATOM 2810 N N . TYR A 1 340 ? -25.362 -4.381 44.557 1.00 87.88 340 TYR A N 1
ATOM 2811 C CA . TYR A 1 340 ? -25.652 -4.855 43.203 1.00 87.88 340 TYR A CA 1
ATOM 2812 C C . TYR A 1 340 ? -25.616 -3.705 42.188 1.00 87.88 340 TYR A C 1
ATOM 2814 O O . TYR A 1 340 ? -24.959 -3.833 41.159 1.00 87.88 340 TYR A O 1
ATOM 2822 N N . LEU A 1 341 ? -26.235 -2.569 42.511 1.00 82.44 341 LEU A N 1
ATOM 2823 C CA . LEU A 1 341 ? -26.272 -1.398 41.631 1.00 82.44 341 LEU A CA 1
ATOM 2824 C C . LEU A 1 341 ? -24.903 -0.720 41.503 1.00 82.44 341 LEU A C 1
ATOM 2826 O O . LEU A 1 341 ? -24.516 -0.312 40.414 1.00 82.44 341 LEU A O 1
ATOM 2830 N N . GLU A 1 342 ? -24.125 -0.664 42.588 1.00 86.94 342 GLU A N 1
ATOM 2831 C CA . GLU A 1 342 ? -22.730 -0.195 42.536 1.00 86.94 342 GLU A CA 1
ATOM 2832 C C . GLU A 1 342 ? -21.884 -1.071 41.592 1.00 86.94 342 GLU A C 1
ATOM 2834 O O . GLU A 1 342 ? -21.123 -0.559 40.771 1.00 86.94 342 GLU A O 1
ATOM 2839 N N . LYS A 1 343 ? -22.072 -2.398 41.629 1.00 90.19 343 LYS A N 1
ATOM 2840 C CA . LYS A 1 343 ? -21.426 -3.316 40.676 1.00 90.19 343 LYS A CA 1
ATOM 2841 C C . LYS A 1 343 ? -21.924 -3.139 39.244 1.00 90.19 343 LYS A C 1
ATOM 2843 O O . LYS A 1 343 ? -21.145 -3.333 38.313 1.00 90.19 343 LYS A O 1
ATOM 2848 N N . GLU A 1 344 ? -23.199 -2.820 39.051 1.00 86.06 344 GLU A N 1
ATOM 2849 C CA . GLU A 1 344 ? -23.772 -2.543 37.733 1.00 86.06 344 GLU A CA 1
ATOM 2850 C C . GLU A 1 344 ? -23.168 -1.269 37.124 1.00 86.06 344 GLU A C 1
ATOM 2852 O O . GLU A 1 344 ? -22.749 -1.291 35.967 1.00 86.06 344 GLU A O 1
ATOM 2857 N N . LEU A 1 345 ? -22.981 -0.218 37.932 1.00 87.00 345 LEU A N 1
ATOM 2858 C CA . LEU A 1 345 ? -22.255 0.996 37.550 1.00 87.00 345 LEU A CA 1
ATOM 2859 C C . LEU A 1 345 ? -20.811 0.687 37.113 1.00 87.00 345 LEU A C 1
ATOM 2861 O O . LEU A 1 345 ? -20.374 1.098 36.036 1.00 87.00 345 LEU A O 1
ATOM 2865 N N . GLU A 1 346 ? -20.069 -0.077 37.920 1.00 88.25 346 GLU A N 1
ATOM 2866 C CA . GLU A 1 346 ? -18.702 -0.493 37.577 1.00 88.25 346 GLU A CA 1
ATOM 2867 C C . GLU A 1 346 ? -18.646 -1.356 36.311 1.00 88.25 346 GLU A C 1
ATOM 2869 O O . GLU A 1 346 ? -17.684 -1.291 35.539 1.00 88.25 346 GLU A O 1
ATOM 2874 N N . ARG A 1 347 ? -19.638 -2.229 36.118 1.00 89.06 347 ARG A N 1
ATOM 2875 C CA . ARG A 1 347 ? -19.733 -3.084 34.936 1.00 89.06 347 ARG A CA 1
ATOM 2876 C C . ARG A 1 347 ? -19.970 -2.242 33.687 1.00 89.06 347 ARG A C 1
ATOM 2878 O O . ARG A 1 347 ? -19.303 -2.480 32.686 1.00 89.06 347 ARG A O 1
ATOM 2885 N N . TYR A 1 348 ? -20.846 -1.246 33.772 1.00 84.50 348 TYR A N 1
ATOM 2886 C CA . TYR A 1 348 ? -21.151 -0.347 32.666 1.00 84.50 348 TYR A CA 1
ATOM 2887 C C . TYR A 1 348 ? -19.914 0.437 32.197 1.00 84.50 348 TYR A C 1
ATOM 2889 O O . TYR A 1 348 ? -19.645 0.511 30.998 1.00 84.50 348 TYR A O 1
ATOM 2897 N N . GLY A 1 349 ? -19.101 0.944 33.134 1.00 84.56 349 GLY A N 1
ATOM 2898 C CA . GLY A 1 349 ? -17.820 1.584 32.805 1.00 84.56 349 GLY A CA 1
ATOM 2899 C C . GLY A 1 349 ? -16.852 0.631 32.091 1.00 84.56 349 GLY A C 1
ATOM 2900 O O . GLY A 1 349 ? -16.305 0.962 31.044 1.00 84.56 349 GLY A O 1
ATOM 2901 N N . ARG A 1 350 ? -16.719 -0.605 32.592 1.00 89.69 350 ARG A N 1
ATOM 2902 C CA . ARG A 1 350 ? -15.872 -1.634 31.962 1.00 89.69 350 ARG A CA 1
ATOM 2903 C C . ARG A 1 350 ? -16.348 -2.051 30.568 1.00 89.69 350 ARG A C 1
ATOM 2905 O O . ARG A 1 350 ? -15.532 -2.475 29.753 1.00 89.69 350 ARG A O 1
ATOM 2912 N N . GLU A 1 351 ? -17.649 -2.002 30.297 1.00 88.44 351 GLU A N 1
ATOM 2913 C CA . GLU A 1 351 ? -18.207 -2.313 28.977 1.00 88.44 351 GLU A CA 1
ATOM 2914 C C . GLU A 1 351 ? -17.843 -1.241 27.937 1.00 88.44 351 GLU A C 1
ATOM 2916 O O . GLU A 1 351 ? -17.467 -1.611 26.822 1.00 88.44 351 GLU A O 1
ATOM 2921 N N . LEU A 1 352 ? -17.830 0.048 28.312 1.00 88.38 352 LEU A N 1
ATOM 2922 C CA . LEU A 1 352 ? -17.326 1.128 27.450 1.00 88.38 352 LEU A CA 1
ATOM 2923 C C . LEU A 1 352 ? -15.862 0.903 27.072 1.00 88.38 352 LEU A C 1
ATOM 2925 O O . LEU A 1 352 ? -15.527 0.895 25.890 1.00 88.38 352 LEU A O 1
ATOM 2929 N N . ASP A 1 353 ? -14.999 0.693 28.069 1.00 89.50 353 ASP A N 1
ATOM 2930 C CA . ASP A 1 353 ? -13.557 0.547 27.847 1.00 89.50 353 ASP A CA 1
ATOM 2931 C C . ASP A 1 353 ? -13.260 -0.622 26.903 1.00 89.50 353 ASP A C 1
ATOM 2933 O O . ASP A 1 353 ? -12.433 -0.515 25.992 1.00 89.50 353 ASP A O 1
ATOM 2937 N N . LYS A 1 354 ? -13.983 -1.736 27.072 1.00 93.06 354 LYS A N 1
ATOM 2938 C CA . LYS A 1 354 ? -13.899 -2.890 26.170 1.00 93.06 354 LYS A CA 1
ATOM 2939 C C . LYS A 1 354 ? -14.334 -2.539 24.753 1.00 93.06 354 LYS A C 1
ATOM 2941 O O . LYS A 1 354 ? -13.665 -2.952 23.808 1.00 93.06 354 LYS A O 1
ATOM 2946 N N . MET A 1 355 ? -15.429 -1.798 24.597 1.00 92.62 355 MET A N 1
ATOM 2947 C CA . MET A 1 355 ? -15.942 -1.400 23.287 1.00 92.62 355 MET A CA 1
ATOM 2948 C C . MET A 1 355 ? -14.966 -0.464 22.565 1.00 92.62 355 MET A C 1
ATOM 2950 O O . MET A 1 355 ? -14.637 -0.712 21.408 1.00 92.62 355 MET A O 1
ATOM 2954 N N . VAL A 1 356 ? -14.434 0.547 23.256 1.00 93.44 356 VAL A N 1
ATOM 2955 C CA . VAL A 1 356 ? -13.432 1.475 22.705 1.00 93.44 356 VAL A CA 1
ATOM 2956 C C . VAL A 1 356 ? -12.146 0.738 22.340 1.00 93.44 356 VAL A C 1
ATOM 2958 O O . VAL A 1 356 ? -11.615 0.936 21.250 1.00 93.44 356 VAL A O 1
ATOM 2961 N N . THR A 1 357 ? -11.668 -0.160 23.205 1.00 94.75 357 THR A N 1
ATOM 2962 C CA . THR A 1 357 ? -10.462 -0.956 22.928 1.00 94.75 357 THR A CA 1
ATOM 2963 C C . THR A 1 357 ? -10.658 -1.853 21.707 1.00 94.75 357 THR A C 1
ATOM 2965 O O . THR A 1 357 ? -9.793 -1.898 20.833 1.00 94.75 357 THR A O 1
ATOM 2968 N N . LYS A 1 358 ? -11.807 -2.538 21.614 1.00 95.56 358 LYS A N 1
ATOM 2969 C CA . LYS A 1 358 ? -12.135 -3.386 20.465 1.00 95.56 358 LYS A CA 1
ATOM 2970 C C . LYS A 1 358 ? -12.228 -2.564 19.179 1.00 95.56 358 LYS A C 1
ATOM 2972 O O . LYS A 1 358 ? -11.607 -2.933 18.193 1.00 95.56 358 LYS A O 1
ATOM 2977 N N . ALA A 1 359 ? -12.934 -1.436 19.200 1.00 95.38 359 ALA A N 1
ATOM 2978 C CA . ALA A 1 359 ? -13.033 -0.547 18.045 1.00 95.38 359 ALA A CA 1
ATOM 2979 C C . ALA A 1 359 ? -11.652 -0.051 17.592 1.00 95.38 359 ALA A C 1
ATOM 2981 O O . ALA A 1 359 ? -11.341 -0.104 16.408 1.00 95.38 359 ALA A O 1
ATOM 2982 N N . SER A 1 360 ? -10.797 0.363 18.532 1.00 96.38 360 SER A N 1
ATOM 2983 C CA . SER A 1 360 ? -9.434 0.802 18.221 1.00 96.38 360 SER A CA 1
ATOM 2984 C C . SER A 1 360 ? -8.608 -0.290 17.543 1.00 96.38 360 SER A C 1
ATOM 2986 O O . SER A 1 360 ? -7.820 0.017 16.653 1.00 96.38 360 SER A O 1
ATOM 2988 N N . TYR A 1 361 ? -8.768 -1.543 17.975 1.00 97.12 361 TYR A N 1
ATOM 2989 C CA . TYR A 1 361 ? -8.098 -2.684 17.361 1.00 97.12 361 TYR A CA 1
ATOM 2990 C C . TYR A 1 361 ? -8.592 -2.923 15.929 1.00 97.12 361 TYR A C 1
ATOM 2992 O O . TYR A 1 361 ? -7.772 -2.996 15.019 1.00 97.12 361 TYR A O 1
ATOM 3000 N N . GLU A 1 362 ? -9.910 -2.976 15.717 1.00 97.25 362 GLU A N 1
ATOM 3001 C CA . GLU A 1 362 ? -10.496 -3.205 14.386 1.00 97.25 362 GLU A CA 1
ATOM 3002 C C . GLU A 1 362 ? -10.141 -2.079 13.400 1.00 97.25 362 GLU A C 1
ATOM 3004 O O . GLU A 1 362 ? -9.818 -2.346 12.246 1.00 97.25 362 GLU A O 1
ATOM 3009 N N . VAL A 1 363 ? -10.130 -0.816 13.851 1.00 97.38 363 VAL A N 1
ATOM 3010 C CA . VAL A 1 363 ? -9.704 0.331 13.026 1.00 97.38 363 VAL A CA 1
ATOM 3011 C C . VAL A 1 363 ? -8.249 0.182 12.591 1.00 97.38 363 VAL A C 1
ATOM 3013 O O . VAL A 1 363 ? -7.934 0.374 11.418 1.00 97.38 363 VAL A O 1
ATOM 3016 N N . GLU A 1 364 ? -7.354 -0.149 13.519 1.00 97.69 364 GLU A N 1
ATOM 3017 C CA . GLU A 1 364 ? -5.932 -0.310 13.214 1.00 97.69 364 GLU A CA 1
ATOM 3018 C C . GLU A 1 364 ? -5.688 -1.493 12.267 1.00 97.69 364 GLU A C 1
ATOM 3020 O O . GLU A 1 364 ? -4.868 -1.407 11.351 1.00 97.69 364 GLU A O 1
ATOM 3025 N N . ASP A 1 365 ? -6.430 -2.585 12.437 1.00 96.81 365 ASP A N 1
ATOM 3026 C CA . ASP A 1 365 ? -6.332 -3.750 11.561 1.00 96.81 365 ASP A CA 1
ATOM 3027 C C . ASP A 1 365 ? -6.859 -3.454 10.145 1.00 96.81 365 ASP A C 1
ATOM 3029 O O . ASP A 1 365 ? -6.224 -3.797 9.140 1.00 96.81 365 ASP A O 1
ATOM 3033 N N . LEU A 1 366 ? -7.962 -2.706 10.041 1.00 97.56 366 LEU A N 1
ATOM 3034 C CA . LEU A 1 366 ? -8.461 -2.199 8.766 1.00 97.56 366 LEU A CA 1
ATOM 3035 C C . LEU A 1 366 ? -7.434 -1.279 8.083 1.00 97.56 366 LEU A C 1
ATOM 3037 O O . LEU A 1 366 ? -7.148 -1.452 6.898 1.00 97.56 366 LEU A O 1
ATOM 3041 N N . LYS A 1 367 ? -6.803 -0.352 8.816 1.00 97.62 367 LYS A N 1
ATOM 3042 C CA . LYS A 1 367 ? -5.736 0.506 8.265 1.00 97.62 367 LYS A CA 1
ATOM 3043 C C . LYS A 1 367 ? -4.568 -0.298 7.710 1.00 97.62 367 LYS A C 1
ATOM 3045 O O . LYS A 1 367 ? -4.071 0.002 6.626 1.00 97.62 367 LYS A O 1
ATOM 3050 N N . ARG A 1 368 ? -4.126 -1.336 8.425 1.00 96.56 368 ARG A N 1
ATOM 3051 C CA . ARG A 1 368 ? -3.067 -2.237 7.941 1.00 96.56 368 ARG A CA 1
ATOM 3052 C C . ARG A 1 368 ? -3.469 -2.930 6.646 1.00 96.56 368 ARG A C 1
ATOM 3054 O O . ARG A 1 368 ? -2.639 -3.063 5.752 1.00 96.56 368 ARG A O 1
ATOM 3061 N N . THR A 1 369 ? -4.728 -3.336 6.534 1.00 95.62 369 THR A N 1
ATOM 3062 C CA . THR A 1 369 ? -5.272 -3.961 5.322 1.00 95.62 369 THR A CA 1
ATOM 3063 C C . THR A 1 369 ? -5.280 -2.985 4.143 1.00 95.62 369 THR A C 1
ATOM 3065 O O . THR A 1 369 ? -4.775 -3.319 3.072 1.00 95.62 369 THR A O 1
ATOM 3068 N N . ILE A 1 370 ? -5.739 -1.747 4.355 1.00 96.62 370 ILE A N 1
ATOM 3069 C CA . ILE A 1 370 ? -5.686 -0.676 3.346 1.00 96.62 370 ILE A CA 1
ATOM 3070 C C . ILE A 1 370 ? -4.235 -0.414 2.904 1.00 96.62 370 ILE A C 1
ATOM 3072 O O . ILE A 1 370 ? -3.956 -0.356 1.707 1.00 96.62 370 ILE A O 1
ATOM 3076 N N . ASN A 1 371 ? -3.290 -0.322 3.846 1.00 95.88 371 ASN A N 1
ATOM 3077 C CA . ASN A 1 371 ? -1.876 -0.090 3.532 1.00 95.88 371 ASN A CA 1
ATOM 3078 C C . ASN A 1 371 ? -1.263 -1.207 2.677 1.00 95.88 371 ASN A C 1
ATOM 3080 O O . ASN A 1 371 ? -0.526 -0.910 1.740 1.00 95.88 371 ASN A O 1
ATOM 3084 N N . LYS A 1 372 ? -1.606 -2.476 2.926 1.00 93.62 372 LYS A N 1
ATOM 3085 C CA . LYS A 1 372 ? -1.148 -3.595 2.081 1.00 93.62 372 LYS A CA 1
ATOM 3086 C C . LYS A 1 372 ? -1.610 -3.447 0.626 1.00 93.62 372 LYS A C 1
ATOM 3088 O O . LYS A 1 372 ? -0.824 -3.677 -0.292 1.00 93.62 372 LYS A O 1
ATOM 3093 N N . LEU A 1 373 ? -2.859 -3.027 0.403 1.00 93.19 373 LEU A N 1
ATOM 3094 C CA . LEU A 1 373 ? -3.388 -2.776 -0.945 1.00 93.19 373 LEU A CA 1
ATOM 3095 C C . LEU A 1 373 ? -2.689 -1.593 -1.629 1.00 93.19 373 LEU A C 1
ATOM 3097 O O . LEU A 1 373 ? -2.389 -1.653 -2.827 1.00 93.19 373 LEU A O 1
ATOM 3101 N N . ILE A 1 374 ? -2.379 -0.537 -0.868 1.00 95.88 374 ILE A N 1
ATOM 3102 C CA . ILE A 1 374 ? -1.576 0.589 -1.362 1.00 95.88 374 ILE A CA 1
ATOM 3103 C C . ILE A 1 374 ? -0.195 0.090 -1.797 1.00 95.88 374 ILE A C 1
ATOM 3105 O O . ILE A 1 374 ? 0.223 0.375 -2.919 1.00 95.88 374 ILE A O 1
ATOM 3109 N N . GLU A 1 375 ? 0.499 -0.685 -0.961 1.00 94.69 375 GLU A N 1
ATOM 3110 C CA . GLU A 1 375 ? 1.840 -1.205 -1.256 1.00 94.69 375 GLU A CA 1
ATOM 3111 C C . GLU A 1 375 ? 1.872 -2.030 -2.550 1.00 94.69 375 GLU A C 1
ATOM 3113 O O . GLU A 1 375 ? 2.719 -1.786 -3.409 1.00 94.69 375 GLU A O 1
ATOM 3118 N N . GLN A 1 376 ? 0.912 -2.930 -2.756 1.00 91.19 376 GLN A N 1
ATOM 3119 C CA . GLN A 1 376 ? 0.829 -3.748 -3.975 1.00 91.19 376 GLN A CA 1
ATOM 3120 C C . GLN A 1 376 ? 0.542 -2.923 -5.228 1.00 91.19 376 GLN A C 1
ATOM 3122 O O . GLN A 1 376 ? 1.161 -3.117 -6.281 1.00 91.19 376 GLN A O 1
ATOM 3127 N N . THR A 1 377 ? -0.368 -1.955 -5.114 1.00 95.00 377 THR A N 1
ATOM 3128 C CA . THR A 1 377 ? -0.661 -1.022 -6.208 1.00 95.00 377 THR A CA 1
ATOM 3129 C C . THR A 1 377 ? 0.584 -0.187 -6.538 1.00 95.00 377 THR A C 1
ATOM 3131 O O . THR A 1 377 ? 0.932 0.006 -7.709 1.00 95.00 377 THR A O 1
ATOM 3134 N N . MET A 1 378 ? 1.332 0.238 -5.514 1.00 95.62 378 MET A N 1
ATOM 3135 C CA . MET A 1 378 ? 2.608 0.934 -5.669 1.00 95.62 378 MET A CA 1
ATOM 3136 C C . MET A 1 378 ? 3.697 0.052 -6.285 1.00 95.62 378 MET A C 1
ATOM 3138 O O . MET A 1 378 ? 4.519 0.569 -7.040 1.00 95.62 378 MET A O 1
ATOM 3142 N N . GLU A 1 379 ? 3.743 -1.250 -6.007 1.00 94.81 379 GLU A N 1
ATOM 3143 C CA . GLU A 1 379 ? 4.701 -2.168 -6.635 1.00 94.81 379 GLU A CA 1
ATOM 3144 C C . GLU A 1 379 ? 4.494 -2.269 -8.146 1.00 94.81 379 GLU A C 1
ATOM 3146 O O . GLU A 1 379 ? 5.466 -2.233 -8.906 1.00 94.81 379 GLU A O 1
ATOM 3151 N N . LEU A 1 380 ? 3.244 -2.355 -8.614 1.00 94.00 380 LEU A N 1
ATOM 3152 C CA . LEU A 1 380 ? 2.955 -2.292 -10.046 1.00 94.00 380 LEU A CA 1
ATOM 3153 C C . LEU A 1 380 ? 3.424 -0.963 -10.643 1.00 94.00 380 LEU A C 1
ATOM 3155 O O . LEU A 1 380 ? 4.162 -0.964 -11.632 1.00 94.00 380 LEU A O 1
ATOM 3159 N N . ARG A 1 381 ? 3.065 0.159 -10.010 1.00 94.25 381 ARG A N 1
ATOM 3160 C CA . ARG A 1 381 ? 3.501 1.487 -10.451 1.00 94.25 381 ARG A CA 1
ATOM 3161 C C . ARG A 1 381 ? 5.026 1.579 -10.522 1.00 94.25 381 ARG A C 1
ATOM 3163 O O . ARG A 1 381 ? 5.562 2.016 -11.535 1.00 94.25 381 ARG A O 1
ATOM 3170 N N . LYS A 1 382 ? 5.738 1.101 -9.496 1.00 94.12 382 LYS A N 1
ATOM 3171 C CA . LYS A 1 382 ? 7.208 1.053 -9.454 1.00 94.12 382 LYS A CA 1
ATOM 3172 C C . LYS A 1 382 ? 7.772 0.220 -10.599 1.00 94.12 382 LYS A C 1
ATOM 3174 O O . LYS A 1 382 ? 8.668 0.699 -11.290 1.00 94.12 382 LYS A O 1
ATOM 3179 N N . ARG A 1 383 ? 7.228 -0.975 -10.856 1.00 93.69 383 ARG A N 1
ATOM 3180 C CA . ARG A 1 383 ? 7.641 -1.825 -11.988 1.00 93.69 383 ARG A CA 1
ATOM 3181 C C . ARG A 1 383 ? 7.507 -1.094 -13.323 1.00 93.69 383 ARG A C 1
ATOM 3183 O O . ARG A 1 383 ? 8.479 -1.061 -14.074 1.00 93.69 383 ARG A O 1
ATOM 3190 N N . VAL A 1 384 ? 6.369 -0.450 -13.582 1.00 93.75 384 VAL A N 1
ATOM 3191 C CA . VAL A 1 384 ? 6.157 0.319 -14.821 1.00 93.75 384 VAL A CA 1
ATOM 3192 C C . VAL A 1 384 ? 7.083 1.531 -14.890 1.00 93.75 384 VAL A C 1
ATOM 3194 O O . VAL A 1 384 ? 7.747 1.729 -15.897 1.00 93.75 384 VAL A O 1
ATOM 3197 N N . THR A 1 385 ? 7.232 2.305 -13.815 1.00 92.75 385 THR A N 1
ATOM 3198 C CA . THR A 1 385 ? 8.161 3.451 -13.821 1.00 92.75 385 THR A CA 1
ATOM 3199 C C . THR A 1 385 ? 9.626 3.033 -13.984 1.00 92.75 385 THR A C 1
ATOM 3201 O O . THR A 1 385 ? 10.400 3.768 -14.585 1.00 92.75 385 THR A O 1
ATOM 3204 N N . SER A 1 386 ? 10.018 1.842 -13.514 1.00 92.19 386 SER A N 1
ATOM 3205 C CA . SER A 1 386 ? 11.400 1.351 -13.613 1.00 92.19 386 SER A CA 1
ATOM 3206 C C . SER A 1 386 ? 11.852 1.045 -15.043 1.00 92.19 386 SER A C 1
ATOM 3208 O O . SER A 1 386 ? 13.055 1.011 -15.303 1.00 92.19 386 SER A O 1
ATOM 3210 N N . ILE A 1 387 ? 10.903 0.837 -15.964 1.00 94.50 387 ILE A N 1
ATOM 3211 C CA . ILE A 1 387 ? 11.178 0.626 -17.391 1.00 94.50 387 ILE A CA 1
ATOM 3212 C C . ILE A 1 387 ? 11.076 1.919 -18.215 1.00 94.50 387 ILE A C 1
ATOM 3214 O O . ILE A 1 387 ? 11.218 1.887 -19.436 1.00 94.50 387 ILE A O 1
ATOM 3218 N N . LEU A 1 388 ? 10.851 3.058 -17.556 1.00 94.44 388 LEU A N 1
ATOM 3219 C CA . LEU A 1 388 ? 10.875 4.385 -18.163 1.00 94.44 388 LEU A CA 1
ATOM 3220 C C . LEU A 1 388 ? 12.233 5.057 -17.924 1.00 94.44 388 LEU A C 1
ATOM 3222 O O . LEU A 1 388 ? 12.947 4.787 -16.952 1.00 94.44 388 LEU A O 1
ATOM 3226 N N . LEU A 1 389 ? 12.592 5.961 -18.827 1.00 92.50 389 LEU A N 1
ATOM 3227 C CA . LEU A 1 389 ? 13.722 6.867 -18.670 1.00 92.50 389 LEU A CA 1
ATOM 3228 C C . LEU A 1 389 ? 13.237 8.219 -18.155 1.00 92.50 389 LEU A C 1
ATOM 3230 O O . LEU A 1 389 ? 12.075 8.577 -18.330 1.00 92.50 389 LEU A O 1
ATOM 3234 N N . GLU A 1 390 ? 14.135 8.990 -17.547 1.00 91.50 390 GLU A N 1
ATOM 3235 C CA . GLU A 1 390 ? 13.899 10.429 -17.445 1.00 91.50 390 GLU A CA 1
ATOM 3236 C C . GLU A 1 390 ? 13.956 11.038 -18.849 1.00 91.50 390 GLU A C 1
ATOM 3238 O O . GLU A 1 390 ? 14.701 10.561 -19.711 1.00 91.50 390 GLU A O 1
ATOM 3243 N N . LEU A 1 391 ? 13.136 12.060 -19.085 1.00 90.56 391 LEU A N 1
ATOM 3244 C CA . LEU A 1 391 ? 13.049 12.730 -20.372 1.00 90.56 391 LEU A CA 1
ATOM 3245 C C . LEU A 1 391 ? 14.442 13.258 -20.768 1.00 90.56 391 LEU A C 1
ATOM 3247 O O . LEU A 1 391 ? 15.031 14.019 -19.994 1.00 90.56 391 LEU A O 1
ATOM 3251 N N . PRO A 1 392 ? 14.985 12.869 -21.939 1.00 89.12 392 PRO A N 1
ATOM 3252 C CA . PRO A 1 392 ? 16.294 13.341 -22.374 1.00 89.12 392 PRO A CA 1
ATOM 3253 C C . PRO A 1 392 ? 16.329 14.864 -22.517 1.00 89.12 392 PRO A C 1
ATOM 3255 O O . PRO A 1 392 ? 15.333 15.480 -22.897 1.00 89.12 392 PRO A O 1
ATOM 3258 N N . SER A 1 393 ? 17.501 15.469 -22.310 1.00 87.38 393 SER A N 1
ATOM 3259 C CA . SER A 1 393 ? 17.700 16.924 -22.443 1.00 87.38 393 SER A CA 1
ATOM 3260 C C . SER A 1 393 ? 17.316 17.471 -23.822 1.00 87.38 393 SER A C 1
ATOM 3262 O O . SER A 1 393 ? 16.823 18.591 -23.933 1.00 87.38 393 SER A O 1
ATOM 3264 N N . LEU A 1 394 ? 17.516 16.669 -24.870 1.00 89.38 394 LEU A N 1
ATOM 3265 C CA . LEU A 1 394 ? 17.166 17.015 -26.248 1.00 89.38 394 LEU A CA 1
ATOM 3266 C C . LEU A 1 394 ? 15.694 16.755 -26.604 1.00 89.38 394 LEU A C 1
ATOM 3268 O O . LEU A 1 394 ? 15.268 17.164 -27.683 1.00 89.38 394 LEU A O 1
ATOM 3272 N N . GLY A 1 395 ? 14.918 16.139 -25.708 1.00 90.06 395 GLY A N 1
ATOM 3273 C CA . GLY A 1 395 ? 13.485 15.900 -25.867 1.00 90.06 395 GLY A CA 1
ATOM 3274 C C . GLY A 1 395 ? 13.116 14.536 -26.459 1.00 90.06 395 GLY A C 1
ATOM 3275 O O . GLY A 1 395 ? 13.856 13.559 -26.371 1.00 90.06 395 GLY A O 1
ATOM 3276 N N . VAL A 1 396 ? 11.907 14.459 -27.016 1.00 93.12 396 VAL A N 1
ATOM 3277 C CA . VAL A 1 396 ? 11.352 13.248 -27.642 1.00 93.12 396 VAL A CA 1
ATOM 3278 C C . VAL A 1 396 ? 11.748 13.164 -29.110 1.00 93.12 396 VAL A C 1
ATOM 3280 O O . VAL A 1 396 ? 11.858 14.175 -29.800 1.00 93.12 396 VAL A O 1
ATOM 3283 N N . GLY A 1 397 ? 11.916 11.952 -29.628 1.00 93.50 397 GLY A N 1
ATOM 3284 C CA . GLY A 1 397 ? 12.256 11.760 -31.030 1.00 93.50 397 GLY A CA 1
ATOM 3285 C C . GLY A 1 397 ? 12.944 10.437 -31.306 1.00 93.50 397 GLY A C 1
ATOM 3286 O O . GLY A 1 397 ? 12.905 9.505 -30.505 1.00 93.50 397 GLY A O 1
ATOM 3287 N N . LYS A 1 398 ? 13.568 10.354 -32.475 1.00 94.62 398 LYS A N 1
ATOM 3288 C CA . LYS A 1 398 ? 14.289 9.171 -32.924 1.00 94.62 398 LYS A CA 1
ATOM 3289 C C . LYS A 1 398 ? 15.764 9.297 -32.565 1.00 94.62 398 LYS A C 1
ATOM 3291 O O . LYS A 1 398 ? 16.467 10.142 -33.110 1.00 94.62 398 LYS A O 1
ATOM 3296 N N . TYR A 1 399 ? 16.226 8.428 -31.678 1.00 94.94 399 TYR A N 1
ATOM 3297 C CA . TYR A 1 399 ? 17.614 8.337 -31.243 1.00 94.94 399 TYR A CA 1
ATOM 3298 C C . TYR A 1 399 ? 18.323 7.227 -32.012 1.00 94.94 399 TYR A C 1
ATOM 3300 O O . TYR A 1 399 ? 17.976 6.051 -31.920 1.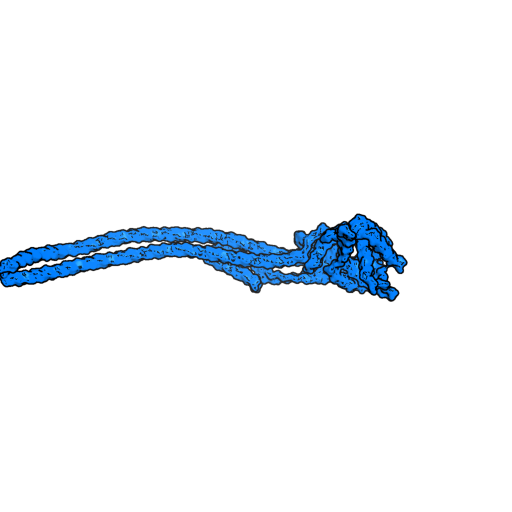00 94.94 399 TYR A O 1
ATOM 3308 N N . LEU A 1 400 ? 19.317 7.619 -32.797 1.00 94.19 400 LEU A N 1
ATOM 3309 C CA . LEU A 1 400 ? 20.061 6.768 -33.708 1.00 94.19 400 LEU A CA 1
ATOM 3310 C C . LEU A 1 400 ? 21.326 6.259 -33.013 1.00 94.19 400 LEU A C 1
ATOM 3312 O O . LEU A 1 400 ? 22.305 6.992 -32.872 1.00 94.19 400 LEU A O 1
ATOM 3316 N N . VAL A 1 401 ? 21.296 4.997 -32.581 1.00 92.50 401 VAL A N 1
ATOM 3317 C CA . VAL A 1 401 ? 22.431 4.308 -31.953 1.00 92.50 401 VAL A CA 1
ATOM 3318 C C . VAL A 1 401 ? 23.349 3.746 -33.043 1.00 92.50 401 VAL A C 1
ATOM 3320 O O . VAL A 1 401 ? 22.912 2.900 -33.824 1.00 92.50 401 VAL A O 1
ATOM 3323 N N . PRO A 1 402 ? 24.611 4.183 -33.127 1.00 91.69 402 PRO A N 1
ATOM 3324 C CA . PRO A 1 402 ? 25.535 3.748 -34.168 1.00 91.69 402 PRO A CA 1
ATOM 3325 C C . PRO A 1 402 ? 26.127 2.358 -33.907 1.00 91.69 402 PRO A C 1
ATOM 3327 O O . PRO A 1 402 ? 26.463 1.990 -32.782 1.00 91.69 402 PRO A O 1
ATOM 3330 N N . PHE A 1 403 ? 26.338 1.631 -34.997 1.00 91.44 403 PHE A N 1
ATOM 3331 C CA . PHE A 1 403 ? 27.145 0.422 -35.094 1.00 91.44 403 PHE A CA 1
ATOM 3332 C C . PHE A 1 403 ? 28.141 0.606 -36.238 1.00 91.44 403 PHE A C 1
ATOM 3334 O O . PHE A 1 403 ? 27.777 1.105 -37.304 1.00 91.44 403 PHE A O 1
ATOM 3341 N N . ILE A 1 404 ? 29.391 0.200 -36.039 1.00 90.62 404 ILE A N 1
ATOM 3342 C CA . ILE A 1 404 ? 30.424 0.294 -37.074 1.00 90.62 404 ILE A CA 1
ATOM 3343 C C . ILE A 1 404 ? 30.346 -0.973 -37.923 1.00 90.62 404 ILE A C 1
ATOM 3345 O O . ILE A 1 404 ? 30.550 -2.077 -37.419 1.00 90.62 404 ILE A O 1
ATOM 3349 N N . ALA A 1 405 ? 30.035 -0.816 -39.205 1.00 90.50 405 ALA A N 1
ATOM 3350 C CA . ALA A 1 405 ? 30.035 -1.889 -40.185 1.00 90.50 405 ALA A CA 1
ATOM 3351 C C . ALA A 1 405 ? 31.350 -1.889 -40.962 1.00 90.50 405 ALA A C 1
ATOM 3353 O O . ALA A 1 405 ? 31.734 -0.869 -41.535 1.00 90.50 405 ALA A O 1
ATOM 3354 N N . ILE A 1 406 ? 32.009 -3.044 -41.006 1.00 89.25 406 ILE A N 1
ATOM 3355 C CA . ILE A 1 406 ? 33.261 -3.236 -41.733 1.00 89.25 406 ILE A CA 1
ATOM 3356 C C . ILE A 1 406 ? 33.059 -4.328 -42.766 1.00 89.25 406 ILE A C 1
ATOM 3358 O O . ILE A 1 406 ? 32.784 -5.484 -42.428 1.00 89.25 406 ILE A O 1
ATOM 3362 N N . LEU A 1 407 ? 33.208 -3.959 -44.032 1.00 88.69 407 LEU A N 1
ATOM 3363 C CA . LEU A 1 407 ? 33.201 -4.910 -45.128 1.00 88.69 407 LEU A CA 1
ATOM 3364 C C . LEU A 1 407 ? 34.637 -5.331 -45.421 1.00 88.69 407 LEU A C 1
ATOM 3366 O O . LEU A 1 407 ? 35.457 -4.516 -45.835 1.00 88.69 407 LEU A O 1
ATOM 3370 N N . TYR A 1 408 ? 34.924 -6.611 -45.235 1.00 86.88 408 TYR A N 1
ATOM 3371 C CA . TYR A 1 408 ? 36.199 -7.225 -45.574 1.00 86.88 408 TYR A CA 1
ATOM 3372 C C . TYR A 1 408 ? 36.109 -7.982 -46.889 1.00 86.88 408 TYR A C 1
ATOM 3374 O O . TYR A 1 408 ? 35.072 -8.573 -47.187 1.00 86.88 408 TYR A O 1
ATOM 3382 N N . THR A 1 409 ? 37.220 -8.045 -47.616 1.00 83.88 409 THR A N 1
ATOM 3383 C CA . THR A 1 409 ? 37.390 -8.917 -48.786 1.00 83.88 409 THR A CA 1
ATOM 3384 C C . THR A 1 409 ? 38.627 -9.789 -48.592 1.00 83.88 409 THR A C 1
ATOM 3386 O O . THR A 1 409 ? 39.691 -9.286 -48.221 1.00 83.88 409 THR A O 1
ATOM 3389 N N . THR A 1 410 ? 38.490 -11.102 -48.783 1.00 80.50 410 THR A N 1
ATOM 3390 C CA . THR A 1 410 ? 39.636 -12.026 -48.805 1.00 80.50 410 THR A CA 1
ATOM 3391 C C . THR A 1 410 ? 40.370 -11.944 -50.151 1.00 80.50 410 THR A C 1
ATOM 3393 O O . THR A 1 410 ? 39.814 -11.407 -51.111 1.00 80.50 410 THR A O 1
ATOM 3396 N N . PRO A 1 411 ? 41.594 -12.488 -50.284 1.00 76.31 411 PRO A N 1
ATOM 3397 C CA . PRO A 1 411 ? 42.320 -12.483 -51.553 1.00 76.31 411 PRO A CA 1
ATOM 3398 C C . PRO A 1 411 ? 41.583 -13.274 -52.643 1.00 76.31 411 PRO A C 1
ATOM 3400 O O . PRO A 1 411 ? 41.722 -12.975 -53.822 1.00 76.31 411 PRO A O 1
ATOM 3403 N N . GLU A 1 412 ? 40.753 -14.244 -52.249 1.00 78.31 412 GLU A N 1
ATOM 3404 C CA . GLU A 1 412 ? 39.881 -15.025 -53.132 1.00 78.31 412 GLU A CA 1
ATOM 3405 C C . GLU A 1 412 ? 38.584 -14.279 -53.518 1.00 78.31 412 GLU A C 1
ATOM 3407 O O . GLU A 1 412 ? 37.712 -14.852 -54.168 1.00 78.31 412 GLU A O 1
ATOM 3412 N N . GLY A 1 413 ? 38.424 -13.013 -53.110 1.00 77.00 413 GLY A N 1
ATOM 3413 C CA . GLY A 1 413 ? 37.258 -12.182 -53.426 1.00 77.00 413 GLY A CA 1
ATOM 3414 C C . GLY A 1 413 ? 36.030 -12.444 -52.549 1.00 77.00 413 GLY A C 1
ATOM 3415 O O . GLY A 1 413 ? 34.952 -11.924 -52.835 1.00 77.00 413 GLY A O 1
ATOM 3416 N N . ILE A 1 414 ? 36.163 -13.230 -51.474 1.00 81.25 414 ILE A N 1
ATOM 3417 C CA . ILE A 1 414 ? 35.049 -13.532 -50.571 1.00 81.25 414 ILE A CA 1
ATOM 3418 C C . ILE A 1 414 ? 34.826 -12.345 -49.639 1.00 81.25 414 ILE A C 1
ATOM 3420 O O . ILE A 1 414 ? 35.709 -11.938 -48.884 1.00 81.25 414 ILE A O 1
ATOM 3424 N N . GLU A 1 415 ? 33.610 -11.812 -49.661 1.00 82.69 415 GLU A N 1
ATOM 3425 C CA . GLU A 1 415 ? 33.218 -10.704 -48.800 1.00 82.69 415 GLU A CA 1
ATOM 3426 C C . GLU A 1 415 ? 32.642 -11.187 -47.464 1.00 82.69 415 GLU A C 1
ATOM 3428 O O . GLU A 1 415 ? 31.688 -11.974 -47.427 1.00 82.69 415 GLU A O 1
ATOM 3433 N N . SER A 1 416 ? 33.152 -10.640 -46.359 1.00 85.00 416 SER A N 1
ATOM 3434 C CA . SER A 1 416 ? 32.594 -10.842 -45.018 1.00 85.00 416 SER A CA 1
ATOM 3435 C C . SER A 1 416 ? 32.298 -9.509 -44.338 1.00 85.00 416 SER A C 1
ATOM 3437 O O . SER A 1 416 ? 33.121 -8.603 -44.393 1.00 85.00 416 SER A O 1
ATOM 3439 N N . LEU A 1 417 ? 31.147 -9.409 -43.673 1.00 86.19 417 LEU A N 1
ATOM 3440 C CA . LEU A 1 417 ? 30.715 -8.216 -42.946 1.00 86.19 417 LEU A CA 1
ATOM 3441 C C . LEU A 1 417 ? 30.849 -8.435 -41.440 1.00 86.19 417 LEU A C 1
ATOM 3443 O O . LEU A 1 417 ? 30.284 -9.398 -40.914 1.00 86.19 417 LEU A O 1
ATOM 3447 N N . ASP A 1 418 ? 31.509 -7.511 -40.753 1.00 86.69 418 ASP A N 1
ATOM 3448 C CA . ASP A 1 418 ? 31.499 -7.433 -39.296 1.00 86.69 418 ASP A CA 1
ATOM 3449 C C . ASP A 1 418 ? 30.780 -6.175 -38.825 1.00 86.69 418 ASP A C 1
ATOM 3451 O O . ASP A 1 418 ? 30.819 -5.131 -39.473 1.00 86.69 418 ASP A O 1
ATOM 3455 N N . ILE A 1 419 ? 30.069 -6.310 -37.707 1.00 87.12 419 ILE A N 1
ATOM 3456 C CA . ILE A 1 419 ? 29.314 -5.228 -37.086 1.00 87.12 419 ILE A CA 1
ATOM 3457 C C . ILE A 1 419 ? 29.772 -5.128 -35.650 1.00 87.12 419 ILE A C 1
ATOM 3459 O O . ILE A 1 419 ? 29.662 -6.086 -34.883 1.00 87.12 419 ILE A O 1
ATOM 3463 N N . ILE A 1 420 ? 30.275 -3.957 -35.312 1.00 85.31 420 ILE A N 1
ATOM 3464 C CA . ILE A 1 420 ? 30.828 -3.654 -34.009 1.00 85.31 420 ILE A CA 1
ATOM 3465 C C . ILE A 1 420 ? 29.849 -2.714 -33.301 1.00 85.31 420 ILE A C 1
ATOM 3467 O O . ILE A 1 420 ? 29.387 -1.745 -33.916 1.00 85.31 420 ILE A O 1
ATOM 3471 N N . PRO A 1 421 ? 29.474 -3.002 -32.042 1.00 83.44 421 PRO A N 1
ATOM 3472 C CA . PRO A 1 421 ? 28.637 -2.101 -31.264 1.00 83.44 421 PRO A CA 1
ATOM 3473 C C . PRO A 1 421 ? 29.397 -0.814 -30.912 1.00 83.44 421 PRO A C 1
ATOM 3475 O O . PRO A 1 421 ? 30.568 -0.647 -31.245 1.00 83.44 421 PRO A O 1
ATOM 3478 N N . LEU A 1 422 ? 28.729 0.101 -30.214 1.00 82.06 422 LEU A N 1
ATOM 3479 C CA . LEU A 1 422 ? 29.356 1.320 -29.714 1.00 82.06 422 LEU A CA 1
ATOM 3480 C C . LEU A 1 422 ? 30.614 0.994 -28.891 1.00 82.06 422 LEU A C 1
ATOM 3482 O O . LEU A 1 422 ? 30.611 0.066 -28.070 1.00 82.06 422 LEU A O 1
ATOM 3486 N N . VAL A 1 423 ? 31.671 1.778 -29.102 1.00 80.12 423 VAL A N 1
ATOM 3487 C CA . VAL A 1 423 ? 32.979 1.614 -28.456 1.00 80.12 423 VAL A CA 1
ATOM 3488 C C . VAL A 1 423 ? 33.172 2.691 -27.387 1.00 80.12 423 VAL A C 1
ATOM 3490 O O . VAL A 1 423 ? 32.859 3.859 -27.609 1.00 80.12 423 VAL A O 1
ATOM 3493 N N . LYS A 1 424 ? 33.696 2.311 -26.220 1.00 83.56 424 LYS A N 1
ATOM 3494 C CA . LYS A 1 424 ? 34.099 3.227 -25.145 1.00 83.56 424 LYS A CA 1
ATOM 3495 C C . LYS A 1 424 ? 35.624 3.258 -25.062 1.00 83.56 424 LYS A C 1
ATOM 3497 O O . LYS A 1 424 ? 36.248 2.210 -24.902 1.00 83.56 424 LYS A O 1
ATOM 3502 N N . ILE A 1 425 ? 36.219 4.441 -25.162 1.00 82.81 425 ILE A N 1
ATOM 3503 C CA . ILE A 1 425 ? 37.663 4.657 -25.027 1.00 82.81 425 ILE A CA 1
ATOM 3504 C C . ILE A 1 425 ? 37.919 5.332 -23.684 1.00 82.81 425 ILE A C 1
ATOM 3506 O O . ILE A 1 425 ? 37.493 6.459 -23.460 1.00 82.81 425 ILE A O 1
ATOM 3510 N N . TYR A 1 426 ? 38.620 4.645 -22.789 1.00 80.19 426 TYR A N 1
ATOM 3511 C CA . TYR A 1 426 ? 39.039 5.177 -21.498 1.00 80.19 426 TYR A CA 1
ATOM 3512 C C . TYR A 1 426 ? 40.480 5.654 -21.604 1.00 80.19 426 TYR A C 1
ATOM 3514 O O . TYR A 1 426 ? 41.390 4.836 -21.736 1.00 80.19 426 TYR A O 1
ATOM 3522 N N . ALA A 1 427 ? 40.685 6.964 -21.515 1.00 71.38 427 ALA A N 1
ATOM 3523 C CA . ALA A 1 427 ? 42.016 7.537 -21.382 1.00 71.38 427 ALA A CA 1
ATOM 3524 C C . ALA A 1 427 ? 42.355 7.650 -19.890 1.00 71.38 427 ALA A C 1
ATOM 3526 O O . ALA A 1 427 ? 41.705 8.394 -19.153 1.00 71.38 427 ALA A O 1
ATOM 3527 N N . SER A 1 428 ? 43.353 6.895 -19.423 1.00 66.19 428 SER A N 1
ATOM 3528 C CA . SER A 1 428 ? 43.839 6.987 -18.043 1.00 66.19 428 SER A CA 1
ATOM 3529 C C . SER A 1 428 ? 45.310 7.395 -18.000 1.00 66.19 428 SER A C 1
ATOM 3531 O O . SER A 1 428 ? 46.157 6.841 -18.708 1.00 66.19 428 SER A O 1
ATOM 3533 N N . LYS A 1 429 ? 45.615 8.380 -17.150 1.00 60.25 429 LYS A N 1
ATOM 3534 C CA . LYS A 1 429 ? 46.987 8.797 -16.850 1.00 60.25 429 LYS A CA 1
ATOM 3535 C C . LYS A 1 429 ? 47.444 8.084 -15.583 1.00 60.25 429 LYS A C 1
ATOM 3537 O O . LYS A 1 429 ? 46.927 8.364 -14.504 1.00 60.25 429 LYS A O 1
ATOM 3542 N N . THR A 1 430 ? 48.411 7.175 -15.699 1.00 57.16 430 THR A N 1
ATOM 3543 C CA . THR A 1 430 ? 49.165 6.686 -14.533 1.00 57.16 430 THR A CA 1
ATOM 3544 C C . THR A 1 430 ? 50.471 7.467 -14.401 1.00 57.16 430 THR A C 1
ATOM 3546 O O . THR A 1 430 ? 50.932 8.077 -15.363 1.00 57.16 430 THR A O 1
ATOM 3549 N N . MET A 1 431 ? 51.084 7.445 -13.213 1.00 49.12 431 MET A N 1
ATOM 3550 C CA . MET A 1 431 ? 52.286 8.231 -12.884 1.00 49.12 431 MET A CA 1
ATOM 3551 C C . MET A 1 431 ? 53.497 7.931 -13.802 1.00 49.12 431 MET A C 1
ATOM 3553 O O . MET A 1 431 ? 54.389 8.765 -13.909 1.00 49.12 431 MET A O 1
ATOM 3557 N N . PHE A 1 432 ? 53.509 6.782 -14.497 1.00 50.50 432 PHE A N 1
ATOM 3558 C CA . PHE A 1 432 ? 54.619 6.343 -15.359 1.00 50.50 432 PHE A CA 1
ATOM 3559 C C . PHE A 1 432 ? 54.202 5.838 -16.752 1.00 50.50 432 PHE A C 1
ATOM 3561 O O . PHE A 1 432 ? 55.065 5.470 -17.543 1.00 50.50 432 PHE A O 1
ATOM 3568 N N . SER A 1 433 ? 52.904 5.800 -17.084 1.00 54.50 433 SER A N 1
ATOM 3569 C CA . SER A 1 433 ? 52.448 5.378 -18.417 1.00 54.50 433 SER A CA 1
ATOM 3570 C C . SER A 1 433 ? 51.043 5.880 -18.760 1.00 54.50 433 SER A C 1
ATOM 3572 O O . SER A 1 433 ? 50.190 6.076 -17.887 1.00 54.50 433 SER A O 1
ATOM 3574 N N . ARG A 1 434 ? 50.794 6.071 -20.056 1.00 61.81 434 ARG A N 1
ATOM 3575 C CA . ARG A 1 434 ? 49.452 6.282 -20.607 1.00 61.81 434 ARG A CA 1
ATOM 3576 C C . ARG A 1 434 ? 48.853 4.913 -20.898 1.00 61.81 434 ARG A C 1
ATOM 3578 O O . ARG A 1 434 ? 49.493 4.109 -21.571 1.00 61.81 434 ARG A O 1
ATOM 3585 N N . GLN A 1 435 ? 47.657 4.641 -20.386 1.00 64.19 435 GLN A N 1
ATOM 3586 C CA . GLN A 1 435 ? 46.907 3.450 -20.774 1.00 64.19 435 GLN A CA 1
ATOM 3587 C C . GLN A 1 435 ? 45.556 3.876 -21.326 1.00 64.19 435 GLN A C 1
ATOM 3589 O O . GLN A 1 435 ? 44.672 4.316 -20.581 1.00 64.19 435 GLN A O 1
ATOM 3594 N N . THR A 1 436 ? 45.425 3.731 -22.642 1.00 71.62 436 THR A N 1
ATOM 3595 C CA . THR A 1 436 ? 44.158 3.855 -23.352 1.00 71.62 436 THR A CA 1
ATOM 3596 C C . THR A 1 436 ? 43.523 2.477 -23.403 1.00 71.62 436 THR A C 1
ATOM 3598 O O . THR A 1 436 ? 44.039 1.560 -24.038 1.00 71.62 436 THR A O 1
ATOM 3601 N N . LYS A 1 437 ? 42.414 2.304 -22.684 1.00 79.19 437 LYS A N 1
ATOM 3602 C CA . LYS A 1 437 ? 41.664 1.048 -22.664 1.00 79.19 437 LYS A CA 1
ATOM 3603 C C . LYS A 1 437 ? 40.442 1.186 -23.551 1.00 79.19 437 LYS A C 1
ATOM 3605 O O . LYS A 1 437 ? 39.615 2.069 -23.332 1.00 79.19 437 LYS A O 1
ATOM 3610 N N . ILE A 1 438 ? 40.302 0.284 -24.514 1.00 79.88 438 ILE A N 1
ATOM 3611 C CA . ILE A 1 438 ? 39.143 0.249 -25.400 1.00 79.88 438 ILE A CA 1
ATOM 3612 C C . ILE A 1 438 ? 38.202 -0.869 -24.953 1.00 79.88 438 ILE A C 1
ATOM 3614 O O . ILE A 1 438 ? 38.630 -1.999 -24.728 1.00 79.88 438 ILE A O 1
ATOM 3618 N N . ILE A 1 439 ? 36.922 -0.546 -24.768 1.00 78.81 439 ILE A N 1
ATOM 3619 C CA . ILE A 1 439 ? 35.896 -1.485 -24.308 1.00 78.81 439 ILE A CA 1
ATOM 3620 C C . ILE A 1 439 ? 34.692 -1.413 -25.245 1.00 78.81 439 ILE A C 1
ATOM 3622 O O . ILE A 1 439 ? 34.096 -0.354 -25.434 1.00 78.81 439 ILE A O 1
ATOM 3626 N N . GLU A 1 440 ? 34.301 -2.553 -25.806 1.00 78.25 440 GLU A N 1
ATOM 3627 C CA . GLU A 1 440 ? 33.065 -2.685 -26.581 1.00 78.25 440 GLU A CA 1
ATOM 3628 C C . GLU A 1 440 ? 31.845 -2.811 -25.654 1.00 78.25 440 GLU A C 1
ATOM 3630 O O . GLU A 1 440 ? 31.891 -3.472 -24.612 1.00 78.25 440 GLU A O 1
ATOM 3635 N N . THR A 1 441 ? 30.723 -2.198 -26.034 1.00 74.12 441 THR A N 1
ATOM 3636 C CA . THR A 1 441 ? 29.476 -2.273 -25.255 1.00 74.12 441 THR A CA 1
ATOM 3637 C C . THR A 1 441 ? 28.820 -3.654 -25.363 1.00 74.12 441 THR A C 1
ATOM 3639 O O . THR A 1 441 ? 28.187 -4.008 -26.359 1.00 74.12 441 THR A O 1
ATOM 3642 N N . GLN A 1 442 ? 28.943 -4.459 -24.304 1.00 71.62 442 GLN A N 1
ATOM 3643 C CA . GLN A 1 442 ? 28.431 -5.837 -24.283 1.00 71.62 442 GLN A CA 1
ATOM 3644 C C . GLN A 1 442 ? 26.899 -5.917 -24.383 1.00 71.62 442 GLN A C 1
ATOM 3646 O O . GLN A 1 442 ? 26.363 -6.828 -25.014 1.00 71.62 442 GLN A O 1
ATOM 3651 N N . THR A 1 443 ? 26.170 -4.954 -23.815 1.00 73.12 443 THR A N 1
ATOM 3652 C CA . THR A 1 443 ? 24.699 -4.961 -23.819 1.00 73.12 443 THR A CA 1
ATOM 3653 C C . THR A 1 443 ? 24.125 -4.758 -25.229 1.00 73.12 443 THR A C 1
ATOM 3655 O O . THR A 1 443 ? 23.147 -5.413 -25.610 1.00 73.12 443 THR A O 1
ATOM 3658 N N . LEU A 1 444 ? 24.763 -3.909 -26.044 1.00 75.38 444 LEU A N 1
ATOM 3659 C CA . LEU A 1 444 ? 24.400 -3.679 -27.447 1.00 75.38 444 LEU A CA 1
ATOM 3660 C C . LEU A 1 444 ? 24.980 -4.729 -28.408 1.00 75.38 444 LEU A C 1
ATOM 3662 O O . LEU A 1 444 ? 24.468 -4.871 -29.520 1.00 75.38 444 LEU A O 1
ATOM 3666 N N . ALA A 1 445 ? 25.969 -5.527 -27.992 1.00 73.31 445 ALA A N 1
ATOM 3667 C CA . ALA A 1 445 ? 26.546 -6.591 -28.822 1.00 73.31 445 ALA A CA 1
ATOM 3668 C C . ALA A 1 445 ? 25.494 -7.615 -29.301 1.00 73.31 445 ALA A C 1
ATOM 3670 O O . ALA A 1 445 ? 25.522 -8.062 -30.448 1.00 73.31 445 ALA A O 1
ATOM 3671 N N . SER A 1 446 ? 24.492 -7.921 -28.468 1.00 72.50 446 SER A N 1
ATOM 3672 C CA . SER A 1 446 ? 23.362 -8.786 -28.853 1.00 72.50 446 SER A CA 1
ATOM 3673 C C . SER A 1 446 ? 22.544 -8.232 -30.034 1.00 72.50 446 SER A C 1
ATOM 3675 O O . SER A 1 446 ? 22.024 -8.996 -30.852 1.00 72.50 446 SER A O 1
ATOM 3677 N N . ARG A 1 447 ? 22.466 -6.900 -30.174 1.00 77.75 447 ARG A N 1
ATOM 3678 C CA . ARG A 1 447 ? 21.833 -6.226 -31.317 1.00 77.75 447 ARG A CA 1
ATOM 3679 C C . ARG A 1 447 ? 22.734 -6.210 -32.543 1.00 77.75 447 ARG A C 1
ATOM 3681 O O . ARG A 1 447 ? 22.215 -6.379 -33.641 1.00 77.75 447 ARG A O 1
ATOM 3688 N N . ALA A 1 448 ? 24.054 -6.107 -32.372 1.00 77.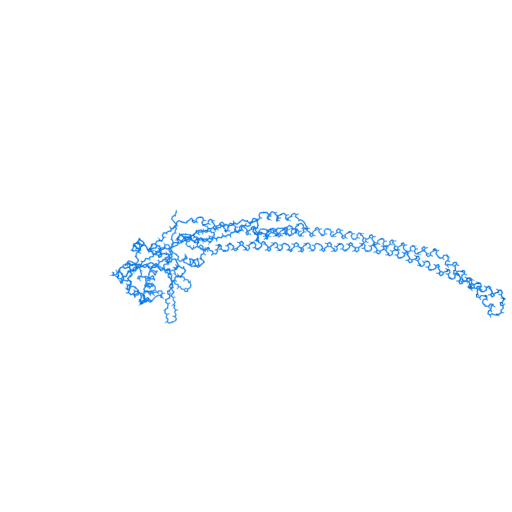12 448 ALA A N 1
ATOM 3689 C CA . ALA A 1 448 ? 25.014 -6.202 -33.475 1.00 77.12 448 ALA A CA 1
ATOM 3690 C C . ALA A 1 448 ? 24.886 -7.537 -34.236 1.00 77.12 448 ALA A C 1
ATOM 3692 O O . ALA A 1 448 ? 24.851 -7.553 -35.466 1.00 77.12 448 ALA A O 1
ATOM 3693 N N . LEU A 1 449 ? 24.712 -8.655 -33.516 1.00 77.19 449 LEU A N 1
ATOM 3694 C CA . LEU A 1 449 ? 24.471 -9.972 -34.128 1.00 77.19 449 LEU A CA 1
ATOM 3695 C C . LEU A 1 449 ? 23.191 -10.000 -34.976 1.00 77.19 449 LEU A C 1
ATOM 3697 O O . LEU A 1 449 ? 23.188 -10.518 -36.093 1.00 77.19 449 LEU A O 1
ATOM 3701 N N . ARG A 1 450 ? 22.100 -9.410 -34.473 1.00 76.19 450 ARG A N 1
ATOM 3702 C CA . ARG A 1 450 ? 20.836 -9.313 -35.219 1.00 76.19 450 ARG A CA 1
ATOM 3703 C C . ARG A 1 450 ? 20.964 -8.394 -36.426 1.00 76.19 450 ARG A C 1
ATOM 3705 O O . ARG A 1 450 ? 20.507 -8.755 -37.506 1.00 76.19 450 ARG A O 1
ATOM 3712 N N . LEU A 1 451 ? 21.633 -7.254 -36.275 1.00 82.06 451 LEU A N 1
ATOM 3713 C CA . LEU A 1 451 ? 21.933 -6.362 -37.391 1.00 82.06 451 LEU A CA 1
ATOM 3714 C C . LEU A 1 451 ? 22.682 -7.100 -38.492 1.00 82.06 451 LEU A C 1
ATOM 3716 O O . LEU A 1 451 ? 22.301 -6.975 -39.649 1.00 82.06 451 LEU A O 1
ATOM 3720 N N . LYS A 1 452 ? 23.654 -7.951 -38.143 1.00 82.31 452 LYS A N 1
ATOM 3721 C CA . LYS A 1 452 ? 24.407 -8.736 -39.126 1.00 82.31 452 LYS A CA 1
ATOM 3722 C C . LYS A 1 452 ? 23.480 -9.621 -39.950 1.00 82.31 452 LYS A C 1
ATOM 3724 O O . LYS A 1 452 ? 23.645 -9.684 -41.157 1.00 82.31 452 LYS A O 1
ATOM 3729 N N . SER A 1 453 ? 22.455 -10.223 -39.346 1.00 79.75 453 SER A N 1
ATOM 3730 C CA . SER A 1 453 ? 21.452 -10.987 -40.104 1.00 79.75 453 SER A CA 1
ATOM 3731 C C . SER A 1 453 ? 20.573 -10.124 -41.023 1.00 79.75 453 SER A C 1
ATOM 3733 O O . SER A 1 453 ? 20.187 -10.586 -42.091 1.00 79.75 453 SER A O 1
ATOM 3735 N N . ILE A 1 454 ? 20.294 -8.871 -40.644 1.00 79.31 454 ILE A N 1
ATOM 3736 C CA . ILE A 1 454 ? 19.449 -7.940 -41.412 1.00 79.31 454 ILE A CA 1
ATOM 3737 C C . ILE A 1 454 ? 20.220 -7.349 -42.599 1.00 79.31 454 ILE A C 1
ATOM 3739 O O . ILE A 1 454 ? 19.696 -7.280 -43.709 1.00 79.31 454 ILE A O 1
ATOM 3743 N N . VAL A 1 455 ? 21.465 -6.924 -42.374 1.00 82.75 455 VAL A N 1
ATOM 3744 C CA . VAL A 1 455 ? 22.243 -6.144 -43.350 1.00 82.75 455 VAL A CA 1
ATOM 3745 C C . VAL A 1 455 ? 23.227 -6.978 -44.171 1.00 82.75 455 VAL A C 1
ATOM 3747 O O . VAL A 1 455 ? 23.883 -6.457 -45.068 1.00 82.75 455 VAL A O 1
ATOM 3750 N N . ASN A 1 456 ? 23.339 -8.284 -43.914 1.00 80.44 456 ASN A N 1
ATOM 3751 C CA . ASN A 1 456 ? 24.166 -9.188 -44.717 1.00 80.44 456 ASN A CA 1
ATOM 3752 C C . ASN A 1 456 ? 23.439 -9.652 -45.994 1.00 80.44 456 ASN A C 1
ATOM 3754 O O . ASN A 1 456 ? 23.388 -10.839 -46.309 1.00 80.44 456 ASN A O 1
ATOM 3758 N N . THR A 1 457 ? 22.872 -8.697 -46.725 1.00 83.88 457 THR A N 1
ATOM 3759 C CA . THR A 1 457 ? 22.258 -8.883 -48.043 1.00 83.88 457 THR A CA 1
ATOM 3760 C C . THR A 1 457 ? 23.061 -8.108 -49.085 1.00 83.88 457 THR A C 1
ATOM 3762 O O . THR A 1 457 ? 23.735 -7.124 -48.771 1.00 83.88 457 THR A O 1
ATOM 3765 N N . THR A 1 458 ? 23.004 -8.530 -50.348 1.00 83.25 458 THR A N 1
ATOM 3766 C CA . THR A 1 458 ? 23.733 -7.859 -51.438 1.00 83.25 458 THR A CA 1
ATOM 3767 C C . THR A 1 458 ? 23.331 -6.389 -51.590 1.00 83.25 458 THR A C 1
ATOM 3769 O O . THR A 1 458 ? 24.168 -5.551 -51.915 1.00 83.25 458 THR A O 1
ATOM 3772 N N . GLU A 1 459 ? 22.066 -6.060 -51.328 1.00 86.00 459 GLU A N 1
ATOM 3773 C CA . GLU A 1 459 ? 21.542 -4.693 -51.379 1.00 86.00 459 GLU A CA 1
ATOM 3774 C C . GLU A 1 459 ? 22.178 -3.795 -50.310 1.00 86.00 459 GLU A C 1
ATOM 3776 O O . GLU A 1 459 ? 22.767 -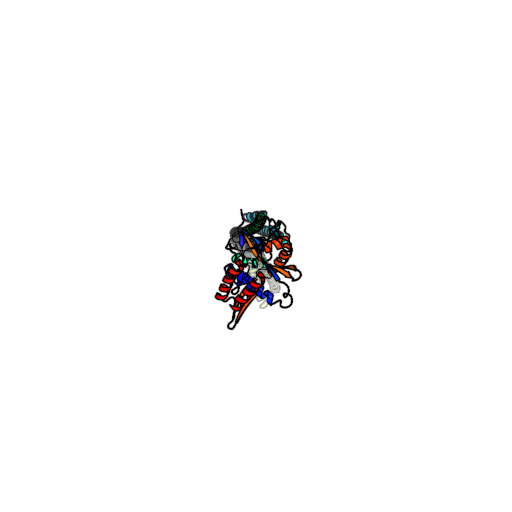2.767 -50.643 1.00 86.00 459 GLU A O 1
ATOM 3781 N N . TYR A 1 460 ? 22.169 -4.220 -49.043 1.00 85.19 460 TYR A N 1
ATOM 3782 C CA . TYR A 1 460 ? 22.779 -3.445 -47.959 1.00 85.19 460 TYR A CA 1
ATOM 3783 C C . TYR A 1 460 ? 24.285 -3.294 -48.120 1.00 85.19 460 TYR A C 1
ATOM 3785 O O . TYR A 1 460 ? 24.824 -2.239 -47.806 1.00 85.19 460 TYR A O 1
ATOM 3793 N N . ARG A 1 461 ? 24.976 -4.304 -48.660 1.00 85.56 461 ARG A N 1
ATOM 3794 C CA . ARG A 1 461 ? 26.406 -4.185 -48.977 1.00 85.56 461 ARG A CA 1
ATOM 3795 C C . ARG A 1 461 ? 26.674 -3.086 -50.006 1.00 85.56 461 ARG A C 1
ATOM 3797 O O . ARG A 1 461 ? 27.609 -2.312 -49.824 1.00 85.56 461 ARG A O 1
ATOM 3804 N N . LYS A 1 462 ? 25.837 -2.966 -51.046 1.00 87.25 462 LYS A N 1
ATOM 3805 C CA . LYS A 1 462 ? 25.922 -1.847 -52.001 1.00 87.25 462 LYS A CA 1
ATOM 3806 C C . LYS A 1 462 ? 25.671 -0.511 -51.307 1.00 87.25 462 LYS A C 1
ATOM 3808 O O . LYS A 1 462 ? 26.431 0.421 -51.524 1.00 87.25 462 LYS A O 1
ATOM 3813 N N . MET A 1 463 ? 24.661 -0.429 -50.441 1.00 88.69 463 MET A N 1
ATOM 3814 C CA . MET A 1 463 ? 24.380 0.793 -49.680 1.00 88.69 463 MET A CA 1
ATOM 3815 C C . MET A 1 463 ? 25.543 1.173 -48.751 1.00 88.69 463 MET A C 1
ATOM 3817 O O . MET A 1 463 ? 25.907 2.342 -48.687 1.00 88.69 463 MET A O 1
ATOM 3821 N N . ILE A 1 464 ? 26.180 0.207 -48.082 1.00 88.06 464 ILE A N 1
ATOM 3822 C CA . ILE A 1 464 ? 27.365 0.434 -47.236 1.00 88.06 464 ILE A CA 1
ATOM 3823 C C . ILE A 1 464 ? 28.485 1.065 -48.071 1.00 88.06 464 ILE A C 1
ATOM 3825 O O . ILE A 1 464 ? 29.038 2.088 -47.685 1.00 88.06 464 ILE A O 1
ATOM 3829 N N . LEU A 1 465 ? 28.744 0.540 -49.271 1.00 88.12 465 LEU A N 1
ATOM 3830 C CA . LEU A 1 465 ? 29.740 1.115 -50.182 1.00 88.12 465 LEU A CA 1
ATOM 3831 C C . LEU A 1 465 ? 29.424 2.568 -50.585 1.00 88.12 465 LEU A C 1
ATOM 3833 O O . LEU A 1 465 ? 30.352 3.333 -50.824 1.00 88.12 465 LEU A O 1
ATOM 3837 N N . THR A 1 466 ? 28.148 2.973 -50.632 1.00 87.81 466 THR A N 1
ATOM 3838 C CA . THR A 1 466 ? 27.773 4.366 -50.961 1.00 87.81 466 THR A CA 1
ATOM 3839 C C . THR A 1 466 ? 28.002 5.363 -49.827 1.00 87.81 466 THR A C 1
ATOM 3841 O O . THR A 1 466 ? 28.216 6.541 -50.096 1.00 87.81 466 THR A O 1
ATOM 3844 N N . VAL A 1 467 ? 27.978 4.914 -48.569 1.00 89.94 467 VAL A N 1
ATOM 3845 C CA . VAL A 1 467 ? 28.256 5.749 -47.384 1.00 89.94 467 VAL A CA 1
ATOM 3846 C C . VAL A 1 467 ? 29.580 5.347 -46.737 1.00 89.94 467 VAL A C 1
ATOM 3848 O O . VAL A 1 467 ? 29.712 5.262 -45.513 1.00 89.94 467 VAL A O 1
ATOM 3851 N N . ASN A 1 468 ? 30.560 5.035 -47.581 1.00 90.62 468 ASN A N 1
ATOM 3852 C CA . ASN A 1 468 ? 31.877 4.619 -47.145 1.00 90.62 468 ASN A CA 1
ATOM 3853 C C . ASN A 1 468 ? 32.626 5.797 -46.509 1.00 90.62 468 ASN A C 1
ATOM 3855 O O . ASN A 1 468 ? 32.795 6.853 -47.115 1.00 90.62 468 ASN A O 1
ATOM 3859 N N . LEU A 1 469 ? 33.085 5.594 -45.281 1.00 90.56 469 LEU A N 1
ATOM 3860 C CA . LEU A 1 469 ? 33.940 6.519 -44.558 1.00 90.56 469 LEU A CA 1
ATOM 3861 C C . LEU A 1 469 ? 35.407 6.380 -44.982 1.00 90.56 469 LEU A C 1
ATOM 3863 O O . LEU A 1 469 ? 36.167 7.316 -44.778 1.00 90.56 469 LEU A O 1
ATOM 3867 N N . LEU A 1 470 ? 35.808 5.282 -45.635 1.00 88.25 470 LEU A N 1
ATOM 3868 C CA . LEU A 1 470 ? 37.126 5.161 -46.276 1.00 88.25 470 LEU A CA 1
ATOM 3869 C C . LEU A 1 470 ? 37.184 5.959 -47.587 1.00 88.25 470 LEU A C 1
ATOM 3871 O O . LEU A 1 470 ? 37.239 5.396 -48.676 1.00 88.25 470 LEU A O 1
ATOM 3875 N N . ASP A 1 471 ? 37.153 7.281 -47.461 1.00 87.19 471 ASP A N 1
ATOM 3876 C CA . ASP A 1 471 ? 37.359 8.254 -48.534 1.00 87.19 471 ASP A CA 1
ATOM 3877 C C . ASP A 1 471 ? 38.328 9.338 -48.038 1.00 87.19 471 ASP A C 1
ATOM 3879 O O . ASP A 1 471 ? 38.362 9.672 -46.845 1.00 87.19 471 ASP A O 1
ATOM 3883 N N . LYS A 1 472 ? 39.094 9.925 -48.962 1.00 86.75 472 LYS A N 1
ATOM 3884 C CA . LYS A 1 472 ? 40.038 11.015 -48.701 1.00 86.75 472 LYS A CA 1
ATOM 3885 C C . LYS A 1 472 ? 39.418 12.169 -47.900 1.00 86.75 472 LYS A C 1
ATOM 3887 O O . LYS A 1 472 ? 40.028 12.651 -46.952 1.00 86.75 472 LYS A O 1
ATOM 3892 N N . LYS A 1 473 ? 38.171 12.556 -48.191 1.00 90.06 473 LYS A N 1
ATOM 3893 C CA . LYS A 1 473 ? 37.464 13.626 -47.459 1.00 90.06 473 LYS A CA 1
ATOM 3894 C C . LYS A 1 473 ? 37.333 13.334 -45.955 1.00 90.06 473 LYS A C 1
ATOM 3896 O O . LYS A 1 473 ? 37.425 14.238 -45.117 1.00 90.06 473 LYS A O 1
ATOM 3901 N N . TYR A 1 474 ? 37.047 12.082 -45.606 1.00 90.56 474 TYR A N 1
ATOM 3902 C CA . TYR A 1 474 ? 36.873 11.658 -44.218 1.00 90.56 474 TYR A CA 1
ATOM 3903 C C . TYR A 1 474 ? 38.222 11.431 -43.539 1.00 90.56 474 TYR A C 1
ATOM 3905 O O . TYR A 1 474 ? 38.342 11.739 -42.358 1.00 90.56 474 TYR A O 1
ATOM 3913 N N . LEU A 1 475 ? 39.251 11.000 -44.272 1.00 88.25 475 LEU A N 1
ATOM 3914 C CA . LEU A 1 475 ? 40.626 10.971 -43.767 1.00 88.25 475 LEU A CA 1
ATOM 3915 C C . LEU A 1 475 ? 41.142 12.358 -43.378 1.00 88.25 475 LEU A C 1
ATOM 3917 O O . LEU A 1 475 ? 41.622 12.519 -42.260 1.00 88.25 475 LEU A O 1
ATOM 3921 N N . ASP A 1 476 ? 40.953 13.377 -44.221 1.00 89.81 476 ASP A N 1
ATOM 3922 C CA . ASP A 1 476 ? 41.344 14.760 -43.898 1.00 89.81 476 ASP A CA 1
ATOM 3923 C C . ASP A 1 476 ? 40.634 15.262 -42.626 1.00 89.81 476 ASP A C 1
ATOM 3925 O O . ASP A 1 476 ? 41.175 16.008 -41.804 1.00 89.81 476 ASP A O 1
ATOM 3929 N N . THR A 1 477 ? 39.385 14.828 -42.436 1.00 90.88 477 THR A N 1
ATOM 3930 C CA . THR A 1 477 ? 38.611 15.119 -41.226 1.00 90.88 477 THR A CA 1
ATOM 3931 C C . THR A 1 477 ? 39.166 14.362 -40.020 1.00 90.88 477 THR A C 1
ATOM 3933 O O . THR A 1 477 ? 39.384 14.972 -38.977 1.00 90.88 477 THR A O 1
ATOM 3936 N N . ALA A 1 478 ? 39.464 13.072 -40.165 1.00 91.69 478 ALA A N 1
ATOM 3937 C CA . ALA A 1 478 ? 40.056 12.261 -39.112 1.00 91.69 478 ALA A CA 1
ATOM 3938 C C . ALA A 1 478 ? 41.447 12.763 -38.708 1.00 91.69 478 ALA A C 1
ATOM 3940 O O . ALA A 1 478 ? 41.745 12.764 -37.523 1.00 91.69 478 ALA A O 1
ATOM 3941 N N . SER A 1 479 ? 42.273 13.255 -39.638 1.00 92.75 479 SER A N 1
ATOM 3942 C CA . SER A 1 479 ? 43.600 13.814 -39.335 1.00 92.75 479 SER A CA 1
ATOM 3943 C C . SER A 1 479 ? 43.513 14.969 -38.334 1.00 92.75 479 SER A C 1
ATOM 3945 O O . SER A 1 479 ? 44.240 14.991 -37.343 1.00 92.75 479 SER A O 1
ATOM 3947 N N . ARG A 1 480 ? 42.551 15.886 -38.520 1.00 93.62 480 ARG A N 1
ATOM 3948 C CA . ARG A 1 480 ? 42.274 16.962 -37.549 1.00 93.62 480 ARG A CA 1
ATOM 3949 C C . ARG A 1 480 ? 41.800 16.413 -36.202 1.00 93.62 480 ARG A C 1
ATOM 3951 O O . ARG A 1 480 ? 42.216 16.909 -35.157 1.00 93.62 480 ARG A O 1
ATOM 3958 N N . GLY A 1 481 ? 40.975 15.367 -36.224 1.00 92.88 481 GLY A N 1
ATOM 3959 C CA . GLY A 1 481 ? 40.567 14.641 -35.022 1.00 92.88 481 GLY A CA 1
ATOM 3960 C C . GLY A 1 481 ? 41.752 14.019 -34.278 1.00 92.88 481 GLY A C 1
ATOM 3961 O O . GLY A 1 481 ? 41.882 14.206 -33.075 1.00 92.88 481 GLY A O 1
ATOM 3962 N N . PHE A 1 482 ? 42.669 13.351 -34.980 1.00 93.25 482 PHE A N 1
ATOM 3963 C CA . PHE A 1 482 ? 43.882 12.768 -34.405 1.00 93.25 482 PHE A CA 1
ATOM 3964 C C . PHE A 1 482 ? 44.767 13.830 -33.743 1.00 93.25 482 PHE A C 1
ATOM 3966 O O . PHE A 1 482 ? 45.216 13.626 -32.617 1.00 93.25 482 PHE A O 1
ATOM 3973 N N . GLU A 1 483 ? 44.958 14.991 -34.377 1.00 92.94 483 GLU A N 1
ATOM 3974 C CA . GLU A 1 483 ? 45.675 16.114 -33.758 1.00 92.94 483 GLU A CA 1
ATOM 3975 C C . GLU A 1 483 ? 45.022 16.575 -32.448 1.00 92.94 483 GLU A C 1
ATOM 3977 O O . GLU A 1 483 ? 45.725 16.878 -31.481 1.00 92.94 483 GLU A O 1
ATOM 3982 N N . LYS A 1 484 ? 43.685 16.631 -32.398 1.00 90.62 484 LYS A N 1
ATOM 3983 C CA . LYS A 1 484 ? 42.940 16.981 -31.179 1.00 90.62 484 LYS A CA 1
ATOM 3984 C C . LYS A 1 484 ? 43.112 15.925 -30.093 1.00 90.62 484 LYS A C 1
ATOM 3986 O O . LYS A 1 484 ? 43.465 16.282 -28.976 1.00 90.62 484 LYS A O 1
ATOM 3991 N N . LEU A 1 485 ? 42.958 14.643 -30.425 1.00 88.50 485 LEU A N 1
ATOM 3992 C CA . LEU A 1 485 ? 43.132 13.544 -29.469 1.00 88.50 485 LEU A CA 1
ATOM 3993 C C . LEU A 1 485 ? 44.552 13.511 -28.880 1.00 88.50 485 LEU A C 1
ATOM 3995 O O . LEU A 1 485 ? 44.721 13.207 -27.701 1.00 88.50 485 LEU A O 1
ATOM 3999 N N . VAL A 1 486 ? 45.571 13.858 -29.673 1.00 88.75 486 VAL A N 1
ATOM 4000 C CA . VAL A 1 486 ? 46.957 14.004 -29.196 1.00 88.75 486 VAL A CA 1
ATOM 4001 C C . VAL A 1 486 ? 47.103 15.215 -28.270 1.00 88.75 486 VAL A C 1
ATOM 4003 O O . VAL A 1 486 ? 47.720 15.099 -27.212 1.00 88.75 486 VAL A O 1
ATOM 4006 N N . LYS A 1 487 ? 46.524 16.373 -28.628 1.00 87.44 487 LYS A N 1
ATOM 4007 C CA . LYS A 1 487 ? 46.529 17.585 -27.781 1.00 87.44 487 LYS A CA 1
ATOM 4008 C C . LYS A 1 487 ? 45.826 17.361 -26.441 1.00 87.44 487 LYS A C 1
ATOM 4010 O O . LYS A 1 487 ? 46.289 17.856 -25.418 1.00 87.44 487 LYS A O 1
ATOM 4015 N N . GLU A 1 488 ? 44.731 16.610 -26.455 1.00 84.94 488 GLU A N 1
ATOM 4016 C CA . GLU A 1 488 ? 43.943 16.234 -25.275 1.00 84.94 488 GLU A CA 1
ATOM 4017 C C . GLU A 1 488 ? 44.561 15.071 -24.488 1.00 84.94 488 GLU A C 1
ATOM 4019 O O . GLU A 1 488 ? 44.056 14.688 -23.433 1.00 84.94 488 GLU A O 1
ATOM 4024 N N . ASP A 1 489 ? 45.694 14.549 -24.959 1.00 81.56 489 ASP A N 1
ATOM 4025 C CA . ASP A 1 489 ? 46.461 13.493 -24.311 1.00 81.56 489 ASP A CA 1
ATOM 4026 C C . ASP A 1 489 ? 45.712 12.149 -24.196 1.00 81.56 489 ASP A C 1
ATOM 4028 O O . ASP A 1 489 ? 45.917 11.385 -23.251 1.00 81.56 489 ASP A O 1
ATOM 4032 N N . ILE A 1 490 ? 44.827 11.870 -25.161 1.00 82.81 490 ILE A N 1
ATOM 4033 C CA . ILE A 1 490 ? 44.025 10.638 -25.259 1.00 82.81 490 ILE A CA 1
ATOM 4034 C C . ILE A 1 490 ? 44.820 9.518 -25.948 1.00 82.81 490 ILE A C 1
ATOM 4036 O O . ILE A 1 490 ? 44.696 8.351 -25.577 1.00 82.81 490 ILE A O 1
ATOM 4040 N N . ILE A 1 491 ? 45.648 9.867 -26.935 1.00 85.69 491 ILE A N 1
ATOM 4041 C CA . ILE A 1 491 ? 46.554 8.962 -27.666 1.00 85.69 491 ILE A CA 1
ATOM 4042 C C . ILE A 1 491 ? 47.914 9.641 -27.881 1.00 85.69 491 ILE A C 1
ATOM 4044 O O . ILE A 1 491 ? 48.035 10.864 -27.787 1.00 85.69 491 ILE A O 1
ATOM 4048 N N . SER A 1 492 ? 48.959 8.869 -28.176 1.00 87.31 492 SER A N 1
ATOM 4049 C CA . SER A 1 492 ? 50.277 9.409 -28.530 1.00 87.31 492 SER A CA 1
ATOM 4050 C C . SER A 1 492 ? 50.370 9.832 -30.002 1.00 87.31 492 SER A C 1
ATOM 4052 O O . SER A 1 492 ? 49.667 9.313 -30.869 1.00 87.31 492 SER A O 1
ATOM 4054 N N . SER A 1 493 ? 51.300 10.742 -30.313 1.00 87.88 493 SER A N 1
ATOM 4055 C CA . SER A 1 493 ? 51.569 11.157 -31.699 1.00 87.88 493 SER A CA 1
ATOM 4056 C C . SER A 1 493 ? 52.009 9.991 -32.590 1.00 87.88 493 SER A C 1
ATOM 4058 O O . SER A 1 493 ? 51.680 9.970 -33.772 1.00 87.88 493 SER A O 1
ATOM 4060 N N . GLY A 1 494 ? 52.731 9.015 -32.025 1.00 87.88 494 GLY A N 1
ATOM 4061 C CA . GLY A 1 494 ? 53.145 7.809 -32.746 1.00 87.88 494 GLY A CA 1
ATOM 4062 C C . GLY A 1 494 ? 51.953 6.933 -33.128 1.00 87.88 494 GLY A C 1
ATOM 4063 O O . GLY A 1 494 ? 51.823 6.550 -34.286 1.00 87.88 494 GLY A O 1
ATOM 4064 N N . GLU A 1 495 ? 51.039 6.693 -32.184 1.00 87.62 495 GLU A N 1
ATOM 4065 C CA . GLU A 1 495 ? 49.800 5.947 -32.438 1.00 87.62 495 GLU A CA 1
ATOM 4066 C C . GLU A 1 495 ? 48.901 6.632 -33.473 1.00 87.62 495 GLU A C 1
ATOM 4068 O O . GLU A 1 495 ? 48.315 5.958 -34.322 1.00 87.62 495 GLU A O 1
ATOM 4073 N N . ALA A 1 496 ? 48.802 7.963 -33.420 1.00 89.81 496 ALA A N 1
ATOM 4074 C CA . ALA A 1 496 ? 48.042 8.748 -34.386 1.00 89.81 496 ALA A CA 1
ATOM 4075 C C . ALA A 1 496 ? 48.617 8.618 -35.807 1.00 89.81 496 ALA A C 1
ATOM 4077 O O . ALA A 1 496 ? 47.880 8.296 -36.738 1.00 89.81 496 ALA A O 1
ATOM 4078 N N . TYR A 1 497 ? 49.933 8.813 -35.963 1.00 90.56 497 TYR A N 1
ATOM 4079 C CA . TYR A 1 497 ? 50.617 8.694 -37.254 1.00 90.56 497 TYR A CA 1
ATOM 4080 C C . TYR A 1 497 ? 50.486 7.285 -37.841 1.00 90.56 497 TYR A C 1
ATOM 4082 O O . TYR A 1 497 ? 50.132 7.119 -39.007 1.00 90.56 497 TYR A O 1
ATOM 4090 N N . GLU A 1 498 ? 50.719 6.262 -37.019 1.00 87.69 498 GLU A N 1
ATOM 4091 C CA . GLU A 1 498 ? 50.636 4.869 -37.455 1.00 87.69 498 GLU A CA 1
ATOM 4092 C C . GLU A 1 498 ? 49.205 4.487 -37.859 1.00 87.69 498 GLU A C 1
ATOM 4094 O O . GLU A 1 498 ? 49.004 3.792 -38.855 1.00 87.69 498 GLU A O 1
ATOM 4099 N N . SER A 1 499 ? 48.201 4.972 -37.119 1.00 89.31 499 SER A N 1
ATOM 4100 C CA . SER A 1 499 ? 46.798 4.715 -37.447 1.00 89.31 499 SER A CA 1
ATOM 4101 C C . SER A 1 499 ? 46.394 5.357 -38.770 1.00 89.31 499 SER A C 1
ATOM 4103 O O . SER A 1 499 ? 45.750 4.703 -39.586 1.00 89.31 499 SER A O 1
ATOM 4105 N N . LEU A 1 500 ? 46.795 6.610 -39.004 1.00 88.12 500 LEU A N 1
ATOM 4106 C CA . LEU A 1 500 ? 46.535 7.310 -40.263 1.00 88.12 500 LEU A CA 1
ATOM 4107 C C . LEU A 1 500 ? 47.197 6.605 -41.449 1.00 88.12 500 LEU A C 1
ATOM 4109 O O . LEU A 1 500 ? 46.506 6.264 -42.405 1.00 88.12 500 LEU A O 1
ATOM 4113 N N . SER A 1 501 ? 48.493 6.300 -41.341 1.00 86.81 501 SER A N 1
ATOM 4114 C CA . SER A 1 501 ? 49.253 5.649 -42.414 1.00 86.81 501 SER A CA 1
ATOM 4115 C C . SER A 1 501 ? 48.671 4.282 -42.795 1.00 86.81 501 SER A C 1
ATOM 4117 O O . SER A 1 501 ? 48.559 3.957 -43.979 1.00 86.81 501 SER A O 1
ATOM 4119 N N . LEU A 1 502 ? 48.237 3.485 -41.809 1.00 84.88 502 LEU A N 1
ATOM 4120 C CA . LEU A 1 502 ? 47.622 2.191 -42.098 1.00 84.88 502 LEU A CA 1
ATOM 4121 C C . LEU A 1 502 ? 46.267 2.343 -42.801 1.00 84.88 502 LEU A C 1
ATOM 4123 O O . LEU A 1 502 ? 45.983 1.586 -43.727 1.00 84.88 502 LEU A O 1
ATOM 4127 N N . ILE A 1 503 ? 45.431 3.304 -42.396 1.00 85.38 503 ILE A N 1
ATOM 4128 C CA . ILE A 1 503 ? 44.127 3.516 -43.040 1.00 85.38 503 ILE A CA 1
ATOM 4129 C C . ILE A 1 503 ? 44.286 4.071 -44.462 1.00 85.38 503 ILE A C 1
ATOM 4131 O O . ILE A 1 503 ? 43.569 3.626 -45.357 1.00 85.38 503 ILE A O 1
ATOM 4135 N N . GLU A 1 504 ? 45.244 4.973 -44.694 1.00 85.88 504 GLU A N 1
ATOM 4136 C CA . GLU A 1 504 ? 45.590 5.483 -46.031 1.00 85.88 504 GLU A CA 1
ATOM 4137 C C . GLU A 1 504 ? 45.958 4.348 -46.995 1.00 85.88 504 GLU A C 1
ATOM 4139 O O . GLU A 1 504 ? 45.465 4.315 -48.125 1.00 85.88 504 GLU A O 1
ATOM 4144 N N . SER A 1 505 ? 46.714 3.352 -46.519 1.00 82.56 505 SER A N 1
ATOM 4145 C CA . SER A 1 505 ? 47.102 2.192 -47.334 1.00 82.56 505 SER A CA 1
ATOM 4146 C C . SER A 1 505 ? 45.920 1.358 -47.852 1.00 82.56 505 SER A C 1
ATOM 4148 O O . SER A 1 505 ? 46.062 0.664 -48.857 1.00 82.56 505 SER A O 1
ATOM 4150 N N . TYR A 1 506 ? 44.746 1.434 -47.209 1.00 78.94 506 TYR A N 1
ATOM 4151 C CA . TYR A 1 506 ? 43.536 0.740 -47.666 1.00 78.94 506 TYR A CA 1
ATOM 4152 C C . TYR A 1 506 ? 42.769 1.495 -48.757 1.00 78.94 506 TYR A C 1
ATOM 4154 O O . TYR A 1 506 ? 41.903 0.900 -49.392 1.00 78.94 506 TYR A O 1
ATOM 4162 N N . ILE A 1 507 ? 43.046 2.786 -48.969 1.00 74.62 507 ILE A N 1
ATOM 4163 C CA . ILE A 1 507 ? 42.420 3.580 -50.040 1.00 74.62 507 ILE A CA 1
ATOM 4164 C C . ILE A 1 507 ? 43.206 3.454 -51.345 1.00 74.62 507 ILE A C 1
ATOM 4166 O O . ILE A 1 507 ? 42.623 3.461 -52.426 1.00 74.62 507 ILE A O 1
ATOM 4170 N N . GLU A 1 508 ? 44.530 3.346 -51.247 1.00 61.72 508 GLU A N 1
ATOM 4171 C CA . GLU A 1 508 ? 45.427 3.245 -52.404 1.00 61.72 508 GLU A CA 1
ATOM 4172 C C . GLU A 1 508 ? 45.442 1.845 -53.051 1.00 61.72 508 GLU A C 1
ATOM 4174 O O . GLU A 1 508 ? 46.035 1.667 -54.118 1.00 61.72 508 GLU A O 1
ATOM 4179 N N . SER A 1 509 ? 44.789 0.858 -52.423 1.00 55.22 509 SER A N 1
ATOM 4180 C CA . SER A 1 509 ? 44.718 -0.553 -52.839 1.00 55.22 509 SER A CA 1
ATOM 4181 C C . SER A 1 509 ? 43.362 -0.937 -53.409 1.00 55.22 509 SER A C 1
ATOM 4183 O O . SER A 1 509 ? 43.342 -1.767 -54.348 1.00 55.22 509 SER A O 1
#

pLDDT: mean 87.22, std 9.25, range [39.38, 97.69]

Sequence (509 aa):
MTQQQYYIPAVLIMTGEKPIEHELDSVLACIYYYLVTKHREGLIVSARKRIKAISILYYPFNIIDVHGKYAAVIDAITKPVYTTVFDKPILEDIVDRLNALGEMRGQAFIEEISNIKNLLEAMYSEKEGTVTRRYEIRGLVYNKNVLDELRVLVNTASQKGLPGLVIPEKSIDTNEVKHLLEEILDETSKVIDQLTSMMNSLDQHYARWRKQIEVEHEVKKKELEKEVESIKLVIQKRIEEYEARLEIEKSRIDEKYSMEEKELLDKIRSLEERIEVLRRKVEEGIAREEDRIELKKLVRERKRLEKRLESIKRIKNKQKRAIETKIQRIIGAETMRQKYLEKELERYGRELDKMVTKASYEVEDLKRTINKLIEQTMELRKRVTSILLELPSLGVGKYLVPFIAILYTTPEGIESLDIIPLVKIYASKTMFSRQTKIIETQTLASRALRLKSIVNTTEYRKMILTVNLLDKKYLDTASRGFEKLVKEDIISSGEAYESLSLIESYIES